Protein AF-A0A7S4PT06-F1 (afdb_monomer)

Foldseek 3Di:
DDDDDDDDDPDDDDDDDDDDDDQADDDDDDDDDDDDDDDDDDDDDDDDDDDDDPDDPPPPPDDDPDPDPLVLVVPFDLQFQLRVVLSVLQVCLVVVCLVVCVVSVNCVPPVCVLSNLAASPDDCPDPLNVVLLVQAASLCVPPQRHDPPGCNVVSVCSNNNNSNRVVSVVCVVVVNDGTEANCVVLVVDQLVVQLLVQLQQFAQQWLLRVLLSNLQSNLVSVSLVSCVVRVHCVRSNCVLNVPADQDDPVRCPDPQNVVLLVVLVVQGNHRDNVDGDPVSCQQAPPPPHPNPNSSNPDDDDDDFPLAAALQRHGARSLQWDFDFDQDPNDTDTDTFHRPLFPDWDWDQDPSGIHIHGHNHHNGPVSSLVSVLVVCLCCLLVCLQVLQQVLLVVLPPPVGHDPVLVVLSVVLSVVLNVCSVPPPDGPVVNVVVNVVSNVVSSVVSSVVSNLVSVCVVPVPPVSNVVVVVVVVVVVVVVVVVVVVVVVVVVVVVVVVVVVVVVVVVPDDDDDDDDDDDDDDDDDDDDDDDDDDDDDDDDDDDDDDDDDDDDDDDDDD

Sequence (555 aa):
RPPHPGRCSSNGAPQCGPAADFPGLQPWRACDAGCGPRRRRRRWRRRASAGRGVGQVQHIPAEAPQPADLGAVKSTNMSVPGADVWVKASCWCEINPREELDQFDCCAHPNFHDLCQLQCNASCVTESAASCMATCPAMCLEEDYKFPDCSCREDNCFPQALCILERARNRTFNGELPLVCDDYYFERSEELQKYHVCMQDRPLRTNWHRYHSSSYCACKSGLKAALTRYHCCSAGWAKPICETPCLDAEQCNTTQAVECLSSCNQKCQMVTPKKVTTDCYGHCFSPTAQCSSVRTCKPREESKFDYLCTSGEPPMKNGCCRQRLIQNGAAVIREDCPLLCRSGQKYDFTHGSECQCFGCPSTTTAIRSELLGRVIREAIGSGQLLLVRIAAEVGLKRGPTGDMQELMNQRNMALKRVVDSHQGSLASLERAIEDLAADWNARILAEAENAKACEGNPRSLRCRDARLRGLEGEGSFLIFTVLFGVISLVLFASIFVYLIKQNRGALVPSTAQAANHSPQPGDANVVVGRPVDASQASAAEGVLDGSPMATGKTV

Secondary structure (DSSP, 8-state):
-PPPPPPPPS-----PPPPP--TT-PPP-----------------------------------PPPPP--HHHHHS-TTSTTHHHHHHHHHHHHH-THHHHHHTTGGGSHHHHHHHH--TT--TTSHHHHHHHHH--GGGG-TTT--TT--TTTTT-GGGHHHHHHHHHHHHHTTSS-----HHHHHT-HHHHHHHHHHHTS--SSHHHHHHHHHHHHHHHTHHHHHHHTTGGGSTTTHHHHHSPPP-HHHHTSHHHHHHHHHHHHHT----TT---HHHIIIIISTT-TTSGGGGSPPPPPPPPSS--TTSSPPPTTS-EEEEEEETTEEEEEEE--TTSSEEEEEEETTEEEEEEES---SHHHHHHHHHHHHHHHHHHTHHHHHHHHHHHHT-TT-S-HHHHHHHHHHHHHHHHHHHH--S-HHHHHHHHHHHHHHHHHHHHHHHHHHHHHHH-TTSHHHHHHHHHHHHHHHHHHHHHHHHHHHHHHHHHHHHHHHHHHTTS------------------PPP-----------------------------

pLDDT: mean 77.15, std 23.77, range [22.56, 98.12]

Radius of gyration: 38.99 Å; Cα contacts (8 Å, |Δi|>4): 535; chains: 1; bounding box: 85×115×107 Å

Structure (mmCIF, N/CA/C/O backbone):
data_AF-A0A7S4PT06-F1
#
_entry.id   AF-A0A7S4PT06-F1
#
loop_
_atom_site.group_PDB
_atom_site.id
_atom_site.type_symbol
_atom_site.label_atom_id
_atom_site.label_alt_id
_atom_site.label_comp_id
_atom_site.label_asym_id
_atom_site.label_entity_id
_atom_site.label_seq_id
_atom_site.pdbx_PDB_ins_code
_atom_site.Cartn_x
_atom_site.Cartn_y
_atom_site.Cartn_z
_atom_site.occupancy
_atom_site.B_iso_or_equiv
_atom_site.auth_seq_id
_atom_site.auth_comp_id
_atom_site.auth_asym_id
_atom_site.auth_atom_id
_atom_site.pdbx_PDB_model_num
ATOM 1 N N . ARG A 1 1 ? 46.549 3.429 2.255 1.00 33.06 1 ARG A N 1
ATOM 2 C CA . ARG A 1 1 ? 46.190 2.531 3.381 1.00 33.06 1 ARG A CA 1
ATOM 3 C C . ARG A 1 1 ? 44.701 2.713 3.652 1.00 33.06 1 ARG A C 1
ATOM 5 O O . ARG A 1 1 ? 44.353 3.802 4.089 1.00 33.06 1 ARG A O 1
ATOM 12 N N . PRO A 1 2 ? 43.829 1.750 3.325 1.00 26.89 2 PRO A N 1
ATOM 13 C CA . PRO A 1 2 ? 42.419 1.834 3.694 1.00 26.89 2 PRO A CA 1
ATOM 14 C C . PRO A 1 2 ? 42.214 1.316 5.133 1.00 26.89 2 PRO A C 1
ATOM 16 O O . PRO A 1 2 ? 43.007 0.483 5.584 1.00 26.89 2 PRO A O 1
ATOM 19 N N . PRO A 1 3 ? 41.210 1.816 5.875 1.00 32.09 3 PRO A N 1
ATOM 20 C CA . PRO A 1 3 ? 40.992 1.441 7.266 1.00 32.09 3 PRO A CA 1
ATOM 21 C C . PRO A 1 3 ? 40.284 0.083 7.390 1.00 32.09 3 PRO A C 1
ATOM 23 O O . PRO A 1 3 ? 39.473 -0.305 6.551 1.00 32.09 3 PRO A O 1
ATOM 26 N N . HIS A 1 4 ? 40.619 -0.629 8.466 1.00 28.95 4 HIS A N 1
ATOM 27 C CA . HIS A 1 4 ? 40.004 -1.886 8.888 1.00 28.95 4 HIS A CA 1
ATOM 28 C C . HIS A 1 4 ? 38.523 -1.716 9.282 1.00 28.95 4 HIS A C 1
ATOM 30 O O . HIS A 1 4 ? 38.152 -0.663 9.805 1.00 28.95 4 HIS A O 1
ATOM 36 N N . PRO A 1 5 ? 37.687 -2.761 9.126 1.00 30.69 5 PRO A N 1
ATOM 37 C CA . PRO A 1 5 ? 36.312 -2.749 9.606 1.00 30.69 5 PRO A CA 1
ATOM 38 C C . PRO A 1 5 ? 36.273 -2.945 11.130 1.00 30.69 5 PRO A C 1
ATOM 40 O O . PRO A 1 5 ? 36.821 -3.909 11.670 1.00 30.69 5 PRO A O 1
ATOM 43 N N . GLY A 1 6 ? 35.631 -1.999 11.815 1.00 27.27 6 GLY A N 1
ATOM 44 C CA . GLY A 1 6 ? 35.393 -2.019 13.255 1.00 27.27 6 GLY A CA 1
ATOM 45 C C . GLY A 1 6 ? 34.337 -3.047 13.671 1.00 27.27 6 GLY A C 1
ATOM 46 O O . GLY A 1 6 ? 33.388 -3.330 12.943 1.00 27.27 6 GLY A O 1
ATOM 47 N N . ARG A 1 7 ? 34.536 -3.599 14.871 1.00 25.33 7 ARG A N 1
ATOM 48 C CA . ARG A 1 7 ? 33.634 -4.511 15.587 1.00 25.33 7 ARG A CA 1
ATOM 49 C C . ARG A 1 7 ? 32.281 -3.847 15.876 1.00 25.33 7 ARG A C 1
ATOM 51 O O . ARG A 1 7 ? 32.248 -2.722 16.365 1.00 25.33 7 ARG A O 1
ATOM 58 N N . CYS A 1 8 ? 31.187 -4.580 15.677 1.00 24.78 8 CYS A N 1
ATOM 59 C CA . CYS A 1 8 ? 29.875 -4.225 16.220 1.00 24.78 8 CYS A CA 1
ATOM 60 C C . CYS A 1 8 ? 29.857 -4.463 17.738 1.00 24.78 8 CYS A C 1
ATOM 62 O O . CYS A 1 8 ? 30.150 -5.568 18.196 1.00 24.78 8 CYS A O 1
ATOM 64 N N . SER A 1 9 ? 29.512 -3.423 18.500 1.00 26.23 9 SER A N 1
ATOM 65 C CA . SER A 1 9 ? 29.209 -3.510 19.928 1.00 26.23 9 SER A CA 1
ATOM 66 C C . SER A 1 9 ? 27.756 -3.945 20.114 1.00 26.23 9 SER A C 1
ATOM 68 O O . SER A 1 9 ? 26.842 -3.340 19.554 1.00 26.23 9 SER A O 1
ATOM 70 N N . SER A 1 10 ? 27.551 -5.005 20.889 1.00 31.06 10 SER A N 1
ATOM 71 C CA . SER A 1 10 ? 26.259 -5.422 21.426 1.00 31.06 10 SER A CA 1
ATOM 72 C C . SER A 1 10 ? 25.887 -4.500 22.589 1.00 31.06 10 SER A C 1
ATOM 74 O O . SER A 1 10 ? 26.564 -4.550 23.613 1.00 31.06 10 SER A O 1
ATOM 76 N N . ASN A 1 11 ? 24.856 -3.672 22.393 1.00 33.44 11 ASN A N 1
ATOM 77 C CA . ASN A 1 11 ? 24.050 -2.912 23.369 1.00 33.44 11 ASN A CA 1
ATOM 78 C C . ASN A 1 11 ? 23.880 -1.461 22.907 1.00 33.44 11 ASN A C 1
ATOM 80 O O . ASN A 1 11 ? 24.696 -0.590 23.192 1.00 33.44 11 ASN A O 1
ATOM 84 N N . GLY A 1 12 ? 22.794 -1.222 22.178 1.00 28.27 12 GLY A N 1
ATOM 85 C CA . GLY A 1 12 ? 22.357 0.103 21.757 1.00 28.27 12 GLY A CA 1
ATOM 86 C C . GLY A 1 12 ? 21.080 -0.029 20.942 1.00 28.27 12 GLY A C 1
ATOM 87 O O . GLY A 1 12 ? 21.138 -0.288 19.743 1.00 28.27 12 GLY A O 1
ATOM 88 N N . ALA A 1 13 ? 19.928 0.077 21.603 1.00 28.03 13 ALA A N 1
ATOM 89 C CA . ALA A 1 13 ? 18.650 0.209 20.916 1.00 28.03 13 ALA A CA 1
ATOM 90 C C . ALA A 1 13 ? 18.642 1.540 20.136 1.00 28.03 13 ALA A C 1
ATOM 92 O O . ALA A 1 13 ? 19.063 2.559 20.691 1.00 28.03 13 ALA A O 1
ATOM 93 N N . PRO A 1 14 ? 18.195 1.571 18.870 1.00 28.53 14 PRO A N 1
ATOM 94 C CA . PRO A 1 14 ? 18.053 2.826 18.153 1.00 28.53 14 PRO A CA 1
ATOM 95 C C . PRO A 1 14 ? 16.886 3.618 18.753 1.00 28.53 14 PRO A C 1
ATOM 97 O O . PRO A 1 14 ? 15.752 3.143 18.787 1.00 28.53 14 PRO A O 1
ATOM 100 N N . GLN A 1 15 ? 17.165 4.836 19.218 1.00 25.09 15 GLN A N 1
ATOM 101 C CA . GLN A 1 15 ? 16.132 5.821 19.521 1.00 25.09 15 GLN A CA 1
ATOM 102 C C . GLN A 1 15 ? 15.519 6.299 18.199 1.00 25.09 15 GLN A C 1
ATOM 104 O O . GLN A 1 15 ? 16.160 7.012 17.424 1.00 25.09 15 GLN A O 1
ATOM 109 N N . CYS A 1 16 ? 14.282 5.889 17.927 1.00 25.47 16 CYS A N 1
ATOM 110 C CA . CYS A 1 16 ? 13.452 6.501 16.896 1.00 25.47 16 CYS A CA 1
ATOM 111 C C . CYS A 1 16 ? 12.860 7.796 17.467 1.00 25.47 16 CYS A C 1
ATOM 113 O O . CYS A 1 16 ? 12.159 7.758 18.474 1.00 25.47 16 CYS A O 1
ATOM 115 N N . GLY A 1 17 ? 13.153 8.939 16.840 1.00 24.41 17 GLY A N 1
ATOM 116 C CA . GLY A 1 17 ? 12.465 10.198 17.139 1.00 24.41 17 GLY A CA 1
ATOM 117 C C . GLY A 1 17 ? 10.968 10.132 16.784 1.00 24.41 17 GLY A C 1
ATOM 118 O O . GLY A 1 17 ? 10.568 9.254 16.014 1.00 24.41 17 GLY A O 1
ATOM 119 N N . PRO A 1 18 ? 10.137 11.044 17.324 1.00 24.08 18 PRO A N 1
ATOM 120 C CA . PRO A 1 18 ? 8.686 10.990 17.174 1.00 24.08 18 PRO A CA 1
ATOM 121 C C . PRO A 1 18 ? 8.274 11.142 15.705 1.00 24.08 18 PRO A C 1
ATOM 123 O O . PRO A 1 18 ? 8.606 12.129 15.044 1.00 24.08 18 PRO A O 1
ATOM 126 N N . ALA A 1 19 ? 7.549 10.148 15.191 1.00 25.67 19 ALA A N 1
ATOM 127 C CA . ALA A 1 19 ? 6.817 10.271 13.940 1.00 25.67 19 ALA A CA 1
ATOM 128 C C . ALA A 1 19 ? 5.590 11.157 14.190 1.00 25.67 19 ALA A C 1
ATOM 130 O O . ALA A 1 19 ? 4.875 10.960 15.166 1.00 25.67 19 ALA A O 1
ATOM 131 N N . ALA A 1 20 ? 5.352 12.140 13.323 1.00 26.34 20 ALA A N 1
ATOM 132 C CA . ALA A 1 20 ? 4.086 12.856 13.317 1.00 26.34 20 ALA A CA 1
ATOM 133 C C . ALA A 1 20 ? 2.974 11.871 12.922 1.00 26.34 20 ALA A C 1
ATOM 135 O O . ALA A 1 20 ? 2.997 11.334 11.811 1.00 26.34 20 ALA A O 1
ATOM 136 N N . ASP A 1 21 ? 2.036 11.625 13.834 1.00 29.77 21 ASP A N 1
ATOM 137 C CA . ASP A 1 21 ? 0.838 10.831 13.577 1.00 29.77 21 ASP A CA 1
ATOM 138 C C . ASP A 1 21 ? -0.036 11.547 12.543 1.00 29.77 21 ASP A C 1
ATOM 140 O O . ASP A 1 21 ? -0.631 12.594 12.802 1.00 29.77 21 ASP A O 1
ATOM 144 N N . PHE A 1 22 ? -0.094 10.988 11.335 1.00 34.97 22 PHE A N 1
ATOM 145 C CA . PHE A 1 22 ? -1.030 11.410 10.300 1.00 34.97 22 PHE A CA 1
ATOM 146 C C . PHE A 1 22 ? -2.269 10.504 10.359 1.00 34.97 22 PHE A C 1
ATOM 148 O O . PHE A 1 22 ? -2.157 9.308 10.069 1.00 34.97 22 PHE A O 1
ATOM 155 N N . PRO A 1 23 ? -3.461 11.029 10.692 1.00 32.47 23 PRO A N 1
ATOM 156 C CA . PRO A 1 23 ? -4.682 10.235 10.692 1.00 32.47 23 PRO A CA 1
ATOM 157 C C . PRO A 1 23 ? -5.076 9.902 9.243 1.00 32.47 23 PRO A C 1
ATOM 159 O O . PRO A 1 23 ? -5.333 10.796 8.436 1.00 32.47 23 PRO A O 1
ATOM 162 N N . GLY A 1 24 ? -5.102 8.610 8.898 1.00 31.81 24 GLY A N 1
ATOM 163 C CA . GLY A 1 24 ? -5.696 8.115 7.645 1.00 31.81 24 GLY A CA 1
ATOM 164 C C . GLY A 1 24 ? -4.848 7.168 6.788 1.00 31.81 24 GLY A C 1
ATOM 165 O O . GLY A 1 24 ? -5.335 6.717 5.758 1.00 31.81 24 GLY A O 1
ATOM 166 N N . LEU A 1 25 ? -3.609 6.841 7.174 1.00 31.94 25 LEU A N 1
ATOM 167 C CA . LEU A 1 25 ? -2.758 5.901 6.427 1.00 31.94 25 LEU A CA 1
ATOM 168 C C . LEU A 1 25 ? -1.994 4.963 7.374 1.00 31.94 25 LEU A C 1
ATOM 170 O O . LEU A 1 25 ? -0.779 5.083 7.528 1.00 31.94 25 LEU A O 1
ATOM 174 N N . GLN A 1 26 ? -2.691 4.011 7.998 1.00 35.31 26 GLN A N 1
ATOM 175 C CA . GLN A 1 26 ? -2.024 2.876 8.641 1.00 35.31 26 GLN A CA 1
ATOM 176 C C . GLN A 1 26 ? -1.922 1.692 7.661 1.00 35.31 26 GLN A C 1
ATOM 178 O O . GLN A 1 26 ? -2.938 1.262 7.117 1.00 35.31 26 GLN A O 1
ATOM 183 N N . PRO A 1 27 ? -0.713 1.170 7.382 1.00 29.36 27 PRO A N 1
ATOM 184 C CA . PRO A 1 27 ? -0.549 -0.075 6.647 1.00 29.36 27 PRO A CA 1
ATOM 185 C C . PRO A 1 27 ? -0.668 -1.274 7.596 1.00 29.36 27 PRO A C 1
ATOM 187 O O . PRO A 1 27 ? 0.146 -1.429 8.508 1.00 29.36 27 PRO A O 1
ATOM 190 N N . TRP A 1 28 ? -1.632 -2.153 7.325 1.00 25.09 28 TRP A N 1
ATOM 191 C CA . TRP A 1 28 ? -1.706 -3.489 7.912 1.00 25.09 28 TRP A CA 1
ATOM 192 C C . TRP A 1 28 ? -0.443 -4.281 7.546 1.00 25.09 28 TRP A C 1
ATOM 194 O O . TRP A 1 28 ? -0.100 -4.423 6.369 1.00 25.09 28 TRP A O 1
ATOM 204 N N . ARG A 1 29 ? 0.290 -4.771 8.551 1.00 25.22 29 ARG A N 1
ATOM 205 C CA . ARG A 1 29 ? 1.449 -5.648 8.346 1.00 25.22 29 ARG A CA 1
ATOM 206 C C . ARG A 1 29 ? 0.978 -7.098 8.302 1.00 25.22 29 ARG A C 1
ATOM 208 O O . ARG A 1 29 ? 0.674 -7.673 9.339 1.00 25.22 29 ARG A O 1
ATOM 215 N N . ALA A 1 30 ? 0.997 -7.711 7.122 1.00 22.56 30 ALA A N 1
ATOM 216 C CA . ALA A 1 30 ? 1.030 -9.166 7.020 1.00 22.56 30 ALA A CA 1
ATOM 217 C C . ALA A 1 30 ? 2.449 -9.640 7.378 1.00 22.56 30 ALA A C 1
ATOM 219 O O . ALA A 1 30 ? 3.395 -9.434 6.616 1.00 22.56 30 ALA A O 1
ATOM 220 N N . CYS A 1 31 ? 2.613 -10.216 8.568 1.00 26.12 31 CYS A N 1
ATOM 221 C CA . CYS A 1 31 ? 3.846 -10.880 8.981 1.00 26.12 31 CYS A CA 1
ATOM 222 C C . CYS A 1 31 ? 3.690 -12.391 8.776 1.00 26.12 31 CYS A C 1
ATOM 224 O O . CYS A 1 31 ? 3.126 -13.075 9.625 1.00 26.12 31 CYS A O 1
ATOM 226 N N . ASP A 1 32 ? 4.228 -12.909 7.671 1.00 26.86 32 ASP A N 1
ATOM 227 C CA . ASP A 1 32 ? 4.507 -14.338 7.516 1.00 26.86 32 ASP A CA 1
ATOM 228 C C . ASP A 1 32 ? 5.641 -14.735 8.473 1.00 26.86 32 ASP A C 1
ATOM 230 O O . ASP A 1 32 ? 6.764 -14.233 8.364 1.00 26.86 32 ASP A O 1
ATOM 234 N N . ALA A 1 33 ? 5.376 -15.653 9.404 1.00 30.05 33 ALA A N 1
ATOM 235 C CA . ALA A 1 33 ? 6.398 -16.223 10.277 1.00 30.05 33 ALA A CA 1
ATOM 236 C C . ALA A 1 33 ? 6.328 -17.754 10.262 1.00 30.05 33 ALA A C 1
ATOM 238 O O . ALA A 1 33 ? 5.493 -18.376 10.913 1.00 30.05 33 ALA A O 1
ATOM 239 N N . GLY A 1 34 ? 7.253 -18.364 9.519 1.00 27.70 34 GLY A N 1
ATOM 240 C CA . GLY A 1 34 ? 7.548 -19.788 9.609 1.00 27.70 34 GLY A CA 1
ATOM 241 C C . GLY A 1 34 ? 8.385 -20.089 10.852 1.00 27.70 34 GLY A C 1
ATOM 242 O O . GLY A 1 34 ? 9.549 -19.695 10.941 1.00 27.70 34 GLY A O 1
ATOM 243 N N . CYS A 1 35 ? 7.817 -20.836 11.797 1.00 30.31 35 CYS A N 1
ATOM 244 C CA . CYS A 1 35 ? 8.562 -21.463 12.885 1.00 30.31 35 CYS A CA 1
ATOM 245 C C . CYS A 1 35 ? 9.412 -22.616 12.320 1.00 30.31 35 CYS A C 1
ATOM 247 O O . CYS A 1 35 ? 8.919 -23.708 12.053 1.00 30.31 35 CYS A O 1
ATOM 249 N N . GLY A 1 36 ? 10.705 -22.374 12.095 1.00 30.58 36 GLY A N 1
ATOM 250 C CA . GLY A 1 36 ? 11.665 -23.407 11.696 1.00 30.58 36 GLY A CA 1
ATOM 251 C C . GLY A 1 36 ? 12.412 -23.997 12.904 1.00 30.58 36 GLY A C 1
ATOM 252 O O . GLY A 1 36 ? 12.921 -23.235 13.728 1.00 30.58 36 GLY A O 1
ATOM 253 N N . PRO A 1 37 ? 12.569 -25.331 13.018 1.00 30.23 37 PRO A N 1
ATOM 254 C CA . PRO A 1 37 ? 13.259 -25.946 14.148 1.00 30.23 37 PRO A CA 1
ATOM 255 C C . PRO A 1 37 ? 14.779 -25.701 14.119 1.00 30.23 37 PRO A C 1
ATOM 257 O O . PRO A 1 37 ? 15.478 -26.007 13.145 1.00 30.23 37 PRO A O 1
ATOM 260 N N . ARG A 1 38 ? 15.328 -25.224 15.246 1.00 29.47 38 ARG A N 1
ATOM 261 C CA . ARG A 1 38 ? 16.776 -25.170 15.512 1.00 29.47 38 ARG A CA 1
ATOM 262 C C . ARG A 1 38 ? 17.348 -26.592 15.605 1.00 29.47 38 ARG A C 1
ATOM 264 O O . ARG A 1 38 ? 17.170 -27.299 16.593 1.00 29.47 38 ARG A O 1
ATOM 271 N N . ARG A 1 39 ? 18.099 -27.009 14.581 1.00 30.12 39 ARG A N 1
ATOM 272 C CA . ARG A 1 39 ? 18.819 -28.295 14.534 1.00 30.12 39 ARG A CA 1
ATOM 273 C C . ARG A 1 39 ? 19.888 -28.396 15.635 1.00 30.12 39 ARG A C 1
ATOM 275 O O . ARG A 1 39 ? 21.007 -27.915 15.458 1.00 30.12 39 ARG A O 1
ATOM 282 N N . ARG A 1 40 ? 19.613 -29.132 16.718 1.00 30.45 40 ARG A N 1
ATOM 283 C CA . ARG A 1 40 ? 20.670 -29.727 17.558 1.00 30.45 40 ARG A CA 1
ATOM 284 C C . ARG A 1 40 ? 21.205 -30.987 16.871 1.00 30.45 40 ARG A C 1
ATOM 286 O O . ARG A 1 40 ? 20.503 -31.982 16.721 1.00 30.45 40 ARG A O 1
ATOM 293 N N . ARG A 1 41 ? 22.472 -30.950 16.446 1.00 31.39 41 ARG A N 1
ATOM 294 C CA . ARG A 1 41 ? 23.194 -32.116 15.911 1.00 31.39 41 ARG A CA 1
ATOM 295 C C . ARG A 1 41 ? 23.434 -33.133 17.033 1.00 31.39 41 ARG A C 1
ATOM 297 O O . ARG A 1 41 ? 24.297 -32.908 17.875 1.00 31.39 41 ARG A O 1
ATOM 304 N N . ARG A 1 42 ? 22.753 -34.282 17.007 1.00 32.38 42 ARG A N 1
ATOM 305 C CA . ARG A 1 42 ? 23.236 -35.508 17.667 1.00 32.38 42 ARG A CA 1
ATOM 306 C C . ARG A 1 42 ? 23.699 -36.505 16.606 1.00 32.38 42 ARG A C 1
ATOM 308 O O . ARG A 1 42 ? 22.965 -36.844 15.685 1.00 32.38 42 ARG A O 1
ATOM 315 N N . ARG A 1 43 ? 24.965 -36.915 16.726 1.00 36.16 43 ARG A N 1
ATOM 316 C CA . ARG A 1 43 ? 25.605 -37.981 15.945 1.00 36.16 43 ARG A CA 1
ATOM 317 C C . ARG A 1 43 ? 24.947 -39.319 16.276 1.00 36.16 43 ARG A C 1
ATOM 319 O O . ARG A 1 43 ? 24.969 -39.708 17.435 1.00 36.16 43 ARG A O 1
ATOM 326 N N . TRP A 1 44 ? 24.535 -40.057 15.252 1.00 28.08 44 TRP A N 1
ATOM 327 C CA . TRP A 1 44 ? 24.462 -41.517 15.292 1.00 28.08 44 TRP A CA 1
ATOM 328 C C . TRP A 1 44 ? 25.175 -42.079 14.057 1.00 28.08 44 TRP A C 1
ATOM 330 O O . TRP A 1 44 ? 24.943 -41.643 12.930 1.00 28.08 44 TRP A O 1
ATOM 340 N N . ARG A 1 45 ? 26.125 -42.994 14.285 1.00 32.62 45 ARG A N 1
ATOM 341 C CA . ARG A 1 45 ? 26.870 -43.742 13.261 1.00 32.62 45 ARG A CA 1
ATOM 342 C C . ARG A 1 45 ? 26.370 -45.191 13.253 1.00 32.62 45 ARG A C 1
ATOM 344 O O . ARG A 1 45 ? 26.418 -45.803 14.307 1.00 32.62 45 ARG A O 1
ATOM 351 N N . ARG A 1 46 ? 26.066 -45.684 12.036 1.00 37.53 46 ARG A N 1
ATOM 352 C CA . ARG A 1 46 ? 26.176 -47.054 11.449 1.00 37.53 46 ARG A CA 1
ATOM 353 C C . ARG A 1 46 ? 25.551 -48.227 12.243 1.00 37.53 46 ARG A C 1
ATOM 355 O O . ARG A 1 46 ? 25.805 -48.368 13.422 1.00 37.53 46 ARG A O 1
ATOM 362 N N . ARG A 1 47 ? 24.822 -49.172 11.632 1.00 33.84 47 ARG A N 1
ATOM 363 C CA . ARG A 1 47 ? 25.199 -50.062 10.507 1.00 33.84 47 ARG A CA 1
ATOM 364 C C . ARG A 1 47 ? 23.967 -50.756 9.884 1.00 33.84 47 ARG A C 1
ATOM 366 O O . ARG A 1 47 ? 23.088 -51.136 10.638 1.00 33.84 47 ARG A O 1
ATOM 373 N N . ALA A 1 48 ? 24.088 -51.021 8.570 1.00 32.72 48 ALA A N 1
ATOM 374 C CA . ALA A 1 48 ? 23.653 -52.195 7.773 1.00 32.72 48 ALA A CA 1
ATOM 375 C C . ALA A 1 48 ? 22.141 -52.565 7.757 1.00 32.72 48 ALA A C 1
ATOM 377 O O . ALA A 1 48 ? 21.441 -52.347 8.725 1.00 32.72 48 ALA A O 1
ATOM 378 N N . SER A 1 49 ? 21.521 -53.118 6.709 1.00 32.09 49 SER A N 1
ATOM 379 C CA . SER A 1 49 ? 21.998 -53.896 5.557 1.00 32.09 49 SER A CA 1
ATOM 380 C C . SER A 1 49 ? 20.951 -53.871 4.429 1.00 32.09 49 SER A C 1
ATOM 382 O O . SER A 1 49 ? 19.801 -53.506 4.646 1.00 32.09 49 SER A O 1
ATOM 384 N N . ALA A 1 50 ? 21.374 -54.300 3.243 1.00 36.56 50 ALA A N 1
ATOM 385 C CA . ALA A 1 50 ? 20.608 -54.450 2.010 1.00 36.56 50 ALA A CA 1
ATOM 386 C C . ALA A 1 50 ? 19.328 -55.307 2.120 1.00 36.56 50 ALA A C 1
ATOM 388 O O . ALA A 1 50 ? 19.309 -56.319 2.814 1.00 36.56 50 ALA A O 1
ATOM 389 N N . GLY A 1 51 ? 18.308 -54.958 1.329 1.00 30.30 51 GLY A N 1
ATOM 390 C CA . GLY A 1 51 ? 17.112 -55.773 1.110 1.00 30.30 51 GLY A CA 1
ATOM 391 C C . GLY A 1 51 ? 16.159 -55.113 0.112 1.00 30.30 51 GLY A C 1
ATOM 392 O O . GLY A 1 51 ? 15.873 -53.930 0.219 1.00 30.30 51 GLY A O 1
ATOM 393 N N . ARG A 1 52 ? 15.737 -55.875 -0.897 1.00 37.50 52 ARG A N 1
ATOM 394 C CA . ARG A 1 52 ? 14.913 -55.480 -2.051 1.00 37.50 52 ARG A CA 1
ATOM 395 C C . ARG A 1 52 ? 13.513 -55.011 -1.646 1.00 37.50 52 ARG A C 1
ATOM 397 O O . ARG A 1 52 ? 12.956 -55.517 -0.682 1.00 37.50 52 ARG A O 1
ATOM 404 N N . GLY A 1 53 ? 12.908 -54.192 -2.504 1.00 32.12 53 GLY A N 1
ATOM 405 C CA . GLY A 1 53 ? 11.457 -54.026 -2.565 1.00 32.12 53 GLY A CA 1
ATOM 406 C C . GLY A 1 53 ? 11.063 -52.606 -2.928 1.00 32.12 53 GLY A C 1
ATOM 407 O O . GLY A 1 53 ? 10.994 -51.745 -2.060 1.00 32.12 53 GLY A O 1
ATOM 408 N N . VAL A 1 54 ? 10.793 -52.365 -4.212 1.00 41.00 54 VAL A N 1
ATOM 409 C CA . VAL A 1 54 ? 10.061 -51.178 -4.668 1.00 41.00 54 VAL A CA 1
ATOM 410 C C . VAL A 1 54 ? 8.621 -51.341 -4.177 1.00 41.00 54 VAL A C 1
ATOM 412 O O . VAL A 1 54 ? 7.775 -51.899 -4.865 1.00 41.00 54 VAL A O 1
ATOM 415 N N . GLY A 1 55 ? 8.388 -50.950 -2.926 1.00 33.38 55 GLY A N 1
ATOM 416 C CA . GLY A 1 55 ? 7.068 -50.783 -2.341 1.00 33.38 55 GLY A CA 1
ATOM 417 C C . GLY A 1 55 ? 6.632 -49.345 -2.564 1.00 33.38 55 GLY A C 1
ATOM 418 O O . GLY A 1 55 ? 7.233 -48.417 -2.028 1.00 33.38 55 GLY A O 1
ATOM 419 N N . GLN A 1 56 ? 5.617 -49.171 -3.398 1.00 35.16 56 GLN A N 1
ATOM 420 C CA . GLN A 1 56 ? 4.926 -47.913 -3.630 1.00 35.16 56 GLN A CA 1
ATOM 421 C C . GLN A 1 56 ? 4.364 -47.424 -2.285 1.00 35.16 56 GLN A C 1
ATOM 423 O O . GLN A 1 56 ? 3.399 -47.982 -1.768 1.00 35.16 56 GLN A O 1
ATOM 428 N N . VAL A 1 57 ? 5.008 -46.422 -1.680 1.00 33.84 57 VAL A N 1
ATOM 429 C CA . VAL A 1 57 ? 4.497 -45.762 -0.474 1.00 33.84 57 VAL A CA 1
ATOM 430 C C . VAL A 1 57 ? 3.256 -44.988 -0.900 1.00 33.84 57 VAL A C 1
ATOM 432 O O . VAL A 1 57 ? 3.353 -43.923 -1.507 1.00 33.84 57 VAL A O 1
ATOM 435 N N . GLN A 1 58 ? 2.080 -45.554 -0.629 1.00 33.50 58 GLN A N 1
ATOM 436 C CA . GLN A 1 58 ? 0.838 -44.796 -0.635 1.00 33.50 58 GLN A CA 1
ATOM 437 C C . GLN A 1 58 ? 0.969 -43.718 0.441 1.00 33.50 58 GLN A C 1
ATOM 439 O O . GLN A 1 58 ? 0.914 -43.996 1.637 1.00 33.50 58 GLN A O 1
ATOM 444 N N . HIS A 1 59 ? 1.186 -42.479 0.003 1.00 32.75 59 HIS A N 1
ATOM 445 C CA . HIS A 1 59 ? 0.890 -41.312 0.814 1.00 32.75 59 HIS A CA 1
ATOM 446 C C . HIS A 1 59 ? -0.614 -41.331 1.082 1.00 32.75 59 HIS A C 1
ATOM 448 O O . HIS A 1 59 ? -1.403 -40.932 0.231 1.00 32.75 59 HIS A O 1
ATOM 454 N N . ILE A 1 60 ? -1.006 -41.837 2.249 1.00 34.47 60 ILE A N 1
ATOM 455 C CA . ILE A 1 60 ? -2.308 -41.530 2.830 1.00 34.47 60 ILE A CA 1
ATOM 456 C C . ILE A 1 60 ? -2.230 -40.036 3.172 1.00 34.47 60 ILE A C 1
ATOM 458 O O . ILE A 1 60 ? -1.389 -39.668 4.000 1.00 34.47 60 ILE A O 1
ATOM 462 N N . PRO A 1 61 ? -2.994 -39.148 2.509 1.00 38.19 61 PRO A N 1
ATOM 463 C CA . PRO A 1 61 ? -3.089 -37.775 2.967 1.00 38.19 61 PRO A CA 1
ATOM 464 C C . PRO A 1 61 ? -3.701 -37.838 4.364 1.00 38.19 61 PRO A C 1
ATOM 466 O O . PRO A 1 61 ? -4.803 -38.354 4.536 1.00 38.19 61 PRO A O 1
ATOM 469 N N . ALA A 1 62 ? -2.954 -37.386 5.372 1.00 40.72 62 ALA A N 1
ATOM 470 C CA . ALA A 1 62 ? -3.538 -37.130 6.674 1.00 40.72 62 ALA A CA 1
ATOM 471 C C . ALA A 1 62 ? -4.689 -36.149 6.439 1.00 40.72 62 ALA A C 1
ATOM 473 O O . ALA A 1 62 ? -4.458 -35.040 5.950 1.00 40.72 62 ALA A O 1
ATOM 474 N N . GLU A 1 63 ? -5.917 -36.598 6.693 1.00 35.91 63 GLU A N 1
ATOM 475 C CA . GLU A 1 63 ? -7.084 -35.729 6.746 1.00 35.91 63 GLU A CA 1
ATOM 476 C C . GLU A 1 63 ? -6.725 -34.588 7.694 1.00 35.91 63 GLU A C 1
ATOM 478 O O . GLU A 1 63 ? -6.434 -34.812 8.872 1.00 35.91 63 GLU A O 1
ATOM 483 N N . ALA A 1 64 ? -6.635 -33.373 7.148 1.00 37.94 64 ALA A N 1
ATOM 484 C CA . ALA A 1 64 ? -6.471 -32.195 7.974 1.00 37.94 64 ALA A CA 1
ATOM 485 C C . ALA A 1 64 ? -7.634 -32.208 8.976 1.00 37.94 64 ALA A C 1
ATOM 487 O O . ALA A 1 64 ? -8.776 -32.393 8.538 1.00 37.94 64 ALA A O 1
ATOM 488 N N . PRO A 1 65 ? -7.373 -32.076 10.290 1.00 41.94 65 PRO A N 1
ATOM 489 C CA . PRO A 1 65 ? -8.444 -32.021 11.269 1.00 41.94 65 PRO A CA 1
ATOM 490 C C . PRO A 1 65 ? -9.440 -30.963 10.806 1.00 41.94 65 PRO A C 1
ATOM 492 O O . PRO A 1 65 ? -9.046 -29.839 10.476 1.00 41.94 65 PRO A O 1
ATOM 495 N N . GLN A 1 66 ? -10.712 -31.356 10.692 1.00 38.91 66 GLN A N 1
ATOM 496 C CA . GLN A 1 66 ? -11.770 -30.412 10.358 1.00 38.91 66 GLN A CA 1
ATOM 497 C C . GLN A 1 66 ? -11.655 -29.235 11.334 1.00 38.91 66 GLN A C 1
ATOM 499 O O . GLN A 1 66 ? -11.458 -29.481 12.529 1.00 38.91 66 GLN A O 1
ATOM 504 N N . PRO A 1 67 ? -11.699 -27.980 10.850 1.00 46.00 67 PRO A N 1
ATOM 505 C CA . PRO A 1 67 ? -11.613 -26.829 11.732 1.00 46.00 67 PRO A CA 1
ATOM 506 C C . PRO A 1 67 ? -12.700 -26.994 12.789 1.00 46.00 67 PRO A C 1
ATOM 508 O O . PRO A 1 67 ? -13.869 -27.159 12.436 1.00 46.00 67 PRO A O 1
ATOM 511 N N . ALA A 1 68 ? -12.294 -27.025 14.061 1.00 47.09 68 ALA A N 1
ATOM 512 C CA . ALA A 1 68 ? -13.224 -27.043 15.178 1.00 47.09 68 ALA A CA 1
ATOM 513 C C . ALA A 1 68 ? -14.294 -25.978 14.912 1.00 47.09 68 ALA A C 1
ATOM 515 O O . ALA A 1 68 ? -13.959 -24.856 14.518 1.00 47.09 68 ALA A O 1
ATOM 516 N N . ASP A 1 69 ? -15.568 -26.356 15.023 1.00 44.88 69 ASP A N 1
ATOM 517 C CA . ASP A 1 69 ? -16.683 -25.441 14.800 1.00 44.88 69 ASP A CA 1
ATOM 518 C C . ASP A 1 69 ? -16.473 -24.226 15.711 1.00 44.88 69 ASP A C 1
ATOM 520 O O . ASP A 1 69 ? -16.512 -24.343 16.934 1.00 44.88 69 ASP A O 1
ATOM 524 N N . LEU A 1 70 ? -16.162 -23.072 15.109 1.00 52.56 70 LEU A N 1
ATOM 525 C CA . LEU A 1 70 ? -15.830 -21.804 15.769 1.00 52.56 70 LEU A CA 1
ATOM 526 C C . LEU A 1 70 ? -17.077 -21.186 16.434 1.00 52.56 70 LEU A C 1
ATOM 528 O O . LEU A 1 70 ? -17.401 -20.015 16.218 1.00 52.56 70 LEU A O 1
ATOM 532 N N . GLY A 1 71 ? -17.813 -21.972 17.222 1.00 53.81 71 GLY A N 1
ATOM 533 C CA . GLY A 1 71 ? -19.038 -21.570 17.908 1.00 53.81 71 GLY A CA 1
ATOM 534 C C . GLY A 1 71 ? -18.830 -20.324 18.769 1.00 53.81 71 GLY A C 1
ATOM 535 O O . GLY A 1 71 ? -19.677 -19.434 18.756 1.00 53.81 71 GLY A O 1
ATOM 536 N N . ALA A 1 72 ? -17.656 -20.198 19.399 1.00 56.84 72 ALA A N 1
ATOM 537 C CA . ALA A 1 72 ? -17.278 -19.042 20.211 1.00 56.84 72 ALA A CA 1
ATOM 538 C C . ALA A 1 72 ? -17.254 -17.714 19.424 1.00 56.84 72 ALA A C 1
ATOM 540 O O . ALA A 1 72 ? -17.659 -16.678 19.954 1.00 56.84 72 ALA A O 1
ATOM 541 N N . VAL A 1 73 ? -16.838 -17.729 18.150 1.00 58.09 73 VAL A N 1
ATOM 542 C CA . VAL A 1 73 ? -16.809 -16.523 17.299 1.00 58.09 73 VAL A CA 1
ATOM 543 C C . VAL A 1 73 ? -18.226 -16.124 16.890 1.00 58.09 73 VAL A C 1
ATOM 545 O O . VAL A 1 73 ? -18.574 -14.950 16.929 1.00 58.09 73 VAL A O 1
ATOM 548 N N . LYS A 1 74 ? -19.078 -17.099 16.546 1.00 59.88 74 LYS A N 1
ATOM 549 C CA . LYS A 1 74 ? -20.454 -16.830 16.094 1.00 59.88 74 LYS A CA 1
ATOM 550 C C . LYS A 1 74 ? -21.363 -16.292 17.204 1.00 59.88 74 LYS A C 1
ATOM 552 O O . LYS A 1 74 ? -22.347 -15.627 16.898 1.00 59.88 74 LYS A O 1
ATOM 557 N N . SER A 1 75 ? -21.062 -16.582 18.471 1.00 71.81 75 SER A N 1
ATOM 558 C CA . SER A 1 75 ? -21.873 -16.142 19.614 1.00 71.81 75 SER A CA 1
ATOM 559 C C . SER A 1 75 ? -21.398 -14.847 20.276 1.00 71.81 75 SER A C 1
ATOM 561 O O . SER A 1 75 ? -22.117 -14.303 21.116 1.00 71.81 75 SER A O 1
ATOM 563 N N . THR A 1 76 ? -20.187 -14.373 19.973 1.00 85.06 76 THR A N 1
ATOM 564 C CA . THR A 1 76 ? -19.619 -13.200 20.651 1.00 85.06 76 THR A CA 1
ATOM 565 C C . THR A 1 76 ? -20.083 -11.920 19.962 1.00 85.06 76 THR A C 1
ATOM 567 O O . THR A 1 76 ? -19.946 -11.767 18.753 1.00 85.06 76 THR A O 1
ATOM 570 N N . ASN A 1 77 ? -20.648 -10.990 20.736 1.00 91.12 77 ASN A N 1
ATOM 571 C CA . ASN A 1 77 ? -20.933 -9.644 20.251 1.00 91.12 77 ASN A CA 1
ATOM 572 C C . ASN A 1 77 ? -19.601 -8.889 20.120 1.00 91.12 77 ASN A C 1
ATOM 574 O O . ASN A 1 77 ? -19.020 -8.498 21.133 1.00 91.12 77 ASN A O 1
ATOM 578 N N . MET A 1 78 ? -19.128 -8.710 18.886 1.00 93.31 78 MET A N 1
ATOM 579 C CA . MET A 1 78 ? -17.840 -8.073 18.589 1.00 93.31 78 MET A CA 1
ATOM 580 C C . MET A 1 78 ? -17.850 -6.559 18.837 1.00 93.31 78 MET A C 1
ATOM 582 O O . MET A 1 78 ? -16.795 -5.942 18.865 1.00 93.31 78 MET A O 1
ATOM 586 N N . SER A 1 79 ? -19.017 -5.970 19.113 1.00 94.62 79 SER A N 1
ATOM 587 C CA . SER A 1 79 ? -19.144 -4.578 19.556 1.00 94.62 79 SER A CA 1
ATOM 588 C C . SER A 1 79 ? -18.804 -4.371 21.045 1.00 94.62 79 SER A C 1
ATOM 590 O O . SER A 1 79 ? -18.958 -3.262 21.560 1.00 94.62 79 SER A O 1
ATOM 592 N N . VAL A 1 80 ? -18.412 -5.415 21.787 1.00 95.88 80 VAL A N 1
ATOM 593 C CA . VAL A 1 80 ? -17.982 -5.302 23.192 1.00 95.88 80 VAL A CA 1
ATOM 594 C C . VAL A 1 80 ? -16.492 -4.929 23.254 1.00 95.88 80 VAL A C 1
ATOM 596 O O . VAL A 1 80 ? -15.690 -5.617 22.631 1.00 95.88 80 VAL A O 1
ATOM 599 N N . PRO A 1 81 ? -16.089 -3.912 24.043 1.00 95.50 81 PRO A N 1
ATOM 600 C CA . PRO A 1 81 ? -14.682 -3.608 24.310 1.00 95.50 81 PRO A CA 1
ATOM 601 C C . PRO A 1 81 ? -13.869 -4.850 24.700 1.00 95.50 81 PRO A C 1
ATOM 603 O O . PRO A 1 81 ? -14.176 -5.489 25.710 1.00 95.50 81 PRO A O 1
ATOM 606 N N . GLY A 1 82 ? -12.820 -5.178 23.943 1.00 94.81 82 GLY A N 1
ATOM 607 C CA . GLY A 1 82 ? -11.998 -6.364 24.192 1.00 94.81 82 GLY A CA 1
ATOM 608 C C . GLY A 1 82 ? -12.527 -7.669 23.583 1.00 94.81 82 GLY A C 1
ATOM 609 O O . GLY A 1 82 ? -11.980 -8.730 23.889 1.00 94.81 82 GLY A O 1
ATOM 610 N N . ALA A 1 83 ? -13.583 -7.649 22.765 1.00 94.06 83 ALA A N 1
ATOM 611 C CA . ALA A 1 83 ? -14.187 -8.865 22.217 1.00 94.06 83 ALA A CA 1
ATOM 612 C C . ALA A 1 83 ? -13.203 -9.711 21.392 1.00 94.06 83 ALA A C 1
ATOM 614 O O . ALA A 1 83 ? -13.216 -10.938 21.512 1.00 94.06 83 ALA A O 1
ATOM 615 N N . ASP A 1 84 ? -12.315 -9.089 20.610 1.00 91.62 84 ASP A N 1
ATOM 616 C CA . ASP A 1 84 ? -11.300 -9.822 19.839 1.00 91.62 84 ASP A CA 1
ATOM 617 C C . ASP A 1 84 ? -10.320 -10.561 20.767 1.00 91.62 84 ASP A C 1
ATOM 619 O O . ASP A 1 84 ? -10.056 -11.759 20.606 1.00 91.62 84 ASP A O 1
ATOM 623 N N . VAL A 1 85 ? -9.855 -9.884 21.820 1.00 93.62 85 VAL A N 1
ATOM 624 C CA . VAL A 1 85 ? -8.985 -10.492 22.838 1.00 93.62 85 VAL A CA 1
ATOM 625 C C . VAL A 1 85 ? -9.728 -11.581 23.608 1.00 93.62 85 VAL A C 1
ATOM 627 O O . VAL A 1 85 ? -9.137 -12.616 23.896 1.00 93.62 85 VAL A O 1
ATOM 630 N N . TRP A 1 86 ? -11.020 -11.405 23.902 1.00 94.69 86 TRP A N 1
ATOM 631 C CA . TRP A 1 86 ? -11.848 -12.416 24.567 1.00 94.69 86 TRP A CA 1
ATOM 632 C C . TRP A 1 86 ? -11.946 -13.700 23.756 1.00 94.69 86 TRP A C 1
ATOM 634 O O . TRP A 1 86 ? -11.739 -14.782 24.307 1.00 94.69 86 TRP A O 1
ATOM 644 N N . VAL A 1 87 ? -12.228 -13.591 22.456 1.00 93.06 87 VAL A N 1
ATOM 645 C CA . VAL A 1 87 ? -12.284 -14.737 21.540 1.00 93.06 87 VAL A CA 1
ATOM 646 C C . VAL A 1 87 ? -10.932 -15.451 21.507 1.00 93.06 87 VAL A C 1
ATOM 648 O O . VAL A 1 87 ? -10.884 -16.670 21.677 1.00 93.06 87 VAL A O 1
ATOM 651 N N . LYS A 1 88 ? -9.827 -14.705 21.358 1.00 93.44 88 LYS A N 1
ATOM 652 C CA . LYS A 1 88 ? -8.462 -15.260 21.356 1.00 93.44 88 LYS A CA 1
ATOM 653 C C . LYS A 1 88 ? -8.111 -15.942 22.680 1.00 93.44 88 LYS A C 1
ATOM 655 O O . LYS A 1 88 ? -7.621 -17.066 22.667 1.00 93.44 88 LYS A O 1
ATOM 660 N N . ALA A 1 89 ? -8.384 -15.292 23.809 1.00 94.62 89 ALA A N 1
ATOM 661 C CA . ALA A 1 89 ? -8.086 -15.785 25.152 1.00 94.62 89 ALA A CA 1
ATOM 662 C C . ALA A 1 89 ? -8.927 -17.017 25.513 1.00 94.62 89 ALA A C 1
ATOM 664 O O . ALA A 1 89 ? -8.402 -17.989 26.049 1.00 94.62 89 ALA A O 1
ATOM 665 N N . SER A 1 90 ? -10.216 -17.010 25.172 1.00 93.00 90 SER A N 1
ATOM 666 C CA . SER A 1 90 ? -11.117 -18.143 25.402 1.00 93.00 90 SER A CA 1
ATOM 667 C C . SER A 1 90 ? -10.708 -19.349 24.557 1.00 93.00 90 SER A C 1
ATOM 669 O O . SER A 1 90 ? -10.567 -20.443 25.094 1.00 93.00 90 SER A O 1
ATOM 671 N N . CYS A 1 91 ? -10.416 -19.140 23.268 1.00 94.31 91 CYS A N 1
ATOM 672 C CA . CYS A 1 91 ? -9.894 -20.185 22.386 1.00 94.31 91 CYS A CA 1
ATOM 673 C C . CYS A 1 91 ? -8.555 -20.734 22.900 1.00 94.31 91 CYS A C 1
ATOM 675 O O . CYS A 1 91 ? -8.372 -21.945 22.981 1.00 94.31 91 CYS A O 1
ATOM 677 N N . TRP A 1 92 ? -7.640 -19.856 23.326 1.00 94.81 92 TRP A N 1
ATOM 678 C CA . TRP A 1 92 ? -6.369 -20.252 23.933 1.00 94.81 92 TRP A CA 1
ATOM 679 C C . TRP A 1 92 ? -6.565 -21.142 25.162 1.00 94.81 92 TRP A C 1
ATOM 681 O O . TRP A 1 92 ? -5.868 -22.138 25.323 1.00 94.81 92 TRP A O 1
ATOM 691 N N . CYS A 1 93 ? -7.523 -20.808 26.021 1.00 95.38 93 CYS A N 1
ATOM 692 C CA . CYS A 1 93 ? -7.816 -21.590 27.214 1.00 95.38 93 CYS A CA 1
ATOM 693 C C . CYS A 1 93 ? -8.511 -22.920 26.924 1.00 95.38 93 CYS A C 1
ATOM 695 O O . CYS A 1 93 ? -8.265 -23.893 27.631 1.00 95.38 93 CYS A O 1
ATOM 697 N N . GLU A 1 94 ? -9.338 -22.974 25.882 1.00 94.19 94 GLU A N 1
ATOM 698 C CA . GLU A 1 94 ? -10.002 -24.197 25.435 1.00 94.19 94 GLU A CA 1
ATOM 699 C C . GLU A 1 94 ? -9.011 -25.190 24.817 1.00 94.19 94 GLU A C 1
ATOM 701 O O . GLU A 1 94 ? -9.020 -26.368 25.168 1.00 94.19 94 GLU A O 1
ATOM 706 N N . ILE A 1 95 ? -8.127 -24.717 23.931 1.00 94.81 95 ILE A N 1
ATOM 707 C CA . ILE A 1 95 ? -7.142 -25.580 23.259 1.00 94.81 95 ILE A CA 1
ATOM 708 C C . ILE A 1 95 ? -5.897 -25.844 24.120 1.00 94.81 95 ILE A C 1
ATOM 710 O O . ILE A 1 95 ? -5.172 -26.794 23.851 1.00 94.81 95 ILE A O 1
ATOM 714 N N . ASN A 1 96 ? -5.645 -25.000 25.128 1.00 94.25 96 ASN A N 1
ATOM 715 C CA . ASN A 1 96 ? -4.510 -25.041 26.056 1.00 94.25 96 ASN A CA 1
ATOM 716 C C . ASN A 1 96 ? -3.153 -25.357 25.381 1.00 94.25 96 ASN A C 1
ATOM 718 O O . ASN A 1 96 ? -2.484 -26.313 25.768 1.00 94.25 96 ASN A O 1
ATOM 722 N N . PRO A 1 97 ? -2.689 -24.543 24.411 1.00 95.12 97 PRO A N 1
ATOM 723 C CA . PRO A 1 97 ? -1.521 -24.863 23.585 1.00 95.12 97 PRO A CA 1
ATOM 724 C C . PRO A 1 97 ? -0.194 -24.551 24.297 1.00 95.12 97 PRO A C 1
ATOM 726 O O . PRO A 1 97 ? 0.873 -24.501 23.679 1.00 95.12 97 PRO A O 1
ATOM 729 N N . ARG A 1 98 ? -0.262 -24.197 25.585 1.00 93.56 98 ARG A N 1
ATOM 730 C CA . ARG A 1 98 ? 0.852 -23.619 26.331 1.00 93.56 98 ARG A CA 1
ATOM 731 C C . ARG A 1 98 ? 1.993 -24.613 26.479 1.00 93.56 98 ARG A C 1
ATOM 733 O O . ARG A 1 98 ? 3.139 -24.218 26.304 1.00 93.56 98 ARG A O 1
ATOM 740 N N . GLU A 1 99 ? 1.689 -25.874 26.776 1.00 92.12 99 GLU A N 1
ATOM 741 C CA . GLU A 1 99 ? 2.711 -26.903 26.981 1.00 92.12 99 GLU A CA 1
ATOM 742 C C . GLU A 1 99 ? 3.520 -27.142 25.698 1.00 92.12 99 GLU A C 1
ATOM 744 O O . GLU A 1 99 ? 4.754 -27.159 25.732 1.00 92.12 99 GLU A O 1
ATOM 749 N N . GLU A 1 100 ? 2.846 -27.233 24.550 1.00 94.12 100 GLU A N 1
ATOM 750 C CA . GLU A 1 100 ? 3.497 -27.373 23.251 1.00 94.12 100 GLU A CA 1
ATOM 751 C C . GLU A 1 100 ? 4.328 -26.135 22.907 1.00 94.12 100 GLU A C 1
ATOM 753 O O . GLU A 1 100 ? 5.482 -26.252 22.494 1.00 94.12 100 GLU A O 1
ATOM 758 N N . LEU A 1 101 ? 3.782 -24.931 23.093 1.00 94.75 101 LEU A N 1
ATOM 759 C CA . LEU A 1 101 ? 4.498 -23.694 22.779 1.00 94.75 101 LEU A CA 1
ATOM 760 C C . LEU A 1 101 ? 5.698 -23.461 23.705 1.00 94.75 101 LEU A C 1
ATOM 762 O O . LEU A 1 101 ? 6.745 -23.015 23.228 1.00 94.75 101 LEU A O 1
ATOM 766 N N . ASP A 1 102 ? 5.597 -23.814 24.987 1.00 93.12 102 ASP A N 1
ATOM 767 C CA . ASP A 1 102 ? 6.717 -23.791 25.932 1.00 93.12 102 ASP A CA 1
ATOM 768 C C . ASP A 1 102 ? 7.816 -24.781 25.504 1.00 93.12 102 ASP A C 1
ATOM 770 O O . ASP A 1 102 ? 9.003 -24.440 25.529 1.00 93.12 102 ASP A O 1
ATOM 774 N N . GLN A 1 103 ? 7.453 -25.973 25.010 1.00 95.38 103 GLN A N 1
ATOM 775 C CA . GLN A 1 103 ? 8.416 -26.957 24.496 1.00 95.38 103 GLN A CA 1
ATOM 776 C C . GLN A 1 103 ? 9.254 -26.412 23.325 1.00 95.38 103 GLN A C 1
ATOM 778 O O . GLN A 1 103 ? 10.431 -26.769 23.177 1.00 95.38 103 GLN A O 1
ATOM 783 N N . PHE A 1 104 ? 8.667 -25.545 22.498 1.00 95.75 104 PHE A N 1
ATOM 784 C CA . PHE A 1 104 ? 9.333 -24.913 21.358 1.00 95.75 104 PHE A CA 1
ATOM 785 C C . PHE A 1 104 ? 9.938 -23.535 21.664 1.00 95.75 104 PHE A C 1
ATOM 787 O O . PHE A 1 104 ? 10.464 -22.909 20.741 1.00 95.75 104 PHE A O 1
ATOM 794 N N . ASP A 1 105 ? 9.927 -23.087 22.927 1.00 94.38 105 ASP A N 1
ATOM 795 C CA . ASP A 1 105 ? 10.400 -21.754 23.342 1.00 94.38 105 ASP A CA 1
ATOM 796 C C . ASP A 1 105 ? 9.620 -20.613 22.648 1.00 94.38 105 ASP A C 1
ATOM 798 O O . ASP A 1 105 ? 10.128 -19.517 22.406 1.00 94.38 105 ASP A O 1
ATOM 802 N N . CYS A 1 106 ? 8.358 -20.873 22.282 1.00 96.12 106 CYS A N 1
ATOM 803 C CA . CYS A 1 106 ? 7.491 -19.907 21.611 1.00 96.12 106 CYS A CA 1
ATOM 804 C C . CYS A 1 106 ? 6.914 -18.872 22.583 1.00 96.12 106 CYS A C 1
ATOM 806 O O . CYS A 1 106 ? 6.650 -17.751 22.162 1.00 96.12 106 CYS A O 1
ATOM 808 N N . CYS A 1 107 ? 6.781 -19.184 23.875 1.00 95.75 107 CYS A N 1
ATOM 809 C CA . CYS A 1 107 ? 6.261 -18.246 24.877 1.00 95.75 107 CYS A CA 1
ATOM 810 C C . CYS A 1 107 ? 7.203 -17.071 25.200 1.00 95.75 107 CYS A C 1
ATOM 812 O O . CYS A 1 107 ? 6.783 -16.070 25.783 1.00 95.75 107 CYS A O 1
ATOM 814 N N . ALA A 1 108 ? 8.467 -17.139 24.770 1.00 93.81 108 ALA A N 1
ATOM 815 C CA . ALA A 1 108 ? 9.380 -15.996 24.780 1.00 93.81 108 ALA A CA 1
ATOM 816 C C . ALA A 1 108 ? 9.173 -15.049 23.578 1.00 93.81 108 ALA A C 1
ATOM 818 O O . ALA A 1 108 ? 9.702 -13.936 23.566 1.00 93.81 108 ALA A O 1
ATOM 819 N N . HIS A 1 109 ? 8.435 -15.473 22.547 1.00 94.00 109 HIS A N 1
ATOM 820 C CA . HIS A 1 109 ? 8.193 -14.665 21.356 1.00 94.00 109 HIS A CA 1
ATOM 821 C C . HIS A 1 109 ? 7.128 -13.589 21.637 1.00 94.00 109 HIS A C 1
ATOM 823 O O . HIS A 1 109 ? 6.073 -13.928 22.173 1.00 94.00 109 HIS A O 1
ATOM 829 N N . PRO A 1 110 ? 7.318 -12.323 21.208 1.00 90.50 110 PRO A N 1
ATOM 830 C CA . PRO A 1 110 ? 6.384 -11.228 21.498 1.00 90.50 110 PRO A CA 1
ATOM 831 C C . PRO A 1 110 ? 4.917 -11.522 21.152 1.00 90.50 110 PRO A C 1
ATOM 833 O O . PRO A 1 110 ? 4.029 -11.171 21.915 1.00 90.50 110 PRO A O 1
ATOM 836 N N . ASN A 1 111 ? 4.669 -12.228 20.044 1.00 88.69 111 ASN A N 1
ATOM 837 C CA . ASN A 1 111 ? 3.310 -12.572 19.598 1.00 88.69 111 ASN A CA 1
ATOM 838 C C . ASN A 1 111 ? 2.572 -13.568 20.511 1.00 88.69 111 ASN A C 1
ATOM 840 O O . ASN A 1 111 ? 1.350 -13.628 20.465 1.00 88.69 111 ASN A O 1
ATOM 844 N N . PHE A 1 112 ? 3.297 -14.378 21.288 1.00 92.81 112 PHE A N 1
ATOM 845 C CA . PHE A 1 112 ? 2.708 -15.383 22.183 1.00 92.81 112 PHE A CA 1
ATOM 846 C C . PHE A 1 112 ? 2.921 -15.047 23.656 1.00 92.81 112 PHE A C 1
ATOM 848 O O . PHE A 1 112 ? 2.263 -15.635 24.505 1.00 92.81 112 PHE A O 1
ATOM 855 N N . HIS A 1 113 ? 3.826 -14.113 23.956 1.00 92.38 113 HIS A N 1
ATOM 856 C CA . HIS A 1 113 ? 4.247 -13.790 25.311 1.00 92.38 113 HIS A CA 1
ATOM 857 C C . HIS A 1 113 ? 3.069 -13.504 26.237 1.00 92.38 113 HIS A C 1
ATOM 859 O O . HIS A 1 113 ? 2.957 -14.124 27.291 1.00 92.38 113 HIS A O 1
ATOM 865 N N . ASP A 1 114 ? 2.169 -12.620 25.811 1.00 92.19 114 ASP A N 1
ATOM 866 C CA . ASP A 1 114 ? 1.007 -12.247 26.606 1.00 92.19 114 ASP A CA 1
ATOM 867 C C . ASP A 1 114 ? 0.062 -13.454 26.776 1.00 92.19 114 ASP A C 1
ATOM 869 O O . ASP A 1 114 ? -0.262 -13.840 27.898 1.00 92.19 114 ASP A O 1
ATOM 873 N N . LEU A 1 115 ? -0.301 -14.143 25.686 1.00 94.06 115 LEU A N 1
ATOM 874 C CA . LEU A 1 115 ? -1.179 -15.324 25.731 1.00 94.06 115 LEU A CA 1
ATOM 875 C C . LEU A 1 115 ? -0.624 -16.451 26.619 1.00 94.06 115 LEU A C 1
ATOM 877 O O . LEU A 1 115 ? -1.380 -17.092 27.343 1.00 94.06 115 LEU A O 1
ATOM 881 N N . CYS A 1 116 ? 0.693 -16.655 26.653 1.00 95.62 116 CYS A N 1
ATOM 882 C CA . CYS A 1 116 ? 1.317 -17.635 27.541 1.00 95.62 116 CYS A CA 1
ATOM 883 C C . CYS A 1 116 ? 1.270 -17.244 29.028 1.00 95.62 116 CYS A C 1
ATOM 885 O O . CYS A 1 116 ? 1.395 -18.117 29.890 1.00 95.62 116 CYS A O 1
ATOM 887 N N . GLN A 1 117 ? 1.087 -15.964 29.360 1.00 94.62 117 GLN A N 1
ATOM 888 C CA . GLN A 1 117 ? 0.891 -15.509 30.742 1.00 94.62 117 GLN A CA 1
ATOM 889 C C . GLN A 1 117 ? -0.559 -15.624 31.215 1.00 94.62 117 GLN A C 1
ATOM 891 O O . GLN A 1 117 ? -0.811 -15.549 32.421 1.00 94.62 117 GLN A O 1
ATOM 896 N N . LEU A 1 118 ? -1.501 -15.810 30.288 1.00 95.81 118 LEU A N 1
ATOM 897 C CA . LEU A 1 118 ? -2.923 -15.903 30.580 1.00 95.81 118 LEU A CA 1
ATOM 898 C C . LEU A 1 118 ? -3.209 -17.018 31.597 1.00 95.81 118 LEU A C 1
ATOM 900 O O . LEU A 1 118 ? -2.776 -18.163 31.432 1.00 95.81 118 LEU A O 1
ATOM 904 N N . GLN A 1 119 ? -3.965 -16.695 32.647 1.00 96.50 119 GLN A N 1
ATOM 905 C CA . GLN A 1 119 ? -4.451 -17.677 33.612 1.00 96.50 119 GLN A CA 1
ATOM 906 C C . GLN A 1 119 ? -5.909 -18.017 33.303 1.00 96.50 119 GLN A C 1
ATOM 908 O O . GLN A 1 119 ? -6.826 -17.281 33.654 1.00 96.50 119 GLN A O 1
ATOM 913 N N . CYS A 1 120 ? -6.126 -19.170 32.673 1.00 96.06 120 CYS A N 1
ATOM 914 C CA . CYS A 1 120 ? -7.449 -19.593 32.206 1.00 96.06 120 CYS A CA 1
ATOM 915 C C . CYS A 1 120 ? -8.496 -19.783 33.310 1.00 96.06 120 CYS A C 1
ATOM 917 O O . CYS A 1 120 ? -9.685 -19.672 33.048 1.00 96.06 120 CYS A O 1
ATOM 919 N N . ASN A 1 121 ? -8.048 -20.027 34.544 1.00 95.75 121 ASN A N 1
ATOM 920 C CA . ASN A 1 121 ? -8.899 -20.191 35.724 1.00 95.75 121 ASN A CA 1
ATOM 921 C C . ASN A 1 121 ? -8.574 -19.135 36.795 1.00 95.75 121 ASN A C 1
ATOM 923 O O . ASN A 1 121 ? -8.549 -19.439 37.990 1.00 95.75 121 ASN A O 1
ATOM 927 N N . ALA A 1 122 ? -8.237 -17.911 36.375 1.00 93.94 122 ALA A N 1
ATOM 928 C CA . ALA A 1 122 ? -7.967 -16.814 37.296 1.00 93.94 122 ALA A CA 1
ATOM 929 C C . ALA A 1 122 ? -9.206 -16.478 38.141 1.00 93.94 122 ALA A C 1
ATOM 931 O O . ALA A 1 122 ? -10.327 -16.416 37.641 1.00 93.94 122 ALA A O 1
ATOM 932 N N . SER A 1 123 ? -9.002 -16.230 39.435 1.00 96.38 123 SER A N 1
ATOM 933 C CA . SER A 1 123 ? -10.081 -15.803 40.324 1.00 96.38 123 SER A CA 1
ATOM 934 C C . SER A 1 123 ? -10.270 -14.287 40.255 1.00 96.38 123 SER A C 1
ATOM 936 O O . SER A 1 123 ? -9.416 -13.517 40.710 1.00 96.38 123 SER A O 1
ATOM 938 N N . CYS A 1 124 ? -11.428 -13.858 39.749 1.00 97.12 124 CYS A N 1
ATOM 939 C CA . CYS A 1 124 ? -11.762 -12.441 39.577 1.00 97.12 124 CYS A CA 1
ATOM 940 C C . CYS A 1 124 ? -12.063 -11.694 40.888 1.00 97.12 124 CYS A C 1
ATOM 942 O O . CYS A 1 124 ? -12.296 -10.489 40.864 1.00 97.12 124 CYS A O 1
ATOM 944 N N . VAL A 1 125 ? -12.042 -12.385 42.034 1.00 97.19 125 VAL A N 1
ATOM 945 C CA . VAL A 1 125 ? -12.238 -11.786 43.369 1.00 97.19 125 VAL A CA 1
ATOM 946 C C . VAL A 1 125 ? -10.927 -11.485 44.100 1.00 97.19 125 VAL A C 1
ATOM 948 O O . VAL A 1 125 ? -10.949 -11.002 45.229 1.00 97.19 125 VAL A O 1
ATOM 951 N N . THR A 1 126 ? -9.776 -11.785 43.495 1.00 97.62 126 THR A N 1
ATOM 952 C CA . THR A 1 126 ? -8.471 -11.481 44.099 1.00 97.62 126 THR A CA 1
ATOM 953 C C . THR A 1 126 ? -8.179 -9.980 44.080 1.00 97.62 126 THR A C 1
ATOM 955 O O . THR A 1 126 ? -8.646 -9.260 43.199 1.00 97.62 126 THR A O 1
ATOM 958 N N . GLU A 1 127 ? -7.361 -9.500 45.022 1.00 97.19 127 GLU A N 1
ATOM 959 C CA . GLU A 1 127 ? -6.931 -8.092 45.068 1.00 97.19 127 GLU A CA 1
ATOM 960 C C . GLU A 1 127 ? -6.215 -7.672 43.773 1.00 97.19 127 GLU A C 1
ATOM 962 O O . GLU A 1 127 ? -6.475 -6.596 43.240 1.00 97.19 127 GLU A O 1
ATOM 967 N N . SER A 1 128 ? -5.387 -8.561 43.211 1.00 95.88 128 SER A N 1
ATOM 968 C CA . SER A 1 128 ? -4.719 -8.337 41.924 1.00 95.88 128 SER A CA 1
ATOM 969 C C . SER A 1 128 ? -5.719 -8.216 40.769 1.00 95.88 128 SER A C 1
ATOM 971 O O . SER A 1 128 ? -5.623 -7.268 39.993 1.00 95.88 128 SER A O 1
ATOM 973 N N . ALA A 1 129 ? -6.716 -9.107 40.675 1.00 96.88 129 ALA A N 1
ATOM 974 C CA . ALA A 1 129 ? -7.763 -8.995 39.659 1.00 96.88 129 ALA A CA 1
ATOM 975 C C . ALA A 1 129 ? -8.584 -7.710 39.831 1.00 96.88 129 ALA A C 1
ATOM 977 O O . ALA A 1 129 ? -8.847 -7.017 38.852 1.00 96.88 129 ALA A O 1
ATOM 978 N N . ALA A 1 130 ? -8.953 -7.355 41.065 1.00 96.94 130 ALA A N 1
ATOM 979 C CA . ALA A 1 130 ? -9.698 -6.135 41.363 1.00 96.94 130 ALA A CA 1
ATOM 980 C C . ALA A 1 130 ? -8.917 -4.868 40.975 1.00 96.94 130 ALA A C 1
ATOM 982 O O . ALA A 1 130 ? -9.485 -3.972 40.348 1.00 96.94 130 ALA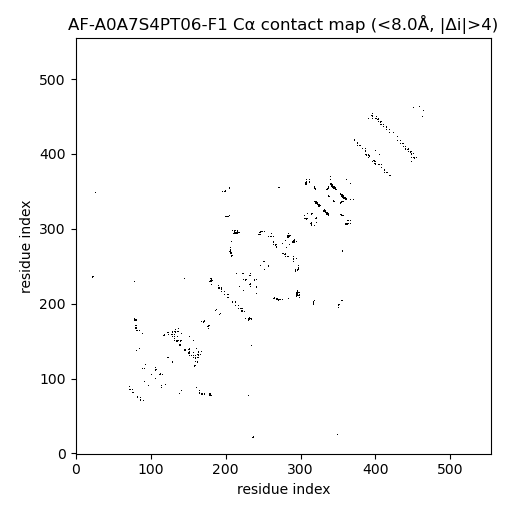 A O 1
ATOM 983 N N . SER A 1 131 ? -7.619 -4.823 41.294 1.00 96.94 131 SER A N 1
ATOM 984 C CA . SER A 1 131 ? -6.711 -3.745 40.898 1.00 96.94 131 SER A CA 1
ATOM 985 C C . SER A 1 131 ? -6.617 -3.638 39.375 1.00 96.94 131 SER A C 1
ATOM 987 O O . SER A 1 131 ? -6.915 -2.582 38.820 1.00 96.94 131 SER A O 1
ATOM 989 N N . CYS A 1 132 ? -6.353 -4.749 38.686 1.00 97.50 132 CYS A N 1
ATOM 990 C CA . CYS A 1 132 ? -6.258 -4.777 37.230 1.00 97.50 132 CYS A CA 1
ATOM 991 C C . CYS A 1 132 ? -7.559 -4.395 36.529 1.00 97.50 132 CYS A C 1
ATOM 993 O O . CYS A 1 132 ? -7.552 -3.610 35.591 1.00 97.50 132 CYS A O 1
ATOM 995 N N . MET A 1 133 ? -8.707 -4.869 37.008 1.00 96.25 133 MET A N 1
ATOM 996 C CA . MET A 1 133 ? -9.998 -4.458 36.462 1.00 96.25 133 MET A CA 1
ATOM 997 C C . MET A 1 133 ? -10.300 -2.968 36.689 1.00 96.25 133 MET A C 1
ATOM 999 O O . MET A 1 133 ? -11.203 -2.441 36.038 1.00 96.25 133 MET A O 1
ATOM 1003 N N . ALA A 1 134 ? -9.638 -2.307 37.644 1.00 95.12 134 ALA A N 1
ATOM 1004 C CA . ALA A 1 134 ? -9.789 -0.878 37.904 1.00 95.12 134 ALA A CA 1
ATOM 1005 C C . ALA A 1 134 ? -8.833 -0.022 37.058 1.00 95.12 134 ALA A C 1
ATOM 1007 O O . ALA A 1 134 ? -9.237 1.050 36.613 1.00 95.12 134 ALA A O 1
ATOM 1008 N N . THR A 1 135 ? -7.601 -0.486 36.827 1.00 94.88 135 THR A N 1
ATOM 1009 C CA . THR A 1 135 ? -6.558 0.272 36.113 1.00 94.88 135 THR A CA 1
ATOM 1010 C C . THR A 1 135 ? -6.475 -0.045 34.622 1.00 94.88 135 THR A C 1
ATOM 1012 O O . THR A 1 135 ? -6.059 0.810 33.847 1.00 94.88 135 THR A O 1
ATOM 1015 N N . CYS A 1 136 ? -6.904 -1.237 34.201 1.00 96.25 136 CYS A N 1
ATOM 1016 C CA . CYS A 1 136 ? -6.793 -1.724 32.830 1.00 96.25 136 CYS A CA 1
ATOM 1017 C C . CYS A 1 136 ? -8.179 -1.880 32.172 1.00 96.25 136 CYS A C 1
ATOM 1019 O O . CYS A 1 136 ? -8.847 -2.903 32.347 1.00 96.25 136 CYS A O 1
ATOM 1021 N N . PRO A 1 137 ? -8.642 -0.888 31.388 1.00 95.75 137 PRO A N 1
ATOM 1022 C CA . PRO A 1 137 ? -9.804 -1.051 30.522 1.00 95.75 137 PRO A CA 1
ATOM 1023 C C . PRO A 1 137 ? -9.580 -2.162 29.490 1.00 95.75 137 PRO A C 1
ATOM 1025 O O . PRO A 1 137 ? -8.492 -2.279 28.936 1.00 95.75 137 PRO A O 1
ATOM 1028 N N . ALA A 1 138 ? -10.627 -2.912 29.139 1.00 96.25 138 ALA A N 1
ATOM 1029 C CA . ALA A 1 138 ? -10.540 -3.965 28.120 1.00 96.25 138 ALA A CA 1
ATOM 1030 C C . ALA A 1 138 ? -10.002 -3.471 26.761 1.00 96.25 138 ALA A C 1
ATOM 1032 O O . ALA A 1 138 ? -9.218 -4.172 26.131 1.00 96.25 138 ALA A O 1
ATOM 1033 N N . MET A 1 139 ? -10.327 -2.233 26.365 1.00 93.56 139 MET A N 1
ATOM 1034 C CA . MET A 1 139 ? -9.793 -1.582 25.155 1.00 93.56 139 MET A CA 1
ATOM 1035 C C . MET A 1 139 ? -8.269 -1.524 25.106 1.00 93.56 139 MET A C 1
ATOM 1037 O O . MET A 1 139 ? -7.674 -1.547 24.038 1.00 93.56 139 MET A O 1
ATOM 1041 N N . CYS A 1 140 ? -7.616 -1.440 26.262 1.00 94.75 140 CYS A N 1
ATOM 1042 C CA . CYS A 1 140 ? -6.163 -1.383 26.333 1.00 94.75 140 CYS A CA 1
ATOM 1043 C C . CYS A 1 140 ? -5.491 -2.731 26.035 1.00 94.75 140 CYS A C 1
ATOM 1045 O O . CYS A 1 140 ? -4.273 -2.776 25.869 1.00 94.75 140 CYS A O 1
ATOM 1047 N N . LEU A 1 141 ? -6.269 -3.816 25.972 1.00 93.94 141 LEU A N 1
ATOM 1048 C CA . LEU A 1 141 ? -5.805 -5.126 25.525 1.00 93.94 141 LEU A CA 1
ATOM 1049 C C . LEU A 1 141 ? -5.903 -5.279 23.995 1.00 93.94 141 LEU A C 1
ATOM 1051 O O . LEU A 1 141 ? -5.274 -6.178 23.443 1.00 93.94 141 LEU A O 1
ATOM 1055 N N . GLU A 1 142 ? -6.654 -4.413 23.307 1.00 90.25 142 GLU A N 1
ATOM 1056 C CA . GLU A 1 142 ? -6.819 -4.425 21.850 1.00 90.25 142 GLU A CA 1
ATOM 1057 C C . GLU A 1 142 ? -5.777 -3.522 21.188 1.00 90.25 142 GLU A C 1
ATOM 1059 O O . GLU A 1 142 ? -5.778 -2.307 21.370 1.00 90.25 142 GLU A O 1
ATOM 1064 N N . GLU A 1 143 ? -4.867 -4.099 20.401 1.00 84.94 143 GLU A N 1
ATOM 1065 C CA . GLU A 1 143 ? -3.755 -3.338 19.817 1.00 84.94 143 GLU A CA 1
ATOM 1066 C C . GLU A 1 143 ? -4.224 -2.210 18.886 1.00 84.94 143 GLU A C 1
ATOM 1068 O O . GLU A 1 143 ? -3.646 -1.122 18.924 1.00 84.94 143 GLU A O 1
ATOM 1073 N N . ASP A 1 144 ? -5.294 -2.452 18.125 1.00 80.81 144 ASP A N 1
ATOM 1074 C CA . ASP A 1 144 ? -5.840 -1.512 17.139 1.00 80.81 144 ASP A CA 1
ATOM 1075 C C . ASP A 1 144 ? -6.655 -0.371 17.769 1.00 80.81 144 ASP A C 1
ATOM 1077 O O . ASP A 1 144 ? -6.864 0.671 17.140 1.00 80.81 144 ASP A O 1
ATOM 1081 N N . TYR A 1 145 ? -7.084 -0.534 19.025 1.00 83.38 145 TYR A N 1
ATOM 1082 C CA . TYR A 1 145 ? -7.979 0.405 19.701 1.00 83.38 145 TYR A CA 1
ATOM 1083 C C . TYR A 1 145 ? -7.468 0.944 21.041 1.00 83.38 145 TYR A C 1
ATOM 1085 O O . TYR A 1 145 ? -8.140 1.777 21.661 1.00 83.38 145 TYR A O 1
ATOM 1093 N N . LYS A 1 146 ? -6.291 0.509 21.499 1.00 86.69 146 LYS A N 1
ATOM 1094 C CA . LYS A 1 146 ? -5.703 0.995 22.749 1.00 86.69 146 LYS A CA 1
ATOM 1095 C C . LYS A 1 146 ? -5.476 2.507 22.708 1.00 86.69 146 LYS A C 1
ATOM 1097 O O . LYS A 1 146 ? -4.984 3.073 21.730 1.00 86.69 146 LYS A O 1
ATOM 1102 N N . PHE A 1 147 ? -5.788 3.160 23.820 1.00 86.06 147 PHE A N 1
ATOM 1103 C CA . PHE A 1 147 ? -5.441 4.559 24.035 1.00 86.06 147 PHE A CA 1
ATOM 1104 C C . PHE A 1 147 ? -3.927 4.710 24.284 1.00 86.06 147 PHE A C 1
ATOM 1106 O O . PHE A 1 147 ? -3.294 3.769 24.772 1.00 86.06 147 PHE A O 1
ATOM 1113 N N . PRO A 1 148 ? -3.331 5.884 23.997 1.00 85.31 148 PRO A N 1
ATOM 1114 C CA . PRO A 1 148 ? -1.913 6.134 24.275 1.00 85.31 148 PRO A CA 1
ATOM 1115 C C . PRO A 1 148 ? -1.519 5.909 25.743 1.00 85.31 148 PRO A C 1
ATOM 1117 O O . PRO A 1 148 ? -0.410 5.460 26.010 1.00 85.31 148 PRO A O 1
ATOM 1120 N N . ASP A 1 149 ? -2.447 6.153 26.672 1.00 88.56 149 ASP A N 1
ATOM 1121 C CA . ASP A 1 149 ? -2.205 6.121 28.121 1.00 88.56 149 ASP A CA 1
ATOM 1122 C C . ASP A 1 149 ? -2.486 4.742 28.759 1.00 88.56 149 ASP A C 1
ATOM 1124 O O . ASP A 1 149 ? -2.687 4.625 29.967 1.00 88.56 149 ASP A O 1
ATOM 1128 N N . CYS A 1 150 ? -2.558 3.676 27.959 1.00 91.12 150 CYS A N 1
ATOM 1129 C CA . CYS A 1 150 ? -2.852 2.327 28.443 1.00 91.12 150 CYS A CA 1
ATOM 1130 C C . CYS A 1 150 ? -1.655 1.678 29.168 1.00 91.12 150 CYS A C 1
ATOM 1132 O O . CYS A 1 150 ? -0.648 1.366 28.536 1.00 91.12 150 CYS A O 1
ATOM 1134 N N . SER A 1 151 ? -1.804 1.360 30.462 1.00 88.88 151 SER A N 1
ATOM 1135 C CA . SER A 1 151 ? -0.751 0.767 31.315 1.00 88.88 151 SER A CA 1
ATOM 1136 C C . SER A 1 151 ? -0.880 -0.745 31.568 1.00 88.88 151 SER A C 1
ATOM 1138 O O . SER A 1 151 ? -0.065 -1.325 32.278 1.00 88.88 151 SER A O 1
ATOM 1140 N N . CYS A 1 152 ? -1.851 -1.437 30.960 1.00 90.81 152 CYS A N 1
ATOM 1141 C CA . CYS A 1 152 ? -2.174 -2.845 31.260 1.00 90.81 152 CYS A CA 1
ATOM 1142 C C . CYS A 1 152 ? -0.986 -3.820 31.262 1.00 90.81 152 CYS A C 1
ATOM 1144 O O . CYS A 1 152 ? -0.957 -4.773 32.045 1.00 90.81 152 CYS A O 1
ATOM 1146 N N . ARG A 1 153 ? -0.031 -3.621 30.347 1.00 87.50 153 ARG A N 1
ATOM 1147 C CA . ARG A 1 153 ? 1.160 -4.471 30.237 1.00 87.50 153 ARG A CA 1
ATOM 1148 C C . ARG A 1 153 ? 2.202 -4.126 31.302 1.00 87.50 153 ARG A C 1
ATOM 1150 O O . ARG A 1 153 ? 2.851 -5.030 31.816 1.00 87.50 153 ARG A O 1
ATOM 1157 N N . GLU A 1 154 ? 2.343 -2.848 31.637 1.00 88.50 154 GLU A N 1
ATOM 1158 C CA . GLU A 1 154 ? 3.260 -2.365 32.676 1.00 88.50 154 GLU A CA 1
ATOM 1159 C C . GLU A 1 154 ? 2.786 -2.796 34.069 1.00 88.50 154 GLU A C 1
ATOM 1161 O O . GLU A 1 154 ? 3.591 -3.233 34.888 1.00 88.50 154 GLU A O 1
ATOM 1166 N N . ASP A 1 155 ? 1.468 -2.800 34.277 1.00 90.50 155 ASP A N 1
ATOM 1167 C CA . ASP A 1 155 ? 0.812 -3.226 35.518 1.00 90.50 155 ASP A CA 1
ATOM 1168 C C . ASP A 1 155 ? 0.701 -4.757 35.662 1.00 90.50 155 ASP A C 1
ATOM 1170 O O . ASP A 1 155 ? 0.122 -5.253 36.628 1.00 90.50 155 ASP A O 1
ATOM 1174 N N . ASN A 1 156 ? 1.248 -5.528 34.711 1.00 94.31 156 ASN A N 1
ATOM 1175 C CA . ASN A 1 156 ? 1.202 -6.994 34.700 1.00 94.31 156 ASN A CA 1
ATOM 1176 C C . ASN A 1 156 ? -0.232 -7.557 34.822 1.00 94.31 156 ASN A C 1
ATOM 1178 O O . ASN A 1 156 ? -0.487 -8.524 35.543 1.00 94.31 156 ASN A O 1
ATOM 1182 N N . CYS A 1 157 ? -1.184 -6.948 34.110 1.00 96.06 157 CYS A N 1
ATOM 1183 C CA . CYS A 1 157 ? -2.598 -7.312 34.198 1.00 96.06 157 CYS A CA 1
ATOM 1184 C C . CYS A 1 157 ? -3.045 -8.403 33.224 1.00 96.06 157 CYS A C 1
ATOM 1186 O O . CYS A 1 157 ? -4.154 -8.924 33.353 1.00 96.06 157 CYS A O 1
ATOM 1188 N N . PHE A 1 158 ? -2.190 -8.803 32.281 1.00 95.00 158 PHE A N 1
ATOM 1189 C CA . PHE A 1 158 ? -2.533 -9.818 31.285 1.00 95.00 158 PHE A CA 1
ATOM 1190 C C . PHE A 1 158 ? -2.894 -11.202 31.870 1.00 95.00 158 PHE A C 1
ATOM 1192 O O . PHE A 1 158 ? -3.840 -11.816 31.371 1.00 95.00 158 PHE A O 1
ATOM 1199 N N . PRO A 1 159 ? -2.271 -11.693 32.965 1.00 96.69 159 PRO A N 1
ATOM 1200 C CA . PRO A 1 159 ? -2.740 -12.901 33.648 1.00 96.69 159 PRO A CA 1
ATOM 1201 C C . PRO A 1 159 ? -4.220 -12.848 34.059 1.00 96.69 159 PRO A C 1
ATOM 1203 O O . PRO A 1 159 ? -4.871 -13.886 34.100 1.00 96.69 159 PRO A O 1
ATOM 1206 N N . GLN A 1 160 ? -4.757 -11.649 34.320 1.00 97.56 160 GLN A N 1
ATOM 1207 C CA . GLN A 1 160 ? -6.146 -11.393 34.720 1.00 97.56 160 GLN A CA 1
ATOM 1208 C C . GLN A 1 160 ? -7.037 -10.942 33.544 1.00 97.56 160 GLN A C 1
ATOM 1210 O O . GLN A 1 160 ? -8.145 -10.447 33.769 1.00 97.56 160 GLN A O 1
ATOM 1215 N N . ALA A 1 161 ? -6.586 -11.090 32.289 1.00 96.38 161 ALA A N 1
ATOM 1216 C CA . ALA A 1 161 ? -7.293 -10.569 31.116 1.00 96.38 161 ALA A CA 1
ATOM 1217 C C . ALA A 1 161 ? -8.737 -11.084 31.007 1.00 96.38 161 ALA A C 1
ATOM 1219 O O . ALA A 1 161 ? -9.634 -10.287 30.752 1.00 96.38 161 ALA A O 1
ATOM 1220 N N . LEU A 1 162 ? -9.004 -12.368 31.280 1.00 96.69 162 LEU A N 1
ATOM 1221 C CA . LEU A 1 162 ? -10.375 -12.902 31.246 1.00 96.69 162 LEU A CA 1
ATOM 1222 C C . LEU A 1 162 ? -11.312 -12.170 32.224 1.00 96.69 162 LEU A C 1
ATOM 1224 O O . LEU A 1 162 ? -12.425 -11.828 31.843 1.00 96.69 162 LEU A O 1
ATOM 1228 N N . CYS A 1 163 ? -10.849 -11.824 33.428 1.00 97.81 163 CYS A N 1
ATOM 1229 C CA . CYS A 1 163 ? -11.644 -11.055 34.391 1.00 97.81 163 CYS A CA 1
ATOM 1230 C C . CYS A 1 163 ? -11.930 -9.625 33.906 1.00 97.81 163 CYS A C 1
ATOM 1232 O O . CYS A 1 163 ? -13.054 -9.134 34.029 1.00 97.81 163 CYS A O 1
ATOM 1234 N N . ILE A 1 164 ? -10.928 -8.957 33.319 1.00 97.56 164 ILE A N 1
ATOM 1235 C CA . ILE A 1 164 ? -11.076 -7.616 32.725 1.00 97.56 164 ILE A CA 1
ATOM 1236 C C . ILE A 1 164 ? -12.131 -7.631 31.617 1.00 97.56 164 ILE A C 1
ATOM 1238 O O . ILE A 1 164 ? -13.026 -6.782 31.583 1.00 97.56 164 ILE A O 1
ATOM 1242 N N . LEU A 1 165 ? -12.036 -8.616 30.730 1.00 96.94 165 LEU A N 1
ATOM 1243 C CA . LEU A 1 165 ? -12.900 -8.756 29.569 1.00 96.94 165 LEU A CA 1
ATOM 1244 C C . LEU A 1 165 ? -14.330 -9.163 29.962 1.00 96.94 165 LEU A C 1
ATOM 1246 O O . LEU A 1 165 ? -15.291 -8.606 29.433 1.00 96.94 165 LEU A O 1
ATOM 1250 N N . GLU A 1 166 ? -14.498 -10.052 30.945 1.00 96.50 166 GLU A N 1
ATOM 1251 C CA . GLU A 1 166 ? -15.815 -10.419 31.479 1.00 96.50 166 GLU A CA 1
ATOM 1252 C C . GLU A 1 166 ? -16.503 -9.216 32.136 1.00 96.50 166 GLU A C 1
ATOM 1254 O O . GLU A 1 166 ? -17.680 -8.942 31.877 1.00 96.50 166 GLU A O 1
ATOM 1259 N N . ARG A 1 167 ? -15.760 -8.428 32.928 1.00 96.81 167 ARG A N 1
ATOM 1260 C CA . ARG A 1 167 ? -16.274 -7.178 33.499 1.00 96.81 167 ARG A CA 1
ATOM 1261 C C . ARG A 1 167 ? -16.698 -6.206 32.400 1.00 96.81 167 ARG A C 1
ATOM 1263 O O . ARG A 1 167 ? -17.777 -5.625 32.505 1.00 96.81 167 ARG A O 1
ATOM 1270 N N . ALA A 1 168 ? -15.884 -6.017 31.362 1.00 97.06 168 ALA A N 1
ATOM 1271 C CA . ALA A 1 168 ? -16.218 -5.128 30.251 1.00 97.06 168 ALA A CA 1
ATOM 1272 C C . ALA A 1 168 ? -17.481 -5.587 29.511 1.00 97.06 168 ALA A C 1
ATOM 1274 O O . ALA A 1 168 ? -18.373 -4.774 29.261 1.00 97.06 168 ALA A O 1
ATOM 1275 N N . ARG A 1 169 ? -17.613 -6.890 29.252 1.00 96.12 169 ARG A N 1
ATOM 1276 C CA . ARG A 1 169 ? -18.810 -7.498 28.664 1.00 96.12 169 ARG A CA 1
ATOM 1277 C C . ARG A 1 169 ? -20.060 -7.232 29.497 1.00 96.12 169 ARG A C 1
ATOM 1279 O O . ARG A 1 169 ? -21.042 -6.716 28.966 1.00 96.12 169 ARG A O 1
ATOM 1286 N N . ASN A 1 170 ? -20.008 -7.507 30.799 1.00 96.56 170 ASN A N 1
ATOM 1287 C CA . ASN A 1 170 ? -21.141 -7.294 31.703 1.00 96.56 170 ASN A CA 1
ATOM 1288 C C . ASN A 1 170 ? -21.542 -5.815 31.772 1.00 96.56 170 ASN A C 1
ATOM 1290 O O . ASN A 1 170 ? -22.716 -5.482 31.635 1.00 96.56 170 ASN A O 1
ATOM 1294 N N . ARG A 1 171 ? -20.566 -4.910 31.899 1.00 97.19 171 ARG A N 1
ATOM 1295 C CA . ARG A 1 171 ? -20.820 -3.463 31.914 1.00 97.19 171 ARG A CA 1
ATOM 1296 C C . ARG A 1 171 ? -21.389 -2.953 30.590 1.00 97.19 171 ARG A C 1
ATOM 1298 O O . ARG A 1 171 ? -22.254 -2.086 30.601 1.00 97.19 171 ARG A O 1
ATOM 1305 N N . THR A 1 172 ? -20.958 -3.509 29.460 1.00 96.44 172 THR A N 1
ATOM 1306 C CA . THR A 1 172 ? -21.507 -3.165 28.138 1.00 96.44 172 THR A CA 1
ATOM 1307 C C . THR A 1 172 ? -22.960 -3.619 28.010 1.00 96.44 172 THR A C 1
ATOM 1309 O O . THR A 1 172 ? -23.812 -2.839 27.595 1.00 96.44 172 THR A O 1
ATOM 1312 N N . PHE A 1 173 ? -23.287 -4.842 28.442 1.00 94.75 173 PHE A N 1
ATOM 1313 C CA . PHE A 1 173 ? -24.670 -5.334 28.441 1.00 94.75 173 PHE A CA 1
ATOM 1314 C C . PHE A 1 173 ? -25.587 -4.594 29.418 1.00 94.75 173 PHE A C 1
ATOM 1316 O O . PHE A 1 173 ? -26.776 -4.453 29.143 1.00 94.75 173 PHE A O 1
ATOM 1323 N N . ASN A 1 174 ? -25.034 -4.060 30.507 1.00 97.00 174 ASN A N 1
ATOM 1324 C CA . ASN A 1 174 ? -25.752 -3.176 31.424 1.00 97.00 174 ASN A CA 1
ATOM 1325 C C . ASN A 1 174 ? -25.893 -1.733 30.898 1.00 97.00 174 ASN A C 1
ATOM 1327 O O . ASN A 1 174 ? -26.507 -0.903 31.564 1.00 97.00 174 ASN A O 1
ATOM 1331 N N . GLY A 1 175 ? -25.315 -1.406 29.735 1.00 95.88 175 GLY A N 1
ATOM 1332 C CA . GLY A 1 175 ? -25.319 -0.052 29.171 1.00 95.88 175 GLY A CA 1
ATOM 1333 C C . GLY A 1 175 ? -24.375 0.936 29.869 1.00 95.88 175 GLY A C 1
ATOM 1334 O O . GLY A 1 175 ? -24.472 2.137 29.636 1.00 95.88 175 GLY A O 1
ATOM 1335 N N . GLU A 1 176 ? -23.462 0.461 30.721 1.00 97.31 176 GLU A N 1
ATOM 1336 C CA . GLU A 1 176 ? -22.479 1.297 31.426 1.00 97.31 176 GLU A CA 1
ATOM 1337 C C . GLU A 1 176 ? -21.249 1.636 30.574 1.00 97.31 176 GLU A C 1
ATOM 1339 O O . GLU A 1 176 ? -20.562 2.621 30.847 1.00 97.31 176 GLU A O 1
ATOM 1344 N N . LEU A 1 177 ? -20.930 0.795 29.587 1.00 95.00 177 LEU A N 1
ATOM 1345 C CA . LEU A 1 177 ? -19.852 1.026 28.627 1.00 95.00 177 LEU A CA 1
ATOM 1346 C C . LEU A 1 177 ? -20.431 1.170 27.217 1.00 95.00 177 LEU A C 1
ATOM 1348 O O . LEU A 1 177 ? -21.345 0.421 26.861 1.00 95.00 177 LEU A O 1
ATOM 1352 N N . PRO A 1 178 ? -19.914 2.114 26.408 1.00 94.38 178 PRO A N 1
ATOM 1353 C CA . PRO A 1 178 ? -20.327 2.239 25.021 1.00 94.38 178 PRO A CA 1
ATOM 1354 C C . PRO A 1 178 ? -19.849 1.035 24.204 1.00 94.38 178 PRO A C 1
ATOM 1356 O O . PRO A 1 178 ? -18.817 0.430 24.498 1.00 94.38 178 PRO A O 1
ATOM 1359 N N . LEU A 1 179 ? -20.594 0.740 23.142 1.00 94.50 179 LEU A N 1
ATOM 1360 C CA . LEU A 1 179 ? -20.186 -0.217 22.122 1.00 94.50 179 LEU A CA 1
ATOM 1361 C C . LEU A 1 179 ? -18.977 0.313 21.339 1.00 94.50 179 LEU A C 1
ATOM 1363 O O . LEU A 1 179 ? -18.826 1.524 21.144 1.00 94.50 179 LEU A O 1
ATOM 1367 N N . VAL A 1 180 ? -18.139 -0.609 20.880 1.00 93.75 180 VAL A N 1
ATOM 1368 C CA . VAL A 1 180 ? -16.985 -0.351 20.009 1.00 93.75 180 VAL A CA 1
ATOM 1369 C C . VAL A 1 180 ? -17.273 -0.838 18.597 1.00 93.75 180 VAL A C 1
ATOM 1371 O O . VAL A 1 180 ? -18.301 -1.472 18.358 1.00 93.75 180 VAL A O 1
ATOM 1374 N N . CYS A 1 181 ? -16.387 -0.504 17.659 1.00 94.75 181 CYS A N 1
ATOM 1375 C CA . CYS A 1 181 ? -16.526 -0.919 16.269 1.00 94.75 181 CYS A CA 1
ATOM 1376 C C . CYS A 1 181 ? -16.625 -2.442 16.157 1.00 94.75 181 CYS A C 1
ATOM 1378 O O . CYS A 1 181 ? -15.765 -3.165 16.653 1.00 94.75 181 CYS A O 1
ATOM 1380 N N . ASP A 1 182 ? -17.657 -2.917 15.470 1.00 94.50 182 ASP A N 1
ATOM 1381 C CA . ASP A 1 182 ? -17.792 -4.320 15.107 1.00 94.50 182 ASP A CA 1
ATOM 1382 C C . ASP A 1 182 ? -17.088 -4.579 13.771 1.00 94.50 182 ASP A C 1
ATOM 1384 O O . ASP A 1 182 ? -17.719 -4.591 12.707 1.00 94.50 182 ASP A O 1
ATOM 1388 N N . ASP A 1 183 ? -15.764 -4.751 13.816 1.00 90.81 183 ASP A N 1
ATOM 1389 C CA . ASP A 1 183 ? -14.950 -4.969 12.612 1.00 90.81 183 ASP A CA 1
ATOM 1390 C C . ASP A 1 183 ? -15.431 -6.180 11.811 1.00 90.81 183 ASP A C 1
ATOM 1392 O O . ASP A 1 183 ? -15.512 -6.133 10.584 1.00 90.81 183 ASP A O 1
ATOM 1396 N N . TYR A 1 184 ? -15.835 -7.252 12.499 1.00 90.94 184 TYR A N 1
ATOM 1397 C CA . TYR A 1 184 ? -16.251 -8.496 11.860 1.00 90.94 184 TYR A CA 1
ATOM 1398 C C . TYR A 1 184 ? -17.451 -8.300 10.925 1.00 90.94 184 TYR A C 1
ATOM 1400 O O . TYR A 1 184 ? -17.436 -8.789 9.783 1.00 90.94 184 TYR A O 1
ATOM 1408 N N . TYR A 1 185 ? -18.499 -7.616 11.395 1.00 93.31 185 TYR A N 1
ATOM 1409 C CA . TYR A 1 185 ? -19.673 -7.337 10.569 1.00 93.31 185 TYR A CA 1
ATOM 1410 C C . TYR A 1 185 ? -19.453 -6.156 9.622 1.00 93.31 185 TYR A C 1
ATOM 1412 O O . TYR A 1 185 ? -19.972 -6.184 8.502 1.00 93.31 185 TYR A O 1
ATOM 1420 N N . PHE A 1 186 ? -18.654 -5.157 10.009 1.00 95.25 186 PHE A N 1
ATOM 1421 C CA . PHE A 1 186 ? -18.300 -4.044 9.132 1.00 95.25 186 PHE A CA 1
ATOM 1422 C C . PHE A 1 186 ? -17.542 -4.514 7.882 1.00 95.25 186 PHE A C 1
ATOM 1424 O O . PHE A 1 186 ? -17.925 -4.148 6.766 1.00 95.25 186 PHE A O 1
ATOM 1431 N N . GLU A 1 187 ? -16.544 -5.389 8.034 1.00 93.50 187 GLU A N 1
ATOM 1432 C CA . GLU A 1 187 ? -15.754 -5.953 6.929 1.00 93.50 187 GLU A CA 1
ATOM 1433 C C . GLU A 1 187 ? -16.608 -6.713 5.898 1.00 93.50 187 GLU A C 1
ATOM 1435 O O . GLU A 1 187 ? -16.296 -6.774 4.704 1.00 93.50 187 GLU A O 1
ATOM 1440 N N . ARG A 1 188 ? -17.728 -7.279 6.355 1.00 94.50 188 ARG A N 1
ATOM 1441 C CA . ARG A 1 188 ? -18.682 -8.043 5.535 1.00 94.50 188 ARG A CA 1
ATOM 1442 C C . ARG A 1 188 ? -19.853 -7.207 5.029 1.00 94.50 188 ARG A C 1
ATOM 1444 O O . ARG A 1 188 ? -20.694 -7.731 4.300 1.00 94.50 188 ARG A O 1
ATOM 1451 N N . SER A 1 189 ? -19.923 -5.931 5.402 1.00 96.94 189 SER A N 1
ATOM 1452 C CA . SER A 1 189 ? -21.015 -5.050 5.001 1.00 96.94 189 SER A CA 1
ATOM 1453 C C . SER A 1 189 ? -21.030 -4.819 3.488 1.00 96.94 189 SER A C 1
ATOM 1455 O O . SER A 1 189 ? -19.990 -4.670 2.840 1.00 96.94 189 SER A O 1
ATOM 1457 N N . GLU A 1 190 ? -22.228 -4.760 2.907 1.00 98.06 190 GLU A N 1
ATOM 1458 C CA . GLU A 1 190 ? -22.404 -4.497 1.476 1.00 98.06 190 GLU A CA 1
ATOM 1459 C C . GLU A 1 190 ? -21.835 -3.118 1.095 1.00 98.06 190 GLU A C 1
ATOM 1461 O O . GLU A 1 190 ? -21.263 -2.941 0.019 1.00 98.06 190 GLU A O 1
ATOM 1466 N N . GLU A 1 191 ? -21.955 -2.136 1.990 1.00 98.12 191 GLU A N 1
ATOM 1467 C CA . GLU A 1 191 ? -21.472 -0.770 1.810 1.00 98.12 191 GLU A CA 1
ATOM 1468 C C . GLU A 1 191 ? -19.937 -0.697 1.729 1.00 98.12 191 GLU A C 1
ATOM 1470 O O . GLU A 1 191 ? -19.407 0.078 0.922 1.00 98.12 191 GLU A O 1
ATOM 1475 N N . LEU A 1 192 ? -19.214 -1.519 2.502 1.00 96.19 192 LEU A N 1
ATOM 1476 C CA . LEU A 1 192 ? -17.758 -1.629 2.389 1.00 96.19 192 LEU A CA 1
ATOM 1477 C C . LEU A 1 192 ? -17.345 -2.341 1.094 1.00 96.19 192 LEU A C 1
ATOM 1479 O O . LEU A 1 192 ? -16.435 -1.885 0.400 1.00 96.19 192 LEU A O 1
ATOM 1483 N N . GLN A 1 193 ? -18.052 -3.399 0.692 1.00 95.38 193 GLN A N 1
ATOM 1484 C CA . GLN A 1 193 ? -17.780 -4.059 -0.592 1.00 95.38 193 GLN A CA 1
ATOM 1485 C C . GLN A 1 193 ? -18.001 -3.095 -1.775 1.00 95.38 193 GLN A C 1
ATOM 1487 O O . GLN A 1 193 ? -17.147 -2.967 -2.655 1.00 95.38 193 GLN A O 1
ATOM 1492 N N . LYS A 1 194 ? -19.092 -2.315 -1.757 1.00 96.81 194 LYS A N 1
ATOM 1493 C CA . LYS A 1 194 ? -19.347 -1.231 -2.726 1.00 96.81 194 LYS A CA 1
ATOM 1494 C C . LYS A 1 194 ? -18.275 -0.142 -2.684 1.00 96.81 194 LYS A C 1
ATOM 1496 O O . LYS A 1 194 ? -17.925 0.400 -3.735 1.00 96.81 194 LYS A O 1
ATOM 1501 N N . TYR A 1 195 ? -17.761 0.190 -1.499 1.00 95.81 195 TYR A N 1
ATOM 1502 C CA . TYR A 1 195 ? -16.653 1.132 -1.340 1.00 95.81 195 TYR A CA 1
ATOM 1503 C C . TYR A 1 195 ? -15.392 0.630 -2.054 1.00 95.81 195 TYR A C 1
ATOM 1505 O O . TYR A 1 195 ? -14.816 1.373 -2.851 1.00 95.81 195 TYR A O 1
ATOM 1513 N N . HIS A 1 196 ? -15.005 -0.633 -1.849 1.00 92.94 196 HIS A N 1
ATOM 1514 C CA . HIS A 1 196 ? -13.841 -1.228 -2.511 1.00 92.94 196 HIS A CA 1
ATOM 1515 C C . HIS A 1 196 ? -13.986 -1.252 -4.033 1.00 92.94 196 HIS A C 1
ATOM 1517 O O . HIS A 1 196 ? -13.076 -0.807 -4.734 1.00 92.94 196 HIS A O 1
ATOM 1523 N N . VAL A 1 197 ? -15.145 -1.675 -4.548 1.00 91.81 197 VAL A N 1
ATOM 1524 C CA . VAL A 1 197 ? -15.437 -1.637 -5.993 1.00 91.81 197 VAL A CA 1
ATOM 1525 C C . VAL A 1 197 ? -15.350 -0.206 -6.526 1.00 91.81 197 VAL A C 1
ATOM 1527 O O . VAL A 1 197 ? -14.749 0.038 -7.569 1.00 91.81 197 VAL A O 1
ATOM 1530 N N . CYS A 1 198 ? -15.902 0.767 -5.794 1.00 93.50 198 CYS A N 1
ATOM 1531 C CA . CYS A 1 198 ? -15.791 2.166 -6.179 1.00 93.50 198 CYS A CA 1
ATOM 1532 C C . CYS A 1 198 ? -14.328 2.612 -6.251 1.00 93.50 198 CYS A C 1
ATOM 1534 O O . CYS A 1 198 ? -13.967 3.225 -7.248 1.00 93.50 198 CYS A O 1
ATOM 1536 N N . MET A 1 199 ? -13.503 2.295 -5.248 1.00 90.88 199 MET A N 1
ATOM 1537 C CA . MET A 1 199 ? -12.094 2.697 -5.174 1.00 90.88 199 MET A CA 1
ATOM 1538 C C . MET A 1 199 ? -11.234 2.109 -6.296 1.00 90.88 199 MET A C 1
ATOM 1540 O O . MET A 1 199 ? -10.398 2.824 -6.842 1.00 90.88 199 MET A O 1
ATOM 1544 N N . GLN A 1 200 ? -11.469 0.856 -6.692 1.00 85.19 200 GLN A N 1
ATOM 1545 C CA . GLN A 1 200 ? -10.756 0.212 -7.809 1.00 85.19 200 GLN A CA 1
ATOM 1546 C C . GLN A 1 200 ? -10.942 0.956 -9.139 1.00 85.19 200 GLN A C 1
ATOM 1548 O O . GLN A 1 200 ? -10.063 0.966 -10.000 1.00 85.19 200 GLN A O 1
ATOM 1553 N N . ASP A 1 201 ? -12.093 1.608 -9.301 1.00 85.00 201 ASP A N 1
ATOM 1554 C CA . ASP A 1 201 ? -12.441 2.371 -10.493 1.00 85.00 201 ASP A CA 1
ATOM 1555 C C . ASP A 1 201 ? -11.969 3.822 -10.470 1.00 85.00 201 ASP A C 1
ATOM 1557 O O . ASP A 1 201 ? -12.221 4.564 -11.433 1.00 85.00 201 ASP A O 1
ATOM 1561 N N . ARG A 1 202 ? -11.333 4.242 -9.376 1.00 87.25 202 ARG A N 1
ATOM 1562 C CA . ARG A 1 202 ? -10.887 5.610 -9.183 1.00 87.25 202 ARG A CA 1
ATOM 1563 C C . ARG A 1 202 ? -9.407 5.759 -9.446 1.00 87.25 202 ARG A C 1
ATOM 1565 O O . ARG A 1 202 ? -8.631 4.818 -9.295 1.00 87.25 202 ARG A O 1
ATOM 1572 N N . PRO A 1 203 ? -9.010 6.968 -9.830 1.00 76.44 203 PRO A N 1
ATOM 1573 C CA . PRO A 1 203 ? -7.613 7.262 -9.933 1.00 76.44 203 PRO A CA 1
ATOM 1574 C C . PRO A 1 203 ? -7.016 7.617 -8.570 1.00 76.44 203 PRO A C 1
ATOM 1576 O O . PRO A 1 203 ? -7.657 8.202 -7.695 1.00 76.44 203 PRO A O 1
ATOM 1579 N N . LEU A 1 204 ? -5.759 7.224 -8.397 1.00 83.94 204 LEU A N 1
ATOM 1580 C CA . LEU A 1 204 ? -5.077 7.232 -7.101 1.00 83.94 204 LEU A CA 1
ATOM 1581 C C . LEU A 1 204 ? -3.660 7.824 -7.220 1.00 83.94 204 LEU A C 1
ATOM 1583 O O . LEU A 1 204 ? -2.780 7.583 -6.401 1.00 83.94 204 LEU A O 1
ATOM 1587 N N . ARG A 1 205 ? -3.432 8.617 -8.277 1.00 81.44 205 ARG A N 1
ATOM 1588 C CA . ARG A 1 205 ? -2.110 9.119 -8.678 1.00 81.44 205 ARG A CA 1
ATOM 1589 C C . ARG A 1 205 ? -1.499 10.068 -7.653 1.00 81.44 205 ARG A C 1
ATOM 1591 O O . ARG A 1 205 ? -0.318 9.971 -7.356 1.00 81.44 205 ARG A O 1
ATOM 1598 N N . THR A 1 206 ? -2.267 11.026 -7.157 1.00 86.94 206 THR A N 1
ATOM 1599 C CA . THR A 1 206 ? -1.771 12.052 -6.235 1.00 86.94 206 THR A CA 1
ATOM 1600 C C . THR A 1 206 ? -2.378 11.856 -4.855 1.00 86.94 206 THR A C 1
ATOM 1602 O O . THR A 1 206 ? -3.375 11.148 -4.697 1.00 86.94 206 THR A O 1
ATOM 1605 N N . ASN A 1 207 ? -1.818 12.518 -3.842 1.00 89.12 207 ASN A N 1
ATOM 1606 C CA . ASN A 1 207 ? -2.448 12.551 -2.525 1.00 89.12 207 ASN A CA 1
ATOM 1607 C C . ASN A 1 207 ? -3.892 13.052 -2.621 1.00 89.12 207 ASN A C 1
ATOM 1609 O O . ASN A 1 207 ? -4.787 12.432 -2.056 1.00 89.12 207 ASN A O 1
ATOM 1613 N N . TRP A 1 208 ? -4.147 14.111 -3.396 1.00 92.56 208 TRP A N 1
ATOM 1614 C CA . TRP A 1 208 ? -5.516 14.584 -3.607 1.00 92.56 208 TRP A CA 1
ATOM 1615 C C . TRP A 1 208 ? -6.412 13.511 -4.205 1.00 92.56 208 TRP A C 1
ATOM 1617 O O . TRP A 1 208 ? -7.480 13.263 -3.660 1.00 92.56 208 TRP A O 1
ATOM 1627 N N . HIS A 1 209 ? -5.968 12.821 -5.253 1.00 90.19 209 HIS A N 1
ATOM 1628 C CA . HIS A 1 209 ? -6.774 11.786 -5.894 1.00 90.19 209 HIS A CA 1
ATOM 1629 C C . HIS A 1 209 ? -7.131 10.645 -4.942 1.00 90.19 209 HIS A C 1
ATOM 1631 O O . HIS A 1 209 ? -8.282 10.222 -4.932 1.00 90.19 209 HIS A O 1
ATOM 1637 N N . ARG A 1 210 ? -6.207 10.203 -4.081 1.00 89.00 210 ARG A N 1
ATOM 1638 C CA . ARG A 1 210 ? -6.493 9.169 -3.070 1.00 89.00 210 ARG A CA 1
ATOM 1639 C C . ARG A 1 210 ? -7.542 9.623 -2.061 1.00 89.00 210 ARG A C 1
ATOM 1641 O O . ARG A 1 210 ? -8.558 8.953 -1.887 1.00 89.00 210 ARG A O 1
ATOM 1648 N N . TYR A 1 211 ? -7.321 10.771 -1.423 1.00 91.31 211 TYR A N 1
ATOM 1649 C CA . TYR A 1 211 ? -8.218 11.283 -0.382 1.00 91.31 211 TYR A CA 1
ATOM 1650 C C . TYR A 1 211 ? -9.596 11.676 -0.939 1.00 91.31 211 TYR A C 1
ATOM 1652 O O . TYR A 1 211 ? -10.619 11.372 -0.323 1.00 91.31 211 TYR A O 1
ATOM 1660 N N . HIS A 1 212 ? -9.634 12.311 -2.112 1.00 93.44 212 HIS A N 1
ATOM 1661 C CA . HIS A 1 212 ? -10.859 12.678 -2.826 1.00 93.44 212 HIS A CA 1
ATOM 1662 C C . HIS A 1 212 ? -11.638 11.431 -3.255 1.00 93.44 212 HIS A C 1
ATOM 1664 O O . HIS A 1 212 ? -12.829 11.323 -2.981 1.00 93.44 212 HIS A O 1
ATOM 1670 N N . SER A 1 213 ? -10.968 10.445 -3.856 1.00 92.88 213 SER A N 1
ATOM 1671 C CA . SER A 1 213 ? -11.612 9.198 -4.273 1.00 92.88 213 SER A CA 1
ATOM 1672 C C . SER A 1 213 ? -12.146 8.401 -3.092 1.00 92.88 213 SER A C 1
ATOM 1674 O O . SER A 1 213 ? -13.283 7.945 -3.154 1.00 92.88 213 SER A O 1
ATOM 1676 N N . SER A 1 214 ? -11.377 8.294 -2.005 1.00 93.31 214 SER A N 1
ATOM 1677 C CA . SER A 1 214 ? -11.823 7.640 -0.771 1.00 93.31 214 SER A CA 1
ATOM 1678 C C . SER A 1 214 ? -13.062 8.327 -0.201 1.00 93.31 214 SER A C 1
ATOM 1680 O O . SER A 1 214 ? -14.082 7.681 0.023 1.00 93.31 214 SER A O 1
ATOM 1682 N N . SER A 1 215 ? -13.038 9.651 -0.064 1.00 95.25 215 SER A N 1
ATOM 1683 C CA . SER A 1 215 ? -14.167 10.395 0.501 1.00 95.25 215 SER A CA 1
ATOM 1684 C C . SER A 1 215 ? -15.420 10.312 -0.380 1.00 95.25 215 SER A C 1
ATOM 1686 O O . SER A 1 215 ? -16.513 10.034 0.114 1.00 95.25 215 SER A O 1
ATOM 1688 N N . TYR A 1 216 ? -15.267 10.478 -1.697 1.00 96.31 216 TYR A N 1
ATOM 1689 C CA . TYR A 1 216 ? -16.359 10.300 -2.653 1.00 96.31 216 TYR A CA 1
ATOM 1690 C C . TYR A 1 216 ? -16.926 8.880 -2.622 1.00 96.31 216 TYR A C 1
ATOM 1692 O O . TYR A 1 216 ? -18.142 8.699 -2.588 1.00 96.31 216 TYR A O 1
ATOM 1700 N N . CYS A 1 217 ? -16.066 7.858 -2.635 1.00 96.62 217 CYS A N 1
ATOM 1701 C CA . CYS A 1 217 ? -16.508 6.470 -2.626 1.00 96.62 217 CYS A CA 1
ATOM 1702 C C . CYS A 1 217 ? -17.201 6.100 -1.318 1.00 96.62 217 CYS A C 1
ATOM 1704 O O . CYS A 1 217 ? -18.193 5.379 -1.374 1.00 96.62 217 CYS A O 1
ATOM 1706 N N . ALA A 1 218 ? -16.752 6.631 -0.177 1.00 97.31 218 ALA A N 1
ATOM 1707 C CA . ALA A 1 218 ? -17.425 6.443 1.104 1.00 97.31 218 ALA A CA 1
ATOM 1708 C C . ALA A 1 218 ? -18.849 7.021 1.082 1.00 97.31 218 ALA A C 1
ATOM 1710 O O . ALA A 1 218 ? -19.788 6.381 1.554 1.00 97.31 218 ALA A O 1
ATOM 1711 N N . CYS A 1 219 ? -19.027 8.194 0.469 1.00 97.88 219 CYS A N 1
ATOM 1712 C CA . CYS A 1 219 ? -20.345 8.788 0.269 1.00 97.88 219 CYS A CA 1
ATOM 1713 C C . CYS A 1 219 ? -21.206 7.990 -0.712 1.00 97.88 219 CYS A C 1
ATOM 1715 O O . CYS A 1 219 ? -22.341 7.635 -0.398 1.00 97.88 219 CYS A O 1
ATOM 1717 N N . LYS A 1 220 ? -20.659 7.645 -1.881 1.00 97.50 220 LYS A N 1
ATOM 1718 C CA . LYS A 1 220 ? -21.375 6.909 -2.928 1.00 97.50 220 LYS A CA 1
ATOM 1719 C C . LYS A 1 220 ? -21.825 5.520 -2.467 1.00 97.50 220 LYS A C 1
ATOM 1721 O O . LYS A 1 220 ? -22.884 5.061 -2.887 1.00 97.50 220 LYS A O 1
ATOM 1726 N N . SER A 1 221 ? -21.019 4.832 -1.660 1.00 97.88 221 SER A N 1
ATOM 1727 C CA . SER A 1 221 ? -21.333 3.480 -1.191 1.00 97.88 221 SER A CA 1
ATOM 1728 C C . SER A 1 221 ? -22.236 3.449 0.041 1.00 97.88 221 SER A C 1
ATOM 1730 O O . SER A 1 221 ? -22.690 2.370 0.415 1.00 97.88 221 SER A O 1
ATOM 1732 N N . GLY A 1 222 ? -22.490 4.601 0.674 1.00 97.81 222 GLY A N 1
ATOM 1733 C CA . GLY A 1 222 ? -23.195 4.667 1.952 1.00 97.81 222 GLY A CA 1
ATOM 1734 C C . GLY A 1 222 ? -22.357 4.171 3.133 1.00 97.81 222 GLY A C 1
ATOM 1735 O O . GLY A 1 222 ? -22.922 3.773 4.149 1.00 97.81 222 GLY A O 1
ATOM 1736 N N . LEU A 1 223 ? -21.020 4.205 3.039 1.00 97.75 223 LEU A N 1
ATOM 1737 C CA . LEU A 1 223 ? -20.114 3.643 4.049 1.00 97.75 223 LEU A CA 1
ATOM 1738 C C . LEU A 1 223 ? -20.360 4.207 5.454 1.00 97.75 223 LEU A C 1
ATOM 1740 O O . LEU A 1 223 ? -20.301 3.471 6.433 1.00 97.75 223 LEU A O 1
ATOM 1744 N N . LYS A 1 224 ? -20.711 5.496 5.560 1.00 97.62 224 LYS A N 1
ATOM 1745 C CA . LYS A 1 224 ? -21.083 6.133 6.834 1.00 97.62 224 LYS A CA 1
ATOM 1746 C C . LYS A 1 224 ? -22.249 5.421 7.533 1.00 97.62 224 LYS A C 1
ATOM 1748 O O . LYS A 1 224 ? -22.240 5.317 8.758 1.00 97.62 224 LYS A O 1
ATOM 1753 N N . ALA A 1 225 ? -23.236 4.921 6.788 1.00 97.62 225 ALA A N 1
ATOM 1754 C CA . ALA A 1 225 ? -24.362 4.195 7.370 1.00 97.62 225 ALA A CA 1
ATOM 1755 C C . ALA A 1 225 ? -23.915 2.853 7.963 1.00 97.62 225 ALA A C 1
ATOM 1757 O O . ALA A 1 225 ? -24.336 2.524 9.069 1.00 97.62 225 ALA A O 1
ATOM 1758 N N . ALA A 1 226 ? -23.017 2.126 7.289 1.00 97.94 226 ALA A N 1
ATOM 1759 C CA . ALA A 1 226 ? -22.417 0.910 7.838 1.00 97.94 226 ALA A CA 1
ATOM 1760 C C . ALA A 1 226 ? -21.553 1.212 9.071 1.00 97.94 226 ALA A C 1
ATOM 1762 O O . ALA A 1 226 ? -21.750 0.592 10.109 1.00 97.94 226 ALA A O 1
ATOM 1763 N N . LEU A 1 227 ? -20.679 2.222 9.008 1.00 97.25 227 LEU A N 1
ATOM 1764 C CA . LEU A 1 227 ? -19.870 2.648 10.159 1.00 97.25 227 LEU A CA 1
ATOM 1765 C C . LEU A 1 227 ? -20.737 3.031 11.366 1.00 97.25 227 LEU A C 1
ATOM 1767 O O . LEU A 1 227 ? -20.378 2.740 12.500 1.00 97.25 227 LEU A O 1
ATOM 1771 N N . THR A 1 228 ? -21.891 3.659 11.135 1.00 96.94 228 THR A N 1
ATOM 1772 C CA . THR A 1 228 ? -22.840 3.991 12.207 1.00 96.94 228 THR A CA 1
ATOM 1773 C C . THR A 1 228 ? -23.534 2.736 12.741 1.00 96.94 228 THR A C 1
ATOM 1775 O O . THR A 1 228 ? -23.611 2.553 13.953 1.00 96.94 228 THR A O 1
ATOM 1778 N N . ARG A 1 229 ? -24.011 1.860 11.845 1.00 97.38 229 ARG A N 1
ATOM 1779 C CA . ARG A 1 229 ? -24.703 0.602 12.177 1.00 97.38 229 ARG A CA 1
ATOM 1780 C C . ARG A 1 229 ? -23.831 -0.335 13.014 1.00 97.38 229 ARG A C 1
ATOM 1782 O O . ARG A 1 229 ? -24.356 -0.993 13.899 1.00 97.38 229 ARG A O 1
ATOM 1789 N N . TYR A 1 230 ? -22.532 -0.371 12.730 1.00 97.25 230 TYR A N 1
ATOM 1790 C CA . TYR A 1 230 ? -21.548 -1.229 13.393 1.00 97.25 230 TYR A CA 1
ATOM 1791 C C . TYR A 1 230 ? -20.680 -0.464 14.402 1.00 97.25 230 TYR A C 1
ATOM 1793 O O . TYR A 1 230 ? -19.587 -0.904 14.727 1.00 97.25 230 TYR A O 1
ATOM 1801 N N . HIS A 1 231 ? -21.147 0.693 14.892 1.00 96.00 231 HIS A N 1
ATOM 1802 C CA . HIS A 1 231 ? -20.525 1.456 15.987 1.00 96.00 231 HIS A CA 1
ATOM 1803 C C . HIS A 1 231 ? -19.071 1.915 15.759 1.00 96.00 231 HIS A C 1
ATOM 1805 O O . HIS A 1 231 ? -18.369 2.288 16.695 1.00 96.00 231 HIS A O 1
ATOM 1811 N N . CYS A 1 232 ? -18.626 1.986 14.509 1.00 95.44 232 CYS A N 1
ATOM 1812 C CA . CYS A 1 232 ? -17.254 2.324 14.153 1.00 95.44 232 CYS A CA 1
ATOM 1813 C C . CYS A 1 232 ? -16.959 3.826 14.138 1.00 95.44 232 CYS A C 1
ATOM 1815 O O . CYS A 1 232 ? -15.799 4.210 14.112 1.00 95.44 232 CYS A O 1
ATOM 1817 N N . CYS A 1 233 ? -17.961 4.709 14.184 1.00 94.88 233 CYS A N 1
ATOM 1818 C CA . CYS A 1 233 ? -17.732 6.159 14.093 1.00 94.88 233 CYS A CA 1
ATOM 1819 C C . CYS A 1 233 ? -16.926 6.775 15.254 1.00 94.88 233 CYS A C 1
ATOM 1821 O O . CYS A 1 233 ? -16.433 7.894 15.112 1.00 94.88 233 CYS A O 1
ATOM 1823 N N . SER A 1 234 ? -16.789 6.075 16.384 1.00 89.19 234 SER A N 1
ATOM 1824 C CA . SER A 1 234 ? -15.918 6.477 17.496 1.00 89.19 234 SER A CA 1
ATOM 1825 C C . SER A 1 234 ? -14.441 6.150 17.243 1.00 89.19 234 SER A C 1
ATOM 1827 O O . SER A 1 234 ? -13.572 6.753 17.874 1.00 89.19 234 SER A O 1
ATOM 1829 N N . ALA A 1 235 ? -14.140 5.240 16.309 1.00 89.75 235 ALA A N 1
ATOM 1830 C CA . ALA A 1 235 ? -12.776 4.873 15.966 1.00 89.75 235 ALA A CA 1
ATOM 1831 C C . ALA A 1 235 ? -12.063 6.034 15.258 1.00 89.75 235 ALA A C 1
ATOM 1833 O O . ALA A 1 235 ? -12.608 6.668 14.348 1.00 89.75 235 ALA A O 1
ATOM 1834 N N . GLY A 1 236 ? -10.809 6.295 15.637 1.00 87.00 236 GLY A N 1
ATOM 1835 C CA . GLY A 1 236 ? -10.037 7.423 15.104 1.00 87.00 236 GLY A CA 1
ATOM 1836 C C . GLY A 1 236 ? -9.881 7.396 13.579 1.00 87.00 236 GLY A C 1
ATOM 1837 O O . GLY A 1 236 ? -9.890 8.448 12.941 1.00 87.00 236 GLY A O 1
ATOM 1838 N N . TRP A 1 237 ? -9.804 6.202 12.984 1.00 88.19 237 TRP A N 1
ATOM 1839 C CA . TRP A 1 237 ? -9.699 6.020 11.534 1.00 88.19 237 TRP A CA 1
ATOM 1840 C C . TRP A 1 237 ? -11.020 6.286 10.790 1.00 88.19 237 TRP A C 1
ATOM 1842 O O . TRP A 1 237 ? -10.999 6.770 9.659 1.00 88.19 237 TRP A O 1
ATOM 1852 N N . ALA A 1 238 ? -12.166 6.009 11.417 1.00 92.69 238 ALA A N 1
ATOM 1853 C CA . ALA A 1 238 ? -13.495 6.143 10.818 1.00 92.69 238 ALA A CA 1
ATOM 1854 C C . ALA A 1 238 ? -14.108 7.530 11.034 1.00 92.69 238 ALA A C 1
ATOM 1856 O O . ALA A 1 238 ? -14.924 7.985 10.229 1.00 92.69 238 ALA A O 1
ATOM 1857 N N . LYS A 1 239 ? -13.707 8.213 12.112 1.00 90.94 239 LYS A N 1
ATOM 1858 C CA . LYS A 1 239 ? -14.227 9.522 12.513 1.00 90.94 239 LYS A CA 1
ATOM 1859 C C . LYS A 1 239 ? -14.290 10.534 11.355 1.00 90.94 239 LYS A C 1
ATOM 1861 O O . LYS A 1 239 ? -15.368 11.091 11.145 1.00 90.94 239 LYS A O 1
ATOM 1866 N N . PRO A 1 240 ? -13.246 10.713 10.514 1.00 91.31 240 PRO A N 1
ATOM 1867 C CA . PRO A 1 240 ? -13.326 11.632 9.378 1.00 91.31 240 PRO A CA 1
ATOM 1868 C C . PRO A 1 240 ? -14.436 11.279 8.380 1.00 91.31 240 PRO A C 1
ATOM 1870 O O . PRO A 1 240 ? -15.064 12.179 7.828 1.00 91.31 240 PRO A O 1
ATOM 1873 N N . ILE A 1 241 ? -14.712 9.992 8.152 1.00 94.69 241 ILE A N 1
ATOM 1874 C CA . ILE A 1 241 ? -15.775 9.535 7.243 1.00 94.69 241 ILE A CA 1
ATOM 1875 C C . ILE A 1 241 ? -17.148 9.821 7.857 1.00 94.69 241 ILE A C 1
ATOM 1877 O O . ILE A 1 241 ? -18.056 10.280 7.166 1.00 94.69 241 ILE A O 1
ATOM 1881 N N . CYS A 1 242 ? -17.301 9.588 9.161 1.00 96.00 242 CYS A N 1
ATOM 1882 C CA . CYS A 1 242 ? -18.564 9.820 9.854 1.00 96.00 242 CYS A CA 1
ATOM 1883 C C . CYS A 1 242 ? -18.898 11.309 10.023 1.00 96.00 242 CYS A C 1
ATOM 1885 O O . CYS A 1 242 ? -20.070 11.681 9.946 1.00 96.00 242 CYS A O 1
ATOM 1887 N N . GLU A 1 243 ? -17.901 12.171 10.216 1.00 94.75 243 GLU A N 1
ATOM 1888 C CA . GLU A 1 243 ? -18.101 13.613 10.417 1.00 94.75 243 GLU A CA 1
ATOM 1889 C C . GLU A 1 243 ? -18.234 14.394 9.104 1.00 94.75 243 GLU A C 1
ATOM 1891 O O . GLU A 1 243 ? -18.862 15.452 9.082 1.00 94.75 243 GLU A O 1
ATOM 1896 N N . THR A 1 244 ? -17.699 13.880 7.992 1.00 92.81 244 THR A N 1
ATOM 1897 C CA . THR A 1 244 ? -17.767 14.586 6.706 1.00 92.81 244 THR A CA 1
ATOM 1898 C C . THR A 1 244 ? -19.166 14.461 6.088 1.00 92.81 244 THR A C 1
ATOM 1900 O O . THR A 1 244 ? -19.636 13.342 5.861 1.00 92.81 244 THR A O 1
ATOM 1903 N N . PRO A 1 245 ? -19.853 15.575 5.776 1.00 94.88 245 PRO A N 1
ATOM 1904 C CA . PRO A 1 245 ? -21.112 15.526 5.046 1.00 94.88 245 PRO A CA 1
ATOM 1905 C C . PRO A 1 245 ? -20.876 15.139 3.580 1.00 94.88 245 PRO A C 1
ATOM 1907 O O . PRO A 1 245 ? -19.931 15.606 2.940 1.00 94.88 245 PRO A O 1
ATOM 1910 N N . CYS A 1 246 ? -21.759 14.301 3.043 1.00 96.81 246 CYS A N 1
ATOM 1911 C CA . CYS A 1 246 ? -21.770 13.965 1.625 1.00 96.81 246 CYS A CA 1
ATOM 1912 C C . CYS A 1 246 ? -22.505 15.054 0.855 1.00 96.81 246 CYS A C 1
ATOM 1914 O O . CYS A 1 246 ? -23.685 15.285 1.114 1.00 96.81 246 CYS A O 1
ATOM 1916 N N . LEU A 1 247 ? -21.801 15.713 -0.062 1.00 97.44 247 LEU A N 1
ATOM 1917 C CA . LEU A 1 247 ? -22.384 16.742 -0.911 1.00 97.44 247 LEU A CA 1
ATOM 1918 C C . LEU A 1 247 ? -23.129 16.115 -2.093 1.00 97.44 247 LEU A C 1
ATOM 1920 O O . LEU A 1 247 ? -22.711 15.087 -2.634 1.00 97.44 247 LEU A O 1
ATOM 1924 N N . ASP A 1 248 ? -24.226 16.745 -2.499 1.00 96.81 248 ASP A N 1
ATOM 1925 C CA . ASP A 1 248 ? -24.948 16.373 -3.713 1.00 96.81 248 ASP A CA 1
ATOM 1926 C C . ASP A 1 248 ? -24.333 17.007 -4.978 1.00 96.81 248 ASP A C 1
ATOM 1928 O O . ASP A 1 248 ? -23.339 17.739 -4.945 1.00 96.81 248 ASP A O 1
ATOM 1932 N N . ALA A 1 249 ? -24.915 16.692 -6.138 1.00 96.25 249 ALA A N 1
ATOM 1933 C CA . ALA A 1 249 ? -24.427 17.193 -7.417 1.00 96.25 249 ALA A CA 1
ATOM 1934 C C . ALA A 1 249 ? -24.557 18.721 -7.561 1.00 96.25 249 ALA A C 1
ATOM 1936 O O . ALA A 1 249 ? -23.729 19.324 -8.240 1.00 96.25 249 ALA A O 1
ATOM 1937 N N . GLU A 1 250 ? -25.560 19.350 -6.948 1.00 97.25 250 GLU A N 1
ATOM 1938 C CA . GLU A 1 250 ? -25.776 20.797 -7.035 1.00 97.25 250 GLU A CA 1
ATOM 1939 C C . GLU A 1 250 ? -24.702 21.540 -6.236 1.00 97.25 250 GLU A C 1
ATOM 1941 O O . GLU A 1 250 ? -24.018 22.418 -6.767 1.00 97.25 250 GLU A O 1
ATOM 1946 N N . GLN A 1 251 ? -24.455 21.095 -5.003 1.00 97.56 251 GLN A N 1
ATOM 1947 C CA . GLN A 1 251 ? -23.409 21.628 -4.131 1.00 97.56 251 GLN A CA 1
ATOM 1948 C C . GLN A 1 251 ? -22.013 21.480 -4.755 1.00 97.56 251 GLN A C 1
ATOM 1950 O O . GLN A 1 251 ? -21.189 22.399 -4.693 1.00 97.56 251 GLN A O 1
ATOM 1955 N N . CYS A 1 252 ? -21.761 20.348 -5.416 1.00 97.31 252 CYS A N 1
ATOM 1956 C CA . CYS A 1 252 ? -20.500 20.071 -6.100 1.00 97.31 252 CYS A CA 1
ATOM 1957 C C . CYS A 1 252 ? -20.286 20.850 -7.406 1.00 97.31 252 CYS A C 1
ATOM 1959 O O . CYS A 1 252 ? -19.148 20.943 -7.869 1.00 97.31 252 CYS A O 1
ATOM 1961 N N . ASN A 1 253 ? -21.344 21.412 -7.996 1.00 96.25 253 ASN A N 1
ATOM 1962 C CA . ASN A 1 253 ? -21.279 22.163 -9.253 1.00 96.25 253 ASN A CA 1
ATOM 1963 C C . ASN A 1 253 ? -21.192 23.685 -9.057 1.00 96.25 253 ASN A C 1
ATOM 1965 O O . ASN A 1 253 ? -21.149 24.428 -10.037 1.00 96.25 253 ASN A O 1
ATOM 1969 N N . THR A 1 254 ? -21.136 24.163 -7.814 1.00 97.56 254 THR A N 1
ATOM 1970 C CA . THR A 1 254 ? -20.909 25.585 -7.525 1.00 97.56 254 THR A CA 1
ATOM 1971 C C . THR A 1 254 ? -19.522 26.038 -7.998 1.00 97.56 254 THR A C 1
ATOM 1973 O O . THR A 1 254 ? -18.561 25.262 -7.989 1.00 97.56 254 THR A O 1
ATOM 1976 N N . THR A 1 255 ? -19.382 27.317 -8.373 1.00 97.44 255 THR A N 1
ATOM 1977 C CA . THR A 1 255 ? -18.090 27.905 -8.780 1.00 97.44 255 THR A CA 1
ATOM 1978 C C . THR A 1 255 ? -17.019 27.693 -7.711 1.00 97.44 255 THR A C 1
ATOM 1980 O O . THR A 1 255 ? -15.922 27.236 -8.020 1.00 97.44 255 THR A O 1
ATOM 1983 N N . GLN A 1 256 ? -17.374 27.915 -6.442 1.00 96.94 256 GLN A N 1
ATOM 1984 C CA . GLN A 1 256 ? -16.474 27.707 -5.311 1.00 96.94 256 GLN A CA 1
ATOM 1985 C C . GLN A 1 256 ? -16.011 26.247 -5.202 1.00 96.94 256 GLN A C 1
ATOM 1987 O O . GLN A 1 256 ? -14.826 25.995 -4.979 1.00 96.94 256 GLN A O 1
ATOM 1992 N N . ALA A 1 257 ? -16.911 25.271 -5.378 1.00 96.62 257 ALA A N 1
ATOM 1993 C CA . ALA A 1 257 ? -16.530 23.864 -5.329 1.00 96.62 257 ALA A CA 1
ATOM 1994 C C . ALA A 1 257 ? -15.582 23.496 -6.474 1.00 96.62 257 ALA A C 1
ATOM 1996 O O . ALA A 1 257 ? -14.557 22.852 -6.251 1.00 96.62 257 ALA A O 1
ATOM 1997 N N . VAL A 1 258 ? -15.875 23.965 -7.687 1.00 95.56 258 VAL A N 1
ATOM 1998 C CA . VAL A 1 258 ? -15.030 23.767 -8.869 1.00 95.56 258 VAL A CA 1
ATOM 1999 C C . VAL A 1 258 ? -13.631 24.366 -8.683 1.00 95.56 258 VAL A C 1
ATOM 2001 O O . VAL A 1 258 ? -12.639 23.699 -8.993 1.00 95.56 258 VAL A O 1
ATOM 2004 N N . GLU A 1 259 ? -13.538 25.587 -8.157 1.00 96.62 259 GLU A N 1
ATOM 2005 C CA . GLU A 1 259 ? -12.268 26.249 -7.847 1.00 96.62 259 GLU A CA 1
ATOM 2006 C C . GLU A 1 259 ? -11.479 25.477 -6.788 1.00 96.62 259 GLU A C 1
ATOM 2008 O O . GLU A 1 259 ? -10.292 25.211 -6.982 1.00 96.62 259 GLU A O 1
ATOM 2013 N N . CYS A 1 260 ? -12.142 25.028 -5.720 1.00 97.25 260 CYS A N 1
ATOM 2014 C CA . CYS A 1 260 ? -11.528 24.207 -4.682 1.00 97.25 260 CYS A CA 1
ATOM 2015 C C . CYS A 1 260 ? -10.989 22.876 -5.225 1.00 97.25 260 CYS A C 1
ATOM 2017 O O . CYS A 1 260 ? -9.834 22.530 -4.971 1.00 97.25 260 CYS A O 1
ATOM 2019 N N . LEU A 1 261 ? -11.784 22.145 -6.015 1.00 95.06 261 LEU A N 1
ATOM 2020 C CA . LEU A 1 261 ? -11.358 20.892 -6.648 1.00 95.06 261 LEU A CA 1
ATOM 2021 C C . LEU A 1 261 ? -10.118 21.108 -7.534 1.00 95.06 261 LEU A C 1
ATOM 2023 O O . LEU A 1 261 ? -9.192 20.294 -7.515 1.00 95.06 261 LEU A O 1
ATOM 2027 N N . SER A 1 262 ? -10.090 22.208 -8.295 1.00 94.56 262 SER A N 1
ATOM 2028 C CA . SER A 1 262 ? -8.969 22.566 -9.170 1.00 94.56 262 SER A CA 1
ATOM 2029 C C . SER A 1 262 ? -7.718 22.963 -8.380 1.00 94.56 262 SER A C 1
ATOM 2031 O O . SER A 1 262 ? -6.631 22.445 -8.640 1.00 94.56 262 SER A O 1
ATOM 2033 N N . SER A 1 263 ? -7.871 23.838 -7.383 1.00 95.81 263 SER A N 1
ATOM 2034 C CA . SER A 1 263 ? -6.784 24.297 -6.511 1.00 95.81 263 SER A CA 1
ATOM 2035 C C . SER A 1 263 ? -6.151 23.131 -5.752 1.00 95.81 263 SER A C 1
ATOM 2037 O O . SER A 1 263 ? -4.927 22.980 -5.737 1.00 95.81 263 SER A O 1
ATOM 2039 N N . CYS A 1 264 ? -6.972 22.234 -5.199 1.00 96.00 264 CYS A N 1
ATOM 2040 C CA . CYS A 1 264 ? -6.479 21.049 -4.513 1.00 96.00 264 CYS A CA 1
ATOM 2041 C C . CYS A 1 264 ? -5.741 20.095 -5.443 1.00 96.00 264 CYS A C 1
ATOM 2043 O O . CYS A 1 264 ? -4.663 19.619 -5.090 1.00 96.00 264 CYS A O 1
ATOM 2045 N N . ASN A 1 265 ? -6.235 19.891 -6.665 1.00 92.12 265 ASN A N 1
ATOM 2046 C CA . ASN A 1 265 ? -5.509 19.110 -7.658 1.00 92.12 265 ASN A CA 1
ATOM 2047 C C . ASN A 1 265 ? -4.127 19.710 -7.985 1.00 92.12 265 ASN A C 1
ATOM 2049 O O . ASN A 1 265 ? -3.160 18.975 -8.165 1.00 92.12 265 ASN A O 1
ATOM 2053 N N . GLN A 1 266 ? -4.006 21.040 -8.024 1.00 92.38 266 GLN A N 1
ATOM 2054 C CA . GLN A 1 266 ? -2.738 21.723 -8.295 1.00 92.38 266 GLN A CA 1
ATOM 2055 C C . GLN A 1 266 ? -1.765 21.686 -7.106 1.00 92.38 266 GLN A C 1
ATOM 2057 O O . GLN A 1 266 ? -0.573 21.440 -7.288 1.00 92.38 266 GLN A O 1
ATOM 2062 N N . LYS A 1 267 ? -2.249 21.913 -5.882 1.00 94.62 267 LYS A N 1
ATOM 2063 C CA . LYS A 1 267 ? -1.411 21.981 -4.670 1.00 94.62 267 LYS A CA 1
ATOM 2064 C C . LYS A 1 267 ? -0.965 20.612 -4.167 1.00 94.62 267 LYS A C 1
ATOM 2066 O O . LYS A 1 267 ? 0.103 20.473 -3.573 1.00 94.62 267 LYS A O 1
ATOM 2071 N N . CYS A 1 268 ? -1.768 19.585 -4.415 1.00 92.88 268 CYS A N 1
ATOM 2072 C CA . CYS A 1 268 ? -1.563 18.243 -3.886 1.00 92.88 268 CYS A CA 1
ATOM 2073 C C . CYS A 1 268 ? -1.022 17.254 -4.924 1.00 92.88 268 CYS A C 1
ATOM 2075 O O . CYS A 1 268 ? -1.278 16.058 -4.814 1.00 92.88 268 CYS A O 1
ATOM 2077 N N . GLN A 1 269 ? -0.241 17.726 -5.901 1.00 86.75 269 GLN A N 1
ATOM 2078 C CA . GLN A 1 269 ? 0.344 16.894 -6.965 1.00 86.75 269 GLN A CA 1
ATOM 2079 C C . GLN A 1 269 ? 1.402 15.896 -6.479 1.00 86.75 269 GLN A C 1
ATOM 2081 O O . GLN A 1 269 ? 1.887 15.079 -7.263 1.00 86.75 269 GLN A O 1
ATOM 2086 N N . MET A 1 270 ? 1.784 15.943 -5.199 1.00 77.81 270 MET A N 1
ATOM 2087 C CA . MET A 1 270 ? 2.704 14.957 -4.647 1.00 77.81 270 MET A CA 1
ATOM 2088 C C . MET A 1 270 ? 2.109 13.554 -4.738 1.00 77.81 270 MET A C 1
ATOM 2090 O O . MET A 1 270 ? 0.973 13.294 -4.346 1.00 77.81 270 MET A O 1
ATOM 2094 N N . VAL A 1 271 ? 2.923 12.656 -5.278 1.00 72.44 271 VAL A N 1
ATOM 2095 C CA . VAL A 1 271 ? 2.536 11.287 -5.629 1.00 72.44 271 VAL A CA 1
ATOM 2096 C C . VAL A 1 271 ? 2.849 10.322 -4.474 1.00 72.44 271 VAL A C 1
ATOM 2098 O O . VAL A 1 271 ? 2.190 9.295 -4.315 1.00 72.44 271 VAL A O 1
ATOM 2101 N N . THR A 1 272 ? 3.798 10.684 -3.603 1.00 79.31 272 THR A N 1
ATOM 2102 C CA . THR A 1 272 ? 4.247 9.851 -2.483 1.00 79.31 272 THR A CA 1
ATOM 2103 C C . THR A 1 272 ? 3.171 9.767 -1.389 1.00 79.31 272 THR A C 1
ATOM 2105 O O . THR A 1 272 ? 2.913 10.779 -0.736 1.00 79.31 272 THR A O 1
ATOM 2108 N N . PRO A 1 273 ? 2.609 8.579 -1.093 1.00 73.88 273 PRO A N 1
ATOM 2109 C CA . PRO A 1 273 ? 1.447 8.442 -0.207 1.00 73.88 273 PRO A CA 1
ATOM 2110 C C . PRO A 1 273 ? 1.703 8.920 1.224 1.00 73.88 273 PRO A C 1
ATOM 2112 O O . PRO A 1 273 ? 0.804 9.413 1.887 1.00 73.88 273 PRO A O 1
ATOM 2115 N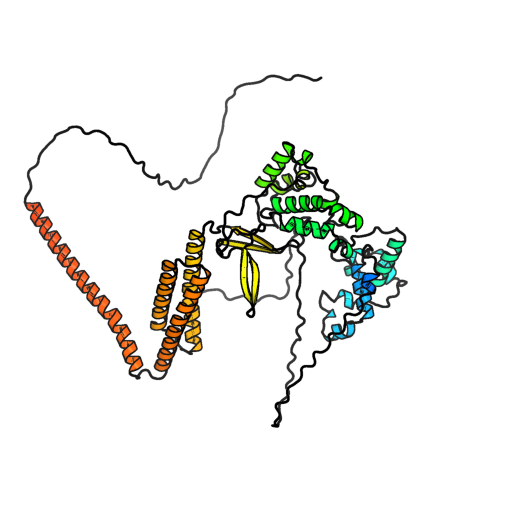 N . LYS A 1 274 ? 2.945 8.811 1.705 1.00 78.06 274 LYS A N 1
ATOM 2116 C CA . LYS A 1 274 ? 3.306 9.131 3.096 1.00 78.06 274 LYS A CA 1
ATOM 2117 C C . LYS A 1 274 ? 3.691 10.589 3.335 1.00 78.06 274 LYS A C 1
ATOM 2119 O O . LYS A 1 274 ? 4.028 10.947 4.457 1.00 78.06 274 LYS A O 1
ATOM 2124 N N . LYS A 1 275 ? 3.751 11.416 2.291 1.00 83.44 275 LYS A N 1
ATOM 2125 C CA . LYS A 1 275 ? 4.187 12.810 2.415 1.00 83.44 275 LYS A CA 1
ATOM 2126 C C . LYS A 1 275 ? 3.135 13.697 1.795 1.00 83.44 275 LYS A C 1
ATOM 2128 O O . LYS A 1 275 ? 2.947 13.642 0.588 1.00 83.44 275 LYS A O 1
ATOM 2133 N N . VAL A 1 276 ? 2.506 14.533 2.611 1.00 87.88 276 VAL A N 1
ATOM 2134 C CA . VAL A 1 276 ? 1.606 15.605 2.182 1.00 87.88 276 VAL A CA 1
ATOM 2135 C C . VAL A 1 276 ? 2.266 16.933 2.547 1.00 87.88 276 VAL A C 1
ATOM 2137 O O . VAL A 1 276 ? 2.829 17.059 3.632 1.00 87.88 276 VAL A O 1
ATOM 2140 N N . THR A 1 277 ? 2.269 17.912 1.639 1.00 91.69 277 THR A N 1
ATOM 2141 C CA . THR A 1 277 ? 2.847 19.230 1.928 1.00 91.69 277 THR A CA 1
ATOM 2142 C C . THR A 1 277 ? 1.932 19.954 2.902 1.00 91.69 277 THR A C 1
ATOM 2144 O O . THR A 1 277 ? 0.714 19.795 2.837 1.00 91.69 277 THR A O 1
ATOM 2147 N N . THR A 1 278 ? 2.497 20.793 3.768 1.00 93.62 278 THR A N 1
ATOM 2148 C CA . THR A 1 278 ? 1.709 21.608 4.703 1.00 93.62 278 THR A CA 1
ATOM 2149 C C . THR A 1 278 ? 0.673 22.469 3.976 1.00 93.62 278 THR A C 1
ATOM 2151 O O . THR A 1 278 ? -0.458 22.562 4.435 1.00 93.62 278 THR A O 1
ATOM 2154 N N . ASP A 1 279 ? 1.023 23.022 2.807 1.00 94.69 279 ASP A N 1
ATOM 2155 C CA . ASP A 1 279 ? 0.097 23.785 1.953 1.00 94.69 279 ASP A CA 1
ATOM 2156 C C . ASP A 1 279 ? -1.064 22.918 1.437 1.00 94.69 279 ASP A C 1
ATOM 2158 O O . ASP A 1 279 ? -2.224 23.281 1.604 1.00 94.69 279 ASP A O 1
ATOM 2162 N N . CYS A 1 280 ? -0.779 21.729 0.890 1.00 95.25 280 CYS A N 1
ATOM 2163 C CA . CYS A 1 280 ? -1.824 20.798 0.456 1.00 95.25 280 CYS A CA 1
ATOM 2164 C C . CYS A 1 280 ? -2.730 20.383 1.624 1.00 95.25 280 CYS A C 1
ATOM 2166 O O . CYS A 1 280 ? -3.952 20.446 1.515 1.00 95.25 280 CYS A O 1
ATOM 2168 N N . TYR A 1 281 ? -2.145 19.990 2.758 1.00 94.19 281 TYR A N 1
ATOM 2169 C CA . TYR A 1 281 ? -2.916 19.561 3.920 1.00 94.19 281 TYR A CA 1
ATOM 2170 C C . TYR A 1 281 ? -3.797 20.694 4.457 1.00 94.19 281 TYR A C 1
ATOM 2172 O O . TYR A 1 281 ? -5.004 20.510 4.611 1.00 94.19 281 TYR A O 1
ATOM 2180 N N . GLY A 1 282 ? -3.218 21.875 4.687 1.00 95.38 282 GLY A N 1
ATOM 2181 C CA . GLY A 1 282 ? -3.932 23.035 5.215 1.00 95.38 282 GLY A CA 1
ATOM 2182 C C . GLY A 1 282 ? -5.035 23.542 4.286 1.00 95.38 282 GLY A C 1
ATOM 2183 O O . GLY A 1 282 ? -6.069 23.989 4.772 1.00 95.38 282 GLY A O 1
ATOM 2184 N N . HIS A 1 283 ? -4.852 23.433 2.967 1.00 96.19 283 HIS A N 1
ATOM 2185 C CA . HIS A 1 283 ? -5.836 23.894 1.988 1.00 96.19 283 HIS A CA 1
ATOM 2186 C C . HIS A 1 283 ? -6.929 22.861 1.669 1.00 96.19 283 HIS A C 1
ATOM 2188 O O . HIS A 1 283 ? -8.059 23.252 1.381 1.00 96.19 283 HIS A O 1
ATOM 2194 N N . CYS A 1 284 ? -6.622 21.558 1.727 1.00 95.69 284 CYS A N 1
ATOM 2195 C CA . CYS A 1 284 ? -7.487 20.511 1.163 1.00 95.69 284 CYS A CA 1
ATOM 2196 C C . CYS A 1 284 ? -7.931 19.422 2.140 1.00 95.69 284 CYS A C 1
ATOM 2198 O O . CYS A 1 284 ? -8.972 18.806 1.919 1.00 95.69 284 CYS A O 1
ATOM 2200 N N . PHE A 1 285 ? -7.158 19.136 3.190 1.00 92.06 285 PHE A N 1
ATOM 2201 C CA . PHE A 1 285 ? -7.407 17.972 4.052 1.00 92.06 285 PHE A CA 1
ATOM 2202 C C . PHE A 1 285 ? -7.724 18.317 5.501 1.00 92.06 285 PHE A C 1
ATOM 2204 O O . PHE A 1 285 ? -8.427 17.536 6.146 1.00 92.06 285 PHE A O 1
ATOM 2211 N N . SER A 1 286 ? -7.239 19.458 6.001 1.00 92.38 286 SER A N 1
ATOM 2212 C CA . SER A 1 286 ? -7.543 19.913 7.356 1.00 92.38 286 SER A CA 1
ATOM 2213 C C . SER A 1 286 ? -9.063 19.991 7.552 1.00 92.38 286 SER A C 1
ATOM 2215 O O . SER A 1 286 ? -9.750 20.499 6.664 1.00 92.38 286 SER A O 1
ATOM 2217 N N . PRO A 1 287 ? -9.605 19.553 8.703 1.00 88.56 287 PRO A N 1
ATOM 2218 C CA . PRO A 1 287 ? -11.033 19.679 9.009 1.00 88.56 287 PRO A CA 1
ATOM 2219 C C . PRO A 1 287 ? -11.566 21.115 8.911 1.00 88.56 287 PRO A C 1
ATOM 2221 O O . PRO A 1 287 ? -12.745 21.325 8.658 1.00 88.56 287 PRO A O 1
ATOM 2224 N N . THR A 1 288 ? -10.692 22.106 9.099 1.00 92.44 288 THR A N 1
ATOM 2225 C CA . THR A 1 288 ? -11.013 23.537 9.003 1.00 92.44 288 THR A CA 1
ATOM 2226 C C . THR A 1 288 ? -10.704 24.141 7.633 1.00 92.44 288 THR A C 1
ATOM 2228 O O . THR A 1 288 ? -10.897 25.340 7.435 1.00 92.44 288 THR A O 1
ATOM 2231 N N . ALA A 1 289 ? -10.197 23.351 6.683 1.00 94.38 289 ALA A N 1
ATOM 2232 C CA . ALA A 1 289 ? -9.857 23.862 5.366 1.00 94.38 289 ALA A CA 1
ATOM 2233 C C . ALA A 1 289 ? -11.118 24.210 4.573 1.00 94.38 289 ALA A C 1
ATOM 2235 O O . ALA A 1 289 ? -12.069 23.426 4.528 1.00 94.38 289 ALA A O 1
ATOM 2236 N N . GLN A 1 290 ? -11.087 25.339 3.865 1.00 91.94 2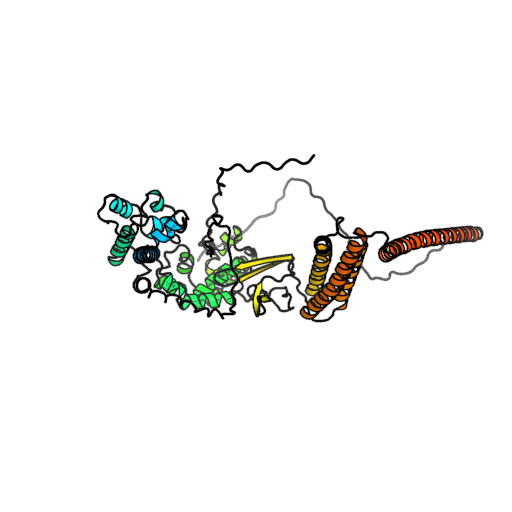90 GLN A N 1
ATOM 2237 C CA . GLN A 1 290 ? -12.201 25.809 3.037 1.00 91.94 290 GLN A CA 1
ATOM 2238 C C . GLN A 1 290 ? -12.624 24.784 1.972 1.00 91.94 290 GLN A C 1
ATOM 2240 O O . GLN A 1 290 ? -13.808 24.659 1.675 1.00 91.94 290 GLN A O 1
ATOM 2245 N N . CYS A 1 291 ? -11.669 24.026 1.426 1.00 96.19 291 CYS A N 1
ATOM 2246 C CA . CYS A 1 291 ? -11.918 23.029 0.387 1.00 96.19 291 CYS A CA 1
ATOM 2247 C C . CYS A 1 291 ? -12.075 21.598 0.928 1.00 96.19 291 CYS A C 1
ATOM 2249 O O . CYS A 1 291 ? -12.160 20.651 0.148 1.00 96.19 291 CYS A O 1
ATOM 2251 N N . SER A 1 292 ? -12.119 21.408 2.250 1.00 94.12 292 SER A N 1
ATOM 2252 C CA . SER A 1 292 ? -12.226 20.069 2.844 1.00 94.12 292 SER A CA 1
ATOM 2253 C C . SER A 1 292 ? -13.552 19.378 2.532 1.00 94.12 292 SER A C 1
ATOM 2255 O O . SER A 1 292 ? -13.562 18.168 2.342 1.00 94.12 292 SER A O 1
ATOM 2257 N N . SER A 1 293 ? -14.664 20.111 2.438 1.00 92.88 293 SER A N 1
ATOM 2258 C CA . SER A 1 293 ? -15.993 19.534 2.194 1.00 92.88 293 SER A CA 1
ATOM 2259 C C . SER A 1 293 ? -16.158 19.004 0.769 1.00 92.88 293 SER A C 1
ATOM 2261 O O . SER A 1 293 ? -16.781 17.962 0.564 1.00 92.88 293 SER A O 1
ATOM 2263 N N . VAL A 1 294 ? -15.535 19.660 -0.217 1.00 96.31 294 VAL A N 1
ATOM 2264 C CA . VAL A 1 294 ? -15.686 19.318 -1.643 1.00 96.31 294 VAL A CA 1
ATOM 2265 C C . VAL A 1 294 ? -14.990 18.016 -2.029 1.00 96.31 294 VAL A C 1
ATOM 2267 O O . VAL A 1 294 ? -15.185 17.512 -3.129 1.00 96.31 294 VAL A O 1
ATOM 2270 N N . ARG A 1 295 ? -14.209 17.417 -1.122 1.00 94.81 295 ARG A N 1
ATOM 2271 C CA . ARG A 1 295 ? -13.588 16.101 -1.333 1.00 94.81 295 ARG A CA 1
ATOM 2272 C C . ARG A 1 295 ? -14.602 14.962 -1.451 1.00 94.81 295 ARG A C 1
ATOM 2274 O O . ARG A 1 295 ? -14.216 13.865 -1.820 1.00 94.81 295 ARG A O 1
ATOM 2281 N N . THR A 1 296 ? 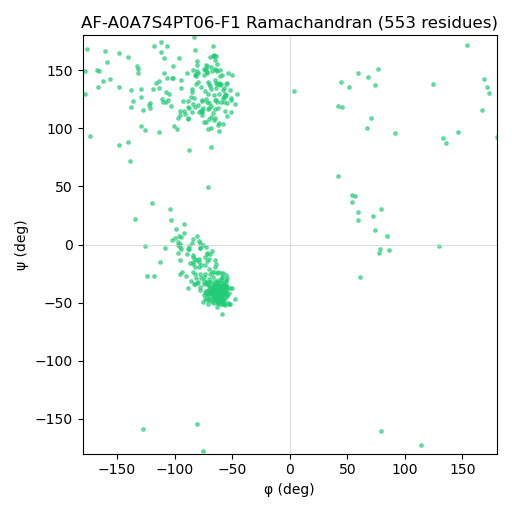-15.869 15.173 -1.099 1.00 96.50 296 THR A N 1
ATOM 2282 C CA . THR A 1 296 ? -16.932 14.173 -1.299 1.00 96.50 296 THR A CA 1
ATOM 2283 C C . THR A 1 296 ? -17.590 14.273 -2.671 1.00 96.50 296 THR A C 1
ATOM 2285 O O . THR A 1 296 ? -18.414 13.426 -3.006 1.00 96.50 296 THR A O 1
ATOM 2288 N N . CYS A 1 297 ? -17.216 15.267 -3.482 1.00 96.75 297 CYS A N 1
ATOM 2289 C CA . CYS A 1 297 ? -17.701 15.420 -4.844 1.00 96.75 297 CYS A CA 1
ATOM 2290 C C . CYS A 1 297 ? -17.166 14.333 -5.774 1.00 96.75 297 CYS A C 1
ATOM 2292 O O . CYS A 1 297 ? -16.182 13.660 -5.485 1.00 96.75 297 CYS A O 1
ATOM 2294 N N . LYS A 1 298 ? -17.822 14.146 -6.925 1.00 94.50 298 LYS A N 1
ATOM 2295 C CA . LYS A 1 298 ? -17.359 13.189 -7.934 1.00 94.50 298 LYS A CA 1
ATOM 2296 C C . LYS A 1 298 ? -15.993 13.632 -8.479 1.00 94.50 298 LYS A C 1
ATOM 2298 O O . LYS A 1 298 ? -15.910 14.731 -9.035 1.00 94.50 298 LYS A O 1
ATOM 2303 N N . PRO A 1 299 ? -14.954 12.774 -8.426 1.00 89.69 299 PRO A N 1
ATOM 2304 C CA . PRO A 1 299 ? -13.691 13.068 -9.080 1.00 89.69 299 PRO A CA 1
ATOM 2305 C C . PRO A 1 299 ? -13.906 13.325 -10.566 1.00 89.69 299 PRO A C 1
ATOM 2307 O O . PRO A 1 299 ? -14.634 12.580 -11.235 1.00 89.69 299 PRO A O 1
ATOM 2310 N N . ARG A 1 300 ? -13.277 14.387 -11.077 1.00 83.88 300 ARG A N 1
ATOM 2311 C CA . ARG A 1 300 ? -13.237 14.653 -12.517 1.00 83.88 300 ARG A CA 1
ATOM 2312 C C . ARG A 1 300 ? -12.579 13.467 -13.214 1.00 83.88 300 ARG A C 1
ATOM 2314 O O . ARG A 1 300 ? -11.701 12.825 -12.640 1.00 83.88 300 ARG A O 1
ATOM 2321 N N . GLU A 1 301 ? -13.032 13.164 -14.427 1.00 78.19 301 GLU A N 1
ATOM 2322 C CA . GLU A 1 301 ? -12.371 12.143 -15.236 1.00 78.19 301 GLU A CA 1
ATOM 2323 C C . GLU A 1 301 ? -10.907 12.531 -15.403 1.00 78.19 301 GLU A C 1
ATOM 2325 O O . GLU A 1 301 ? -10.589 13.650 -15.810 1.00 78.19 301 GLU A O 1
ATOM 2330 N N . GLU A 1 302 ? -10.019 11.634 -14.990 1.00 68.81 302 GLU A N 1
ATOM 2331 C CA . GLU A 1 302 ? -8.602 11.930 -15.018 1.00 68.81 302 GLU A CA 1
ATOM 2332 C C . GLU A 1 302 ? -8.043 11.882 -16.431 1.00 68.81 302 GLU A C 1
ATOM 2334 O O . GLU A 1 302 ? -8.489 11.118 -17.294 1.00 68.81 302 GLU A O 1
ATOM 2339 N N . SER A 1 303 ? -6.999 12.683 -16.630 1.00 61.34 303 SER A N 1
ATOM 2340 C CA . SER A 1 303 ? -6.097 12.504 -17.750 1.00 61.34 303 SER A CA 1
ATOM 2341 C C . SER A 1 303 ? -5.519 11.094 -17.687 1.00 61.34 303 SER A C 1
ATOM 2343 O O . SER A 1 303 ? -4.990 10.649 -16.667 1.00 61.34 303 SER A O 1
ATOM 2345 N N . LYS A 1 304 ? -5.649 10.374 -18.803 1.00 81.12 304 LYS A N 1
ATOM 2346 C CA . LYS A 1 304 ? -4.994 9.082 -19.006 1.00 81.12 304 LYS A CA 1
ATOM 2347 C C . LYS A 1 304 ? -3.509 9.225 -18.661 1.00 81.12 304 LYS A C 1
ATOM 2349 O O . LYS A 1 304 ? -2.922 10.280 -18.884 1.00 81.12 304 LYS A O 1
ATOM 2354 N N . PHE A 1 305 ? -2.903 8.174 -18.118 1.00 86.50 305 PHE A N 1
ATOM 2355 C CA . PHE A 1 305 ? -1.458 8.167 -17.932 1.00 86.50 305 PHE A CA 1
ATOM 2356 C C . PHE A 1 305 ? -0.771 8.370 -19.282 1.00 86.50 305 PHE A C 1
ATOM 2358 O O . PHE A 1 305 ? -1.104 7.703 -20.260 1.00 86.50 305 PHE A O 1
ATOM 2365 N N . ASP A 1 306 ? 0.208 9.269 -19.312 1.00 88.62 306 ASP A N 1
ATOM 2366 C CA . ASP A 1 306 ? 0.908 9.632 -20.546 1.00 88.62 306 ASP A CA 1
ATOM 2367 C C . ASP A 1 306 ? 1.908 8.558 -21.000 1.00 88.62 306 ASP A C 1
ATOM 2369 O O . ASP A 1 306 ? 2.591 8.737 -22.003 1.00 88.62 306 ASP A O 1
ATOM 2373 N N . TYR A 1 307 ? 2.043 7.459 -20.253 1.00 90.81 307 TYR A N 1
ATOM 2374 C CA . TYR A 1 307 ? 2.962 6.370 -20.559 1.00 90.81 307 TYR A CA 1
ATOM 2375 C C . TYR A 1 307 ? 2.248 5.107 -21.017 1.00 90.81 307 TYR A C 1
ATOM 2377 O O . TYR A 1 307 ? 1.065 4.903 -20.759 1.00 90.81 307 TYR A O 1
ATOM 2385 N N . LEU A 1 308 ? 3.011 4.241 -21.676 1.00 92.19 308 LEU A N 1
ATOM 2386 C CA . LEU A 1 308 ? 2.556 2.933 -22.116 1.00 92.19 308 LEU A CA 1
ATOM 2387 C C . LEU A 1 308 ? 3.223 1.833 -21.285 1.00 92.19 308 LEU A C 1
ATOM 2389 O O . LEU A 1 308 ? 4.374 1.945 -20.854 1.00 92.19 308 LEU A O 1
ATOM 2393 N N . CYS A 1 309 ? 2.488 0.749 -21.073 1.00 92.00 309 CYS A N 1
ATOM 2394 C CA . CYS A 1 309 ? 3.015 -0.482 -20.512 1.00 92.00 309 CYS A CA 1
ATOM 2395 C C . CYS A 1 309 ? 4.018 -1.131 -21.462 1.00 92.00 309 CYS A C 1
ATOM 2397 O O . CYS A 1 309 ? 4.028 -0.872 -22.661 1.00 92.00 309 CYS A O 1
ATOM 2399 N N . THR A 1 310 ? 4.826 -2.059 -20.950 1.00 83.75 310 THR A N 1
ATOM 2400 C CA . THR A 1 310 ? 5.772 -2.834 -21.769 1.00 83.75 310 THR A CA 1
ATOM 2401 C C . THR A 1 310 ? 5.078 -3.613 -22.902 1.00 83.75 310 THR A C 1
ATOM 2403 O O . THR A 1 310 ? 5.694 -3.871 -23.932 1.00 83.75 310 THR A O 1
ATOM 2406 N N . SER A 1 311 ? 3.784 -3.927 -22.758 1.00 81.75 311 SER A N 1
ATOM 2407 C CA . SER A 1 311 ? 2.935 -4.508 -23.810 1.00 81.75 311 SER A CA 1
ATOM 2408 C C . SER A 1 311 ? 2.566 -3.536 -24.942 1.00 81.75 311 SER A C 1
ATOM 2410 O O . SER A 1 311 ? 2.082 -3.976 -25.979 1.00 81.75 311 SER A O 1
ATOM 2412 N N . GLY A 1 312 ? 2.777 -2.229 -24.761 1.00 85.50 312 GLY A N 1
ATOM 2413 C CA . GLY A 1 312 ? 2.291 -1.166 -25.644 1.00 85.50 312 GLY A CA 1
ATOM 2414 C C . GLY A 1 312 ? 0.867 -0.692 -25.331 1.00 85.50 312 GLY A C 1
ATOM 2415 O O . GLY A 1 312 ? 0.405 0.267 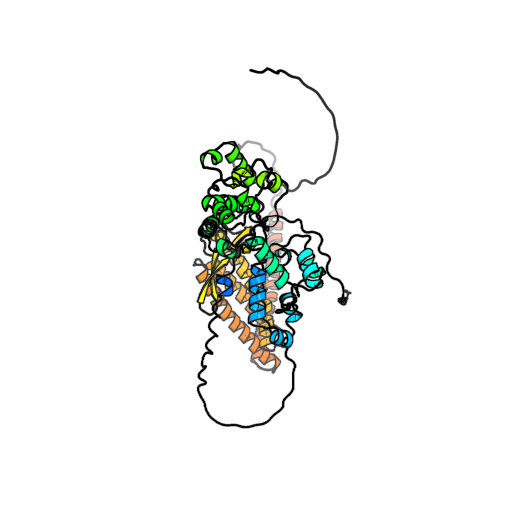-25.941 1.00 85.50 312 GLY A O 1
ATOM 2416 N N . GLU A 1 313 ? 0.181 -1.326 -24.380 1.00 90.56 313 GLU A N 1
ATOM 2417 C CA . GLU A 1 313 ? -1.150 -0.918 -23.921 1.00 90.56 313 GLU A CA 1
ATOM 2418 C C . GLU A 1 313 ? -1.066 0.242 -22.914 1.00 90.56 313 GLU A C 1
ATOM 2420 O O . GLU A 1 313 ? -0.044 0.393 -22.236 1.00 90.56 313 GLU A O 1
ATOM 2425 N N . PRO A 1 314 ? -2.119 1.067 -22.777 1.00 91.38 314 PRO A N 1
ATOM 2426 C CA . PRO A 1 314 ? -2.190 2.027 -21.684 1.00 91.38 314 PRO A CA 1
ATOM 2427 C C . PRO A 1 314 ? -2.238 1.295 -20.330 1.00 91.38 314 PRO A C 1
ATOM 2429 O O . PRO A 1 314 ? -2.786 0.192 -20.242 1.00 91.38 314 PRO A O 1
ATOM 2432 N N . PRO A 1 315 ? -1.698 1.895 -19.259 1.00 91.56 315 PRO A N 1
ATOM 2433 C CA . PRO A 1 315 ? -1.817 1.333 -17.923 1.00 91.56 315 PRO A CA 1
ATOM 2434 C C . PRO A 1 315 ? -3.268 1.329 -17.447 1.00 91.56 315 PRO A C 1
ATOM 2436 O O . PRO A 1 315 ? -4.139 2.043 -17.954 1.00 91.56 315 PRO A O 1
ATOM 2439 N N . MET A 1 316 ? -3.513 0.519 -16.424 1.00 89.69 316 MET A N 1
ATOM 2440 C CA . MET A 1 316 ? -4.783 0.488 -15.713 1.00 89.69 316 MET A CA 1
ATOM 2441 C C . MET A 1 316 ? -5.010 1.807 -14.955 1.00 89.69 316 MET A C 1
ATOM 2443 O O . MET A 1 316 ? -4.114 2.641 -14.822 1.00 89.69 316 MET A O 1
ATOM 2447 N N . LYS A 1 317 ? -6.217 2.001 -14.413 1.00 86.00 317 LYS A N 1
ATOM 2448 C CA . LYS A 1 317 ? -6.588 3.227 -13.677 1.00 86.00 317 LYS A CA 1
ATOM 2449 C C . LYS A 1 317 ? -5.718 3.495 -12.440 1.00 86.00 317 LYS A C 1
ATOM 2451 O O . LYS A 1 317 ? -5.555 4.645 -12.046 1.00 86.00 317 LYS A O 1
ATOM 2456 N N . ASN A 1 318 ? -5.120 2.452 -11.869 1.00 85.25 318 ASN A N 1
ATOM 2457 C CA . ASN A 1 318 ? -4.169 2.530 -10.757 1.00 85.25 318 ASN A CA 1
ATOM 2458 C C . ASN A 1 318 ? -2.716 2.822 -11.201 1.00 85.25 318 ASN A C 1
ATOM 2460 O O . ASN A 1 318 ? -1.801 2.795 -10.377 1.00 85.25 318 ASN A O 1
ATOM 2464 N N . GLY A 1 319 ? -2.484 3.063 -12.497 1.00 88.94 319 GLY A N 1
ATOM 2465 C CA . GLY A 1 319 ? -1.162 3.276 -13.093 1.00 88.94 319 GLY A CA 1
ATOM 2466 C C . GLY A 1 319 ? -0.359 1.994 -13.304 1.00 88.94 319 GLY A C 1
ATOM 2467 O O . GLY A 1 319 ? 0.710 2.015 -13.909 1.00 88.94 319 GLY A O 1
ATOM 2468 N N . CYS A 1 320 ? -0.835 0.851 -12.819 1.00 91.50 320 CYS A N 1
ATOM 2469 C CA . CYS A 1 320 ? -0.108 -0.395 -12.975 1.00 91.50 320 CYS A CA 1
ATOM 2470 C C . CYS A 1 320 ? -0.328 -1.006 -14.358 1.00 91.50 320 CYS A C 1
ATOM 2472 O O . CYS A 1 320 ? -1.323 -0.767 -15.046 1.00 91.50 320 CYS A O 1
ATOM 2474 N N . CYS A 1 321 ? 0.618 -1.850 -14.746 1.00 92.44 321 CYS A N 1
ATOM 2475 C CA . CYS A 1 321 ? 0.562 -2.663 -15.944 1.00 92.44 321 CYS A CA 1
ATOM 2476 C C . CYS A 1 321 ? 0.314 -4.119 -15.573 1.00 92.44 321 CYS A C 1
ATOM 2478 O O . CYS A 1 321 ? 0.865 -4.624 -14.594 1.00 92.44 321 CYS A O 1
ATOM 2480 N N . ARG A 1 322 ? -0.471 -4.816 -16.396 1.00 92.31 322 ARG A N 1
ATOM 2481 C CA . ARG A 1 322 ? -0.606 -6.269 -16.299 1.00 92.31 322 ARG A CA 1
ATOM 2482 C C . ARG A 1 322 ? 0.630 -6.919 -16.896 1.00 92.31 322 ARG A C 1
ATOM 2484 O O . ARG A 1 322 ? 0.876 -6.825 -18.096 1.00 92.31 322 ARG A O 1
ATOM 2491 N N . GLN A 1 323 ? 1.402 -7.583 -16.053 1.00 84.75 323 GLN A N 1
ATOM 2492 C CA . GLN A 1 323 ? 2.560 -8.364 -16.450 1.00 84.75 323 GLN A CA 1
ATOM 2493 C C . GLN A 1 323 ? 2.206 -9.841 -16.361 1.00 84.75 323 GLN A C 1
ATOM 2495 O O . GLN A 1 323 ? 1.767 -10.331 -15.322 1.00 84.75 323 GLN A O 1
ATOM 2500 N N . ARG A 1 324 ? 2.380 -10.560 -17.469 1.00 82.69 324 ARG A N 1
ATOM 2501 C CA . ARG A 1 324 ? 2.209 -12.009 -17.498 1.00 82.69 324 ARG A CA 1
ATOM 2502 C C . ARG A 1 324 ? 3.544 -12.648 -17.137 1.00 82.69 324 ARG A C 1
ATOM 2504 O O . ARG A 1 324 ? 4.478 -12.599 -17.927 1.00 82.69 324 ARG A O 1
ATOM 2511 N N . LEU A 1 325 ? 3.620 -13.232 -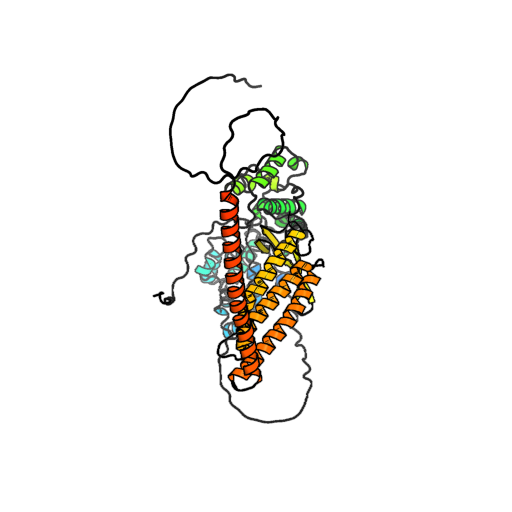15.950 1.00 77.69 325 LEU A N 1
ATOM 2512 C CA . LEU A 1 325 ? 4.785 -13.962 -15.462 1.00 77.69 325 LEU A CA 1
ATOM 2513 C C . LEU A 1 325 ? 4.515 -15.463 -15.579 1.00 77.69 325 LEU A C 1
ATOM 2515 O O . LEU A 1 325 ? 3.390 -15.908 -15.362 1.00 77.69 325 LEU A O 1
ATOM 2519 N N . ILE A 1 326 ? 5.531 -16.254 -15.917 1.00 77.06 326 ILE A N 1
ATOM 2520 C CA . ILE A 1 326 ? 5.441 -17.715 -15.839 1.00 77.06 326 ILE A CA 1
ATOM 2521 C C . ILE A 1 326 ? 6.027 -18.138 -14.494 1.00 77.06 326 ILE A C 1
ATOM 2523 O O . ILE A 1 326 ? 7.229 -18.018 -14.274 1.00 77.06 326 ILE A O 1
ATOM 2527 N N . GLN A 1 327 ? 5.182 -18.631 -13.589 1.00 78.25 327 GLN A N 1
ATOM 2528 C CA . GLN A 1 327 ? 5.593 -19.132 -12.280 1.00 78.25 327 GLN A CA 1
ATOM 2529 C C . GLN A 1 327 ? 5.149 -20.591 -12.158 1.00 78.25 327 GLN A C 1
ATOM 2531 O O . GLN A 1 327 ? 3.971 -20.903 -12.308 1.00 78.25 327 GLN A O 1
ATOM 2536 N N . ASN A 1 328 ? 6.103 -21.502 -11.934 1.00 84.75 328 ASN A N 1
ATOM 2537 C CA . ASN A 1 328 ? 5.863 -22.952 -11.871 1.00 84.75 328 ASN A CA 1
ATOM 2538 C C . ASN A 1 328 ? 5.141 -23.521 -13.114 1.00 84.75 328 ASN A C 1
ATOM 2540 O O . ASN A 1 328 ? 4.296 -24.403 -13.002 1.00 84.75 328 ASN A O 1
ATOM 2544 N N . GLY A 1 329 ? 5.444 -22.990 -14.305 1.00 82.31 329 GLY A N 1
ATOM 2545 C CA . GLY A 1 329 ? 4.825 -23.415 -15.568 1.00 82.31 329 GLY A CA 1
ATOM 2546 C C . GLY A 1 329 ? 3.413 -22.868 -15.820 1.00 82.31 329 GLY A C 1
ATOM 2547 O O . GLY A 1 329 ? 2.877 -23.074 -16.906 1.00 82.31 329 GLY A O 1
ATOM 2548 N N . ALA A 1 330 ? 2.825 -22.132 -14.873 1.00 84.62 330 ALA A N 1
ATOM 2549 C CA . ALA A 1 330 ? 1.542 -21.459 -15.042 1.00 84.62 330 ALA A CA 1
ATOM 2550 C C . ALA A 1 330 ? 1.735 -19.962 -15.323 1.00 84.62 330 ALA A C 1
ATOM 2552 O O . ALA A 1 330 ? 2.616 -19.311 -14.760 1.00 84.62 330 ALA A O 1
ATOM 2553 N N . ALA A 1 331 ? 0.889 -19.404 -16.189 1.00 82.00 331 ALA A N 1
ATOM 2554 C CA . ALA A 1 331 ? 0.843 -17.966 -16.410 1.00 82.00 331 ALA A CA 1
ATOM 2555 C C . ALA A 1 331 ? 0.095 -17.278 -15.260 1.00 82.00 331 ALA A C 1
ATOM 2557 O O . ALA A 1 331 ? -1.110 -17.460 -15.111 1.00 82.00 331 ALA A O 1
ATOM 2558 N N . VAL A 1 332 ? 0.801 -16.454 -14.494 1.00 87.88 332 VAL A N 1
ATOM 2559 C CA . VAL A 1 332 ? 0.248 -15.596 -13.446 1.00 87.88 332 VAL A CA 1
ATOM 2560 C C . VAL A 1 332 ? 0.225 -14.162 -13.966 1.00 87.88 332 VAL A C 1
ATOM 2562 O O . VAL A 1 332 ? 1.227 -13.662 -14.478 1.00 87.88 332 VAL A O 1
ATOM 2565 N N . ILE A 1 333 ? -0.921 -13.491 -13.862 1.00 85.94 333 ILE A N 1
ATOM 2566 C CA . ILE A 1 333 ? -1.020 -12.057 -14.154 1.00 85.94 333 ILE A CA 1
ATOM 2567 C C . ILE A 1 333 ? -0.706 -11.314 -12.862 1.00 85.94 333 ILE A C 1
ATOM 2569 O O . ILE A 1 333 ? -1.412 -11.468 -11.869 1.00 85.94 333 ILE A O 1
ATOM 2573 N N . ARG A 1 334 ? 0.353 -10.510 -12.878 1.00 87.62 334 ARG A N 1
ATOM 2574 C CA . ARG A 1 334 ? 0.733 -9.636 -11.772 1.00 87.62 334 ARG A CA 1
ATOM 2575 C C . ARG A 1 334 ? 0.578 -8.185 -12.193 1.00 87.62 334 ARG A C 1
ATOM 2577 O O . ARG A 1 334 ? 0.917 -7.818 -13.314 1.00 87.62 334 ARG A O 1
ATOM 2584 N N . GLU A 1 335 ? 0.089 -7.357 -11.283 1.00 91.50 335 GLU A N 1
ATOM 2585 C CA . GLU A 1 335 ? 0.087 -5.908 -11.459 1.00 91.50 335 GLU A CA 1
ATOM 2586 C C . GLU A 1 335 ? 1.405 -5.336 -10.938 1.00 91.50 335 GLU A C 1
ATOM 2588 O O . GLU A 1 335 ? 1.767 -5.567 -9.778 1.00 91.50 335 GLU A O 1
ATOM 2593 N N . ASP A 1 336 ? 2.130 -4.620 -11.793 1.00 90.69 336 ASP A N 1
ATOM 2594 C CA . ASP A 1 336 ? 3.394 -3.980 -11.430 1.00 90.69 336 ASP A CA 1
ATOM 2595 C C . ASP A 1 336 ? 3.616 -2.686 -12.227 1.00 90.69 336 ASP A C 1
ATOM 2597 O O . ASP A 1 336 ? 2.945 -2.431 -13.234 1.00 90.69 336 ASP A O 1
ATOM 2601 N N . CYS A 1 337 ? 4.560 -1.857 -11.782 1.00 90.12 337 CYS A N 1
ATOM 2602 C CA . CYS A 1 337 ? 4.972 -0.667 -12.520 1.00 90.12 337 CYS A CA 1
ATOM 2603 C C . CYS A 1 337 ? 5.531 -1.074 -13.898 1.00 90.12 337 CYS A C 1
ATOM 2605 O O . CYS A 1 337 ? 6.134 -2.147 -14.023 1.00 90.12 337 CYS A O 1
ATOM 2607 N N . PRO A 1 338 ? 5.407 -0.236 -14.946 1.00 88.38 338 PRO A N 1
ATOM 2608 C CA . PRO A 1 338 ? 6.086 -0.501 -16.206 1.00 88.38 338 PRO A CA 1
ATOM 2609 C C . PRO A 1 338 ? 7.600 -0.609 -15.972 1.00 88.38 338 PRO A C 1
ATOM 2611 O O . PRO A 1 338 ? 8.225 0.302 -15.426 1.00 88.38 338 PRO A O 1
ATOM 2614 N N . LEU A 1 339 ? 8.201 -1.714 -16.421 1.00 83.62 339 LEU A N 1
ATOM 2615 C CA . LEU A 1 339 ? 9.611 -2.043 -16.155 1.00 83.62 339 LEU A CA 1
ATOM 2616 C C . LEU A 1 339 ? 10.591 -0.980 -16.667 1.00 83.62 339 LEU A C 1
ATOM 2618 O O . LEU A 1 339 ? 11.698 -0.836 -16.150 1.00 83.62 339 LEU A O 1
ATOM 2622 N N . LEU A 1 340 ? 10.195 -0.251 -17.712 1.00 86.06 340 LEU A N 1
ATOM 2623 C CA . LEU A 1 340 ? 11.059 0.696 -18.409 1.00 86.06 340 LEU A CA 1
ATOM 2624 C C . LEU A 1 340 ? 11.129 2.066 -17.752 1.00 86.06 340 LEU A C 1
ATOM 2626 O O . LEU A 1 340 ? 12.096 2.785 -17.990 1.00 86.06 340 LEU A O 1
ATOM 2630 N N . CYS A 1 341 ? 10.195 2.389 -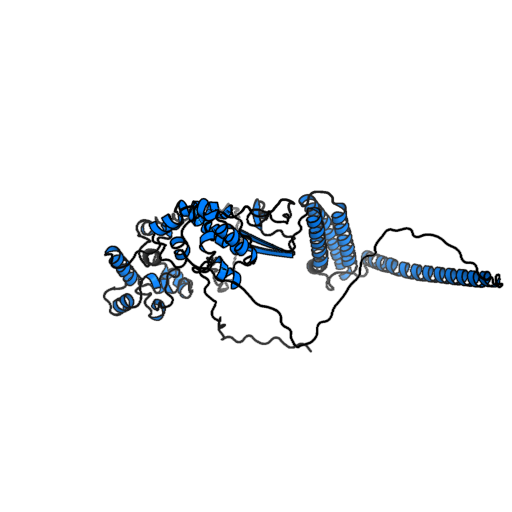16.860 1.00 86.94 341 CYS A N 1
ATOM 2631 C CA . CYS A 1 341 ? 10.217 3.650 -16.137 1.00 86.94 341 CYS A CA 1
ATOM 2632 C C . CYS A 1 341 ? 11.549 3.863 -15.412 1.00 86.94 341 CYS A C 1
ATOM 2634 O O . CYS A 1 341 ? 12.111 2.939 -14.813 1.00 86.94 341 CYS A O 1
ATOM 2636 N N . ARG A 1 342 ? 12.059 5.100 -15.451 1.00 86.00 342 ARG A N 1
ATOM 2637 C CA .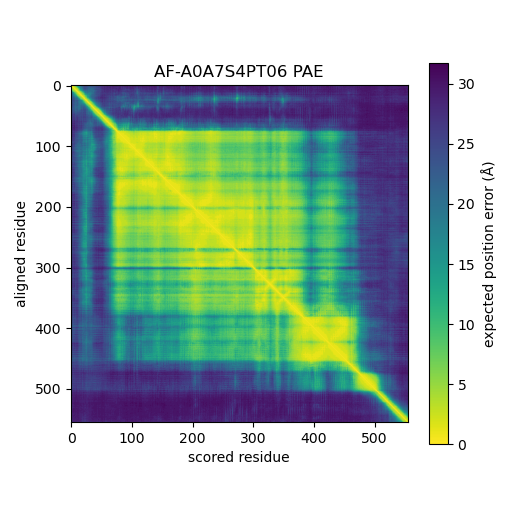 ARG A 1 342 ? 13.276 5.487 -14.714 1.00 86.00 342 ARG A CA 1
ATOM 2638 C C . ARG A 1 342 ? 13.120 5.271 -13.216 1.00 86.00 342 ARG A C 1
ATOM 2640 O O . ARG A 1 342 ? 14.067 4.861 -12.553 1.00 86.00 342 ARG A O 1
ATOM 2647 N N . SER A 1 343 ? 11.924 5.531 -12.702 1.00 84.31 343 SER A N 1
ATOM 2648 C CA . SER A 1 343 ? 11.521 5.140 -11.361 1.00 84.31 343 SER A CA 1
ATOM 2649 C C . SER A 1 343 ? 10.098 4.603 -11.392 1.00 84.31 343 SER A C 1
ATOM 2651 O O . SER A 1 343 ? 9.208 5.180 -12.015 1.00 84.31 343 SER A O 1
ATOM 2653 N N . GLY A 1 344 ? 9.904 3.466 -10.735 1.00 84.19 344 GLY A N 1
ATOM 2654 C CA . GLY A 1 344 ? 8.612 2.837 -10.525 1.00 84.19 344 GLY A CA 1
ATOM 2655 C C . GLY A 1 344 ? 8.555 2.372 -9.081 1.00 84.19 344 GLY A C 1
ATOM 2656 O O . GLY A 1 344 ? 9.446 1.647 -8.641 1.00 84.19 344 GLY A O 1
ATOM 2657 N N . GLN A 1 345 ? 7.551 2.819 -8.337 1.00 87.00 345 GLN A N 1
ATOM 2658 C CA . GLN A 1 345 ? 7.260 2.286 -7.019 1.00 87.00 345 GLN A CA 1
ATOM 2659 C C . GLN A 1 345 ? 5.835 1.759 -7.000 1.00 87.00 345 GLN A C 1
ATOM 2661 O O . GLN A 1 345 ? 4.879 2.500 -7.229 1.00 87.00 345 GLN A O 1
ATOM 2666 N N . LYS A 1 346 ? 5.727 0.464 -6.716 1.00 88.81 346 LYS A N 1
ATOM 2667 C CA . LYS A 1 346 ? 4.463 -0.191 -6.440 1.00 88.81 346 LYS A CA 1
ATOM 2668 C C . LYS A 1 346 ? 4.119 -0.005 -4.964 1.00 88.81 346 LYS A C 1
ATOM 2670 O O . LYS A 1 346 ? 4.976 -0.198 -4.099 1.00 88.81 346 LYS A O 1
ATOM 2675 N N . TYR A 1 347 ? 2.877 0.355 -4.690 1.00 86.50 347 TYR A N 1
ATOM 2676 C CA . TYR A 1 347 ? 2.305 0.384 -3.353 1.00 86.50 347 TYR A CA 1
ATOM 2677 C C . TYR A 1 347 ? 1.136 -0.587 -3.306 1.00 86.50 347 TYR A C 1
ATOM 2679 O O . TYR A 1 347 ? 0.311 -0.592 -4.213 1.00 86.50 347 TYR A O 1
ATOM 2687 N N . ASP A 1 348 ? 1.068 -1.399 -2.260 1.00 85.56 348 ASP A N 1
ATOM 2688 C CA . ASP A 1 348 ? -0.061 -2.289 -2.024 1.00 85.56 348 ASP A CA 1
ATOM 2689 C C . ASP A 1 348 ? -0.930 -1.684 -0.919 1.00 85.56 348 ASP A C 1
ATOM 2691 O O . ASP A 1 348 ? -0.462 -1.442 0.197 1.00 85.56 348 ASP A O 1
ATOM 2695 N N . PHE A 1 349 ? -2.182 -1.393 -1.261 1.00 82.44 349 PHE A N 1
ATOM 2696 C CA . PHE A 1 349 ? -3.194 -0.856 -0.359 1.00 82.44 349 PHE A CA 1
ATOM 2697 C C . PHE A 1 349 ? -4.364 -1.837 -0.227 1.00 82.44 349 PHE A C 1
ATOM 2699 O O . PHE A 1 349 ? -4.480 -2.805 -0.978 1.00 82.44 349 PHE A O 1
ATOM 2706 N N . THR A 1 350 ? -5.274 -1.568 0.710 1.00 76.56 350 THR A N 1
ATOM 2707 C CA . THR A 1 350 ? -6.478 -2.390 0.929 1.00 76.56 350 THR A CA 1
ATOM 2708 C C . THR A 1 350 ? -7.425 -2.393 -0.273 1.00 76.56 350 THR A C 1
ATOM 2710 O O . THR A 1 350 ? -8.168 -3.347 -0.475 1.00 76.56 350 THR A O 1
ATOM 2713 N N . HIS A 1 351 ? -7.383 -1.356 -1.113 1.00 74.94 351 HIS A N 1
ATOM 2714 C CA . HIS A 1 351 ? -8.133 -1.278 -2.372 1.00 74.94 351 HIS A CA 1
ATOM 2715 C C . HIS A 1 351 ? -7.361 -1.798 -3.595 1.00 74.94 351 HIS A C 1
ATOM 2717 O O . HIS A 1 351 ? -7.834 -1.634 -4.719 1.00 74.94 351 HIS A O 1
ATOM 2723 N N . GLY A 1 352 ? -6.205 -2.436 -3.397 1.00 83.56 352 GLY A N 1
ATOM 2724 C CA . GLY A 1 352 ? -5.379 -3.012 -4.455 1.00 83.56 352 GLY A CA 1
ATOM 2725 C C . GLY A 1 352 ? -4.033 -2.314 -4.625 1.00 83.56 352 GLY A C 1
ATOM 2726 O O . GLY A 1 352 ? -3.618 -1.478 -3.821 1.00 83.56 352 GLY A O 1
ATOM 2727 N N . SER A 1 353 ? -3.319 -2.698 -5.679 1.00 86.75 353 SER A N 1
ATOM 2728 C CA . SER A 1 353 ? -2.010 -2.136 -5.988 1.00 86.75 353 SER A CA 1
ATOM 2729 C C . SER A 1 353 ? -2.124 -0.786 -6.697 1.00 86.75 353 SER A C 1
ATOM 2731 O O . SER A 1 353 ? -3.047 -0.556 -7.471 1.00 86.75 353 SER A O 1
ATOM 2733 N N . GLU A 1 354 ? -1.147 0.088 -6.490 1.00 86.81 354 GLU A N 1
ATOM 2734 C CA . GLU A 1 354 ? -0.969 1.347 -7.211 1.00 86.81 354 GLU A CA 1
ATOM 2735 C C . GLU A 1 354 ? 0.471 1.487 -7.684 1.00 86.81 354 GLU A C 1
ATOM 2737 O O . GLU A 1 354 ? 1.407 1.064 -7.002 1.00 86.81 354 GLU A O 1
ATOM 2742 N N . CYS A 1 355 ? 0.657 2.133 -8.832 1.00 88.00 355 CYS A N 1
ATOM 2743 C CA . CYS A 1 355 ? 1.969 2.314 -9.426 1.00 88.00 355 CYS A CA 1
ATOM 2744 C C . CYS A 1 355 ? 2.283 3.798 -9.616 1.00 88.00 355 CYS A C 1
ATOM 2746 O O . CYS A 1 355 ? 1.624 4.525 -10.360 1.00 88.00 355 CYS A O 1
ATOM 2748 N N . GLN A 1 356 ? 3.336 4.242 -8.932 1.00 86.62 356 GLN A N 1
ATOM 2749 C CA . GLN A 1 356 ? 3.921 5.567 -9.076 1.00 86.62 356 GLN A CA 1
ATOM 2750 C C . GLN A 1 356 ? 5.113 5.473 -10.015 1.00 86.62 356 GLN A C 1
ATOM 2752 O O . GLN A 1 356 ? 6.155 4.922 -9.655 1.00 86.62 356 GLN A O 1
ATOM 2757 N N . CYS A 1 357 ? 4.965 6.017 -11.218 1.00 87.00 357 CYS A N 1
ATOM 2758 C CA . CYS A 1 357 ? 5.956 5.841 -12.266 1.00 87.00 357 CYS A CA 1
ATOM 2759 C C . CYS A 1 357 ? 6.371 7.181 -12.882 1.00 87.00 357 CYS A C 1
ATOM 2761 O O . CYS A 1 357 ? 5.521 8.012 -13.205 1.00 87.00 357 CYS A O 1
ATOM 2763 N N . PHE A 1 358 ? 7.678 7.388 -13.052 1.00 87.50 358 PHE A N 1
ATOM 2764 C CA . PHE A 1 358 ? 8.239 8.589 -13.670 1.00 87.50 358 PHE A CA 1
ATOM 2765 C C . PHE A 1 358 ? 9.276 8.247 -14.729 1.00 87.50 358 PHE A C 1
ATOM 2767 O O . PHE A 1 358 ? 9.980 7.236 -14.648 1.00 87.50 358 PHE A O 1
ATOM 2774 N N . GLY A 1 359 ? 9.395 9.143 -15.713 1.00 88.69 359 GLY A N 1
ATOM 2775 C CA . GLY A 1 359 ? 10.295 8.952 -16.845 1.00 88.69 359 GLY A CA 1
ATOM 2776 C C . GLY A 1 359 ? 9.988 7.650 -17.574 1.00 88.69 359 GLY A C 1
ATOM 2777 O O . GLY A 1 359 ? 10.902 6.886 -17.857 1.00 88.69 359 GLY A O 1
ATOM 2778 N N . CYS A 1 360 ? 8.704 7.362 -17.760 1.00 91.88 360 CYS A N 1
ATOM 2779 C CA . CYS A 1 360 ? 8.243 6.202 -18.499 1.00 91.88 360 CYS A CA 1
ATOM 2780 C C . CYS A 1 360 ? 8.109 6.556 -19.981 1.00 91.88 360 CYS A C 1
ATOM 2782 O O . CYS A 1 360 ? 7.744 7.692 -20.304 1.00 91.88 360 CYS A O 1
ATOM 2784 N N . PRO A 1 361 ? 8.349 5.600 -20.883 1.00 91.62 361 PRO A N 1
ATOM 2785 C CA . PRO A 1 361 ? 8.155 5.824 -22.302 1.00 91.62 361 PRO A CA 1
ATOM 2786 C C . PRO A 1 361 ? 6.662 5.981 -22.626 1.00 91.62 361 PRO A C 1
ATOM 2788 O O . PRO A 1 361 ? 5.818 5.203 -22.181 1.00 91.62 361 PRO A O 1
ATOM 2791 N N . SER A 1 362 ? 6.343 6.992 -23.431 1.00 92.50 362 SER A N 1
ATOM 2792 C CA . SER A 1 362 ? 4.977 7.327 -23.863 1.00 92.50 362 SER A CA 1
ATOM 2793 C C . SER A 1 362 ? 4.600 6.779 -25.234 1.00 92.50 362 SER A C 1
ATOM 2795 O O . SER A 1 362 ? 3.450 6.865 -25.652 1.00 92.50 362 SER A O 1
ATOM 2797 N N . THR A 1 363 ? 5.562 6.204 -25.953 1.00 90.31 363 THR A N 1
ATOM 2798 C CA . THR A 1 363 ? 5.361 5.673 -27.302 1.00 90.31 363 THR A CA 1
ATOM 2799 C C . THR A 1 363 ? 5.963 4.283 -27.420 1.00 90.31 363 THR A C 1
ATOM 2801 O O . THR A 1 363 ? 6.927 3.946 -26.731 1.00 90.31 363 THR A O 1
ATOM 2804 N N . THR A 1 364 ? 5.430 3.475 -28.331 1.00 85.06 364 THR A N 1
ATOM 2805 C CA . THR A 1 364 ? 5.966 2.141 -28.641 1.00 85.06 364 THR A CA 1
ATOM 2806 C C . THR A 1 364 ? 7.414 2.212 -29.137 1.00 85.06 364 THR A C 1
ATOM 2808 O O . THR A 1 364 ? 8.234 1.374 -28.765 1.00 85.06 364 THR A O 1
ATOM 2811 N N . THR A 1 365 ? 7.768 3.254 -29.897 1.00 85.69 365 THR A N 1
ATOM 2812 C CA . THR A 1 365 ? 9.148 3.523 -30.330 1.00 85.69 365 THR A CA 1
ATOM 2813 C C . THR A 1 365 ? 10.072 3.812 -29.146 1.00 85.69 365 THR A C 1
ATOM 2815 O O . THR A 1 365 ? 11.176 3.268 -29.093 1.00 85.69 365 THR A O 1
ATOM 2818 N N . ALA A 1 366 ? 9.626 4.612 -28.170 1.00 87.50 366 ALA A N 1
ATOM 2819 C CA . ALA A 1 366 ? 10.393 4.885 -26.954 1.00 87.50 366 ALA A CA 1
ATOM 2820 C C . ALA A 1 366 ? 10.521 3.639 -26.063 1.00 87.50 366 ALA A C 1
ATOM 2822 O O . ALA A 1 366 ? 11.624 3.351 -25.605 1.00 87.50 366 ALA A O 1
ATOM 2823 N N . ILE A 1 367 ? 9.441 2.859 -25.887 1.00 84.31 367 ILE A N 1
ATOM 2824 C CA . ILE A 1 367 ? 9.464 1.556 -25.192 1.00 84.31 367 ILE A CA 1
ATOM 2825 C C . ILE A 1 367 ? 10.536 0.672 -25.807 1.00 84.31 367 ILE A C 1
ATOM 2827 O O . ILE A 1 367 ? 11.385 0.139 -25.097 1.00 84.31 367 ILE A O 1
ATOM 2831 N N . ARG A 1 368 ? 10.511 0.541 -27.138 1.00 81.94 368 ARG A N 1
ATOM 2832 C CA . ARG A 1 368 ? 11.492 -0.259 -27.858 1.00 81.94 368 ARG A CA 1
ATOM 2833 C C . ARG A 1 368 ? 12.885 0.281 -27.569 1.00 81.94 368 ARG A C 1
ATOM 2835 O O . ARG A 1 368 ? 13.669 -0.432 -26.966 1.00 81.94 368 ARG A O 1
ATOM 2842 N N . SER A 1 369 ? 13.175 1.542 -27.881 1.00 84.94 369 SER A N 1
ATOM 2843 C CA . SER A 1 369 ? 14.503 2.133 -27.665 1.00 84.94 369 SER A CA 1
ATOM 2844 C C . SER A 1 369 ? 15.030 1.971 -26.229 1.00 84.94 369 SER A C 1
ATOM 2846 O O . SER A 1 369 ? 16.211 1.671 -26.044 1.00 84.94 369 SER A O 1
ATOM 2848 N N . GLU A 1 370 ? 14.193 2.159 -25.206 1.00 86.50 370 GLU A N 1
ATOM 2849 C CA . GLU A 1 370 ? 14.611 2.019 -23.808 1.00 86.50 370 GLU A CA 1
ATOM 2850 C C . GLU A 1 370 ? 14.830 0.567 -23.397 1.00 86.50 370 GLU A C 1
ATOM 2852 O O . GLU A 1 370 ? 15.829 0.276 -22.731 1.00 86.50 370 GLU A O 1
ATOM 2857 N N . LEU A 1 371 ? 13.946 -0.347 -23.809 1.00 81.81 371 LEU A N 1
ATOM 2858 C CA . LEU A 1 371 ? 14.143 -1.772 -23.568 1.00 81.81 371 LEU A CA 1
ATOM 2859 C C . LEU A 1 371 ? 15.402 -2.266 -24.270 1.00 81.81 371 LEU A C 1
ATOM 2861 O O . LEU A 1 371 ? 16.200 -2.950 -23.642 1.00 81.81 371 LEU A O 1
ATOM 2865 N N . LEU A 1 372 ? 15.619 -1.868 -25.526 1.00 79.69 372 LEU A N 1
ATOM 2866 C CA . LEU A 1 372 ? 16.836 -2.190 -26.267 1.00 79.69 372 LEU A CA 1
ATOM 2867 C C . LEU A 1 372 ? 18.068 -1.705 -25.495 1.00 79.69 372 LEU A C 1
ATOM 2869 O O . LEU A 1 372 ? 18.998 -2.472 -25.261 1.00 79.69 372 LEU A O 1
ATOM 2873 N N . GLY A 1 373 ? 18.042 -0.462 -25.006 1.00 83.81 373 GLY A N 1
ATOM 2874 C CA . GLY A 1 373 ? 19.108 0.079 -24.169 1.00 83.81 373 GLY A CA 1
ATOM 2875 C C . GLY A 1 373 ? 19.325 -0.704 -22.868 1.00 83.81 373 GLY A C 1
ATOM 2876 O O . GLY A 1 373 ? 20.473 -0.893 -22.469 1.00 83.81 373 GLY A O 1
ATOM 2877 N N . ARG A 1 374 ? 18.260 -1.164 -22.196 1.00 83.00 374 ARG A N 1
ATOM 2878 C CA . ARG A 1 374 ? 18.363 -1.968 -20.964 1.00 83.00 374 ARG A CA 1
ATOM 2879 C C . ARG A 1 374 ? 18.883 -3.371 -21.233 1.00 83.00 374 ARG A C 1
ATOM 2881 O O . ARG A 1 374 ? 19.860 -3.745 -20.601 1.00 83.00 374 ARG A O 1
ATOM 2888 N N . VAL A 1 375 ? 18.301 -4.096 -22.186 1.00 78.69 375 VAL A N 1
ATOM 2889 C CA . VAL A 1 375 ? 18.723 -5.459 -22.531 1.00 78.69 375 VAL A CA 1
ATOM 2890 C C . VAL A 1 375 ? 20.175 -5.464 -22.986 1.00 78.69 375 VAL A C 1
ATOM 2892 O O . VAL A 1 375 ? 20.941 -6.308 -22.544 1.00 78.69 375 VAL A O 1
ATOM 2895 N N . ILE A 1 376 ? 20.601 -4.480 -23.784 1.00 79.38 376 ILE A N 1
ATOM 2896 C CA . ILE A 1 376 ? 22.011 -4.333 -24.159 1.00 79.38 376 ILE A CA 1
ATOM 2897 C C . ILE A 1 376 ? 22.876 -4.067 -22.918 1.00 79.38 376 ILE A C 1
ATOM 2899 O O . ILE A 1 376 ? 23.876 -4.751 -22.726 1.00 79.38 376 ILE A O 1
ATOM 2903 N N . ARG A 1 377 ? 22.509 -3.118 -22.044 1.00 82.81 377 ARG A N 1
ATOM 2904 C CA . ARG A 1 377 ? 23.289 -2.830 -20.824 1.00 82.81 377 ARG A CA 1
ATOM 2905 C C . ARG A 1 377 ? 23.367 -4.021 -19.874 1.00 82.81 377 ARG A C 1
ATOM 2907 O O . ARG A 1 377 ? 24.431 -4.262 -19.319 1.00 82.81 377 ARG A O 1
ATOM 2914 N N . GLU A 1 378 ? 22.279 -4.758 -19.689 1.00 80.81 378 GLU A N 1
ATOM 2915 C CA . GLU A 1 378 ? 22.231 -5.932 -18.819 1.00 80.81 378 GLU A CA 1
ATOM 2916 C C . GLU A 1 378 ? 22.955 -7.117 -19.448 1.00 80.81 378 GLU A C 1
ATOM 2918 O O . GLU A 1 378 ? 23.798 -7.712 -18.787 1.00 80.81 378 GLU A O 1
ATOM 2923 N N . ALA A 1 379 ? 22.723 -7.435 -20.723 1.00 75.44 379 ALA A N 1
ATOM 2924 C CA . ALA A 1 379 ? 23.408 -8.530 -21.410 1.00 75.44 379 ALA A CA 1
ATOM 2925 C C . ALA A 1 379 ? 24.923 -8.295 -21.515 1.00 75.44 379 ALA A C 1
ATOM 2927 O O . ALA A 1 379 ? 25.693 -9.244 -21.360 1.00 75.44 379 ALA A O 1
ATOM 2928 N N . ILE A 1 380 ? 25.351 -7.044 -21.730 1.00 76.50 380 ILE A N 1
ATOM 2929 C CA . ILE A 1 380 ? 26.770 -6.660 -21.754 1.00 76.50 380 ILE A CA 1
ATOM 2930 C C . ILE A 1 380 ? 27.338 -6.608 -20.332 1.00 76.50 380 ILE A C 1
ATOM 2932 O O . ILE A 1 380 ? 28.383 -7.200 -20.066 1.00 76.50 380 ILE A O 1
ATOM 2936 N N . GLY A 1 381 ? 26.654 -5.933 -19.406 1.00 79.25 381 GLY A N 1
ATOM 2937 C CA . GLY A 1 381 ? 27.114 -5.746 -18.028 1.00 79.25 381 GLY A CA 1
ATOM 2938 C C . GLY A 1 381 ? 27.189 -7.053 -17.237 1.00 79.25 381 GLY A C 1
ATOM 2939 O O . GLY A 1 381 ? 28.135 -7.268 -16.483 1.00 79.25 381 GLY A O 1
ATOM 2940 N N . SER A 1 382 ? 26.241 -7.966 -17.459 1.00 84.25 382 SER A N 1
ATOM 2941 C CA . SER A 1 382 ? 26.255 -9.316 -16.881 1.00 84.25 382 SER A CA 1
ATOM 2942 C C . SER A 1 382 ? 27.198 -10.276 -17.610 1.00 84.25 382 SER A C 1
ATOM 2944 O O . SER A 1 382 ? 27.560 -11.307 -17.043 1.00 84.25 382 SER A O 1
ATOM 2946 N N . GLY A 1 383 ? 27.657 -9.938 -18.822 1.00 88.69 383 GLY A N 1
ATOM 2947 C CA . GLY A 1 383 ? 28.545 -10.783 -19.621 1.00 88.69 383 GLY A CA 1
ATOM 2948 C C . GLY A 1 383 ? 29.834 -11.156 -18.884 1.00 88.69 383 GLY A C 1
ATOM 2949 O O . GLY A 1 383 ? 30.242 -12.313 -18.906 1.00 88.69 383 GLY A O 1
ATOM 2950 N N . GLN A 1 384 ? 30.432 -10.225 -18.136 1.00 90.88 384 GLN A N 1
ATOM 2951 C CA . GLN A 1 384 ? 31.632 -10.512 -17.338 1.00 90.88 384 GLN A CA 1
ATOM 2952 C C . GLN A 1 384 ? 31.353 -11.477 -16.177 1.00 90.88 384 GLN A C 1
ATOM 2954 O O . GLN A 1 384 ? 32.134 -12.395 -15.935 1.00 90.88 384 GLN A O 1
ATOM 2959 N N . LEU A 1 385 ? 30.213 -11.328 -15.494 1.00 89.75 385 LEU A N 1
ATOM 2960 C CA . LEU A 1 385 ? 29.801 -12.262 -14.440 1.00 89.75 385 LEU A CA 1
ATOM 2961 C C . LEU A 1 385 ? 29.548 -13.663 -15.007 1.00 89.75 385 LEU A C 1
ATOM 2963 O O . LEU A 1 385 ? 29.939 -14.655 -14.393 1.00 89.75 385 LEU A O 1
ATOM 2967 N N . LEU A 1 386 ? 28.943 -13.744 -16.195 1.00 91.19 386 LEU A N 1
ATOM 2968 C CA . LEU A 1 386 ? 28.732 -15.002 -16.902 1.00 91.19 386 LEU A CA 1
ATOM 2969 C C . LEU A 1 386 ? 30.062 -15.669 -17.279 1.00 91.19 386 LEU A C 1
ATOM 2971 O O . LEU A 1 386 ? 30.230 -16.857 -17.019 1.00 91.19 386 LEU A O 1
ATOM 2975 N N . LEU A 1 387 ? 31.026 -14.916 -17.820 1.00 95.56 387 LEU A N 1
ATOM 2976 C CA . LEU A 1 387 ? 32.360 -15.435 -18.134 1.00 95.56 387 LEU A CA 1
ATOM 2977 C C . LEU A 1 387 ? 33.066 -15.989 -16.895 1.00 95.56 387 LEU A C 1
ATOM 2979 O O . LEU A 1 387 ? 33.598 -17.097 -16.936 1.00 95.56 387 LEU A O 1
ATOM 2983 N N . VAL A 1 388 ? 33.048 -15.242 -15.787 1.00 95.00 388 VAL A N 1
ATOM 2984 C CA . VAL A 1 388 ? 33.638 -15.675 -14.510 1.00 95.00 388 VAL A CA 1
ATOM 2985 C C . VAL A 1 388 ? 32.973 -16.956 -14.009 1.00 95.00 388 VAL A C 1
ATOM 2987 O O . VAL A 1 388 ? 33.670 -17.873 -13.573 1.00 95.00 388 VAL A O 1
ATOM 2990 N N . ARG A 1 389 ? 31.643 -17.052 -14.114 1.00 94.06 389 ARG A N 1
ATOM 2991 C CA . ARG A 1 389 ? 30.891 -18.253 -13.742 1.00 94.06 389 ARG A CA 1
ATOM 2992 C C . ARG A 1 389 ? 31.288 -19.461 -14.592 1.00 94.06 389 ARG A C 1
ATOM 2994 O O . ARG A 1 389 ? 31.611 -20.492 -14.015 1.00 94.06 389 ARG A O 1
ATOM 3001 N N . ILE A 1 390 ? 31.312 -19.324 -15.920 1.00 95.56 390 ILE A N 1
ATOM 3002 C CA . ILE A 1 390 ? 31.704 -20.403 -16.844 1.00 95.56 390 ILE A CA 1
ATOM 3003 C C . ILE A 1 390 ? 33.141 -20.857 -16.557 1.00 95.56 390 ILE A C 1
ATOM 3005 O O . ILE A 1 390 ? 33.408 -22.050 -16.433 1.00 95.56 390 ILE A O 1
ATOM 3009 N N . ALA A 1 391 ? 34.070 -19.911 -16.388 1.00 96.94 391 ALA A N 1
ATOM 3010 C CA . ALA A 1 391 ? 35.460 -20.224 -16.073 1.00 96.94 391 ALA A CA 1
ATOM 3011 C C . ALA A 1 391 ? 35.597 -20.995 -14.749 1.00 96.94 391 ALA A C 1
ATOM 3013 O O . ALA A 1 391 ? 36.372 -21.949 -14.671 1.00 96.94 391 ALA A O 1
ATOM 3014 N N . ALA A 1 392 ? 34.834 -20.613 -13.720 1.00 94.94 392 ALA A N 1
ATOM 3015 C CA . ALA A 1 392 ? 34.811 -21.313 -12.440 1.00 94.94 392 ALA A CA 1
ATOM 3016 C C . ALA A 1 392 ? 34.193 -22.719 -12.548 1.00 94.94 392 ALA A C 1
ATOM 3018 O O . ALA A 1 392 ? 34.731 -23.659 -11.968 1.00 94.94 392 ALA A O 1
ATOM 3019 N N . GLU A 1 393 ? 33.106 -22.869 -13.308 1.00 95.06 393 GLU A N 1
ATOM 3020 C CA . GLU A 1 393 ? 32.396 -24.136 -13.524 1.00 95.06 393 GLU A CA 1
ATOM 3021 C C . GLU A 1 393 ? 33.268 -25.179 -14.234 1.00 95.06 393 GLU A C 1
ATOM 3023 O O . GLU A 1 393 ? 33.345 -26.326 -13.799 1.00 95.06 393 GLU A O 1
ATOM 3028 N N . VAL A 1 394 ? 34.015 -24.759 -15.258 1.00 97.25 394 VAL A N 1
ATOM 3029 C CA . VAL A 1 394 ? 34.976 -25.613 -15.982 1.00 97.25 394 VAL A CA 1
ATOM 3030 C C . VAL A 1 394 ? 36.301 -25.781 -15.208 1.00 97.25 394 VAL A C 1
ATOM 3032 O O . VAL A 1 394 ? 37.130 -26.648 -15.502 1.00 97.25 394 VAL A O 1
ATOM 3035 N N . GLY A 1 395 ? 36.522 -24.970 -14.170 1.00 96.19 395 GLY A N 1
ATOM 3036 C CA . GLY A 1 395 ? 37.689 -25.046 -13.295 1.00 96.19 395 GLY A CA 1
ATOM 3037 C C . GLY A 1 395 ? 38.959 -24.417 -13.873 1.00 96.19 395 GLY A C 1
ATOM 3038 O O . GLY A 1 395 ? 40.060 -24.890 -13.571 1.00 96.19 395 GLY A O 1
ATOM 3039 N N . LEU A 1 396 ? 38.845 -23.379 -14.705 1.00 96.00 396 LEU A N 1
ATOM 3040 C CA . LEU A 1 396 ? 39.983 -22.593 -15.196 1.00 96.00 396 LEU A CA 1
ATOM 3041 C C . LEU A 1 396 ? 40.669 -21.860 -14.038 1.00 96.00 396 LEU A C 1
ATOM 3043 O O . LEU A 1 396 ? 40.043 -21.090 -13.309 1.00 96.00 396 LEU A O 1
ATOM 3047 N N . LYS A 1 397 ? 41.980 -22.063 -13.865 1.00 94.62 397 LYS A N 1
ATOM 3048 C CA . LYS A 1 397 ? 42.705 -21.523 -12.697 1.00 94.62 397 LYS A CA 1
ATOM 3049 C C . LYS A 1 397 ? 42.946 -20.021 -12.788 1.00 94.62 397 LYS A C 1
ATOM 3051 O O . LYS A 1 397 ? 43.102 -19.362 -11.765 1.00 94.62 397 LYS A O 1
ATOM 3056 N N . ARG A 1 398 ? 43.033 -19.495 -14.011 1.00 94.31 398 ARG A N 1
ATOM 3057 C CA . ARG A 1 398 ? 43.357 -18.087 -14.291 1.00 94.31 398 ARG A CA 1
ATOM 3058 C C . ARG A 1 398 ? 42.125 -17.227 -14.589 1.00 94.31 398 ARG A C 1
ATOM 3060 O O . ARG A 1 398 ? 42.285 -16.056 -14.909 1.00 94.31 398 ARG A O 1
ATOM 3067 N N . GLY A 1 399 ? 40.923 -17.790 -14.458 1.00 94.31 399 GLY A N 1
ATOM 3068 C CA . GLY A 1 399 ? 39.679 -17.124 -14.838 1.00 94.31 399 GLY A CA 1
ATOM 3069 C C . GLY A 1 399 ? 39.416 -17.167 -16.352 1.00 94.31 399 GLY A C 1
ATOM 3070 O O . GLY A 1 399 ? 39.970 -18.029 -17.038 1.00 94.31 399 GLY A O 1
ATOM 3071 N N . PRO A 1 400 ? 38.545 -16.277 -16.868 1.00 96.56 400 PRO A N 1
ATOM 3072 C CA . PRO A 1 400 ? 38.189 -16.227 -18.287 1.00 96.56 400 PRO A CA 1
ATOM 3073 C C . PRO A 1 400 ? 39.392 -15.940 -19.195 1.00 96.56 400 PRO A C 1
ATOM 3075 O O . PRO A 1 400 ? 40.219 -15.084 -18.879 1.00 96.56 400 PRO A O 1
ATOM 3078 N N . THR A 1 401 ? 39.475 -16.619 -20.340 1.00 95.00 401 THR A N 1
ATOM 3079 C CA . THR A 1 401 ? 40.546 -16.409 -21.330 1.00 95.00 401 THR A CA 1
ATOM 3080 C C . THR A 1 401 ? 40.268 -15.209 -22.244 1.00 95.00 401 THR A C 1
ATOM 3082 O O . THR A 1 401 ? 39.154 -14.685 -22.275 1.00 95.00 401 THR A O 1
ATOM 3085 N N . GLY A 1 402 ? 41.278 -14.769 -23.007 1.00 92.00 402 GLY A N 1
ATOM 3086 C CA . GLY A 1 402 ? 41.107 -13.732 -24.034 1.00 92.00 402 GLY A CA 1
ATOM 3087 C C . GLY A 1 402 ? 40.109 -14.146 -25.121 1.00 92.00 402 GLY A C 1
ATOM 3088 O O . GLY A 1 402 ? 39.222 -13.369 -25.456 1.00 92.00 402 GLY A O 1
ATOM 3089 N N . ASP A 1 403 ? 40.171 -15.399 -25.578 1.00 93.12 403 ASP A N 1
ATOM 3090 C CA . ASP A 1 403 ? 39.247 -15.936 -26.586 1.00 93.12 403 ASP A CA 1
ATOM 3091 C C . ASP A 1 403 ? 37.799 -15.986 -26.074 1.00 93.12 403 ASP A C 1
ATOM 3093 O O . ASP A 1 403 ? 36.866 -15.623 -26.789 1.00 93.12 403 ASP A O 1
ATOM 3097 N N . MET A 1 404 ? 37.595 -16.338 -24.798 1.00 95.38 404 MET A N 1
ATOM 3098 C CA . MET A 1 404 ? 36.275 -16.248 -24.162 1.00 95.38 404 MET A CA 1
ATOM 3099 C C . MET A 1 404 ? 35.748 -14.804 -24.129 1.00 95.38 404 MET A C 1
ATOM 3101 O O . MET A 1 404 ? 34.554 -14.582 -24.341 1.00 95.38 404 MET A O 1
ATOM 3105 N N . GLN A 1 405 ? 36.613 -13.816 -23.865 1.00 94.62 405 GLN A N 1
ATOM 3106 C CA . GLN A 1 405 ? 36.227 -12.399 -23.891 1.00 94.62 405 GLN A CA 1
ATOM 3107 C C . GLN A 1 405 ? 35.876 -11.930 -25.304 1.00 94.62 405 GLN A C 1
ATOM 3109 O O . GLN A 1 405 ? 34.889 -11.217 -25.481 1.00 94.62 405 GLN A O 1
ATOM 3114 N N . GLU A 1 406 ? 36.625 -12.371 -26.311 1.00 92.81 406 GLU A N 1
ATOM 3115 C CA . GLU A 1 406 ? 36.348 -12.046 -27.708 1.00 92.81 406 GLU A CA 1
ATOM 3116 C C . GLU A 1 406 ? 35.023 -12.665 -28.181 1.00 92.81 406 GLU A C 1
ATOM 3118 O O . GLU A 1 406 ? 34.176 -11.970 -28.744 1.00 92.81 406 GLU A O 1
ATOM 3123 N N . LEU A 1 407 ? 34.754 -13.931 -27.844 1.00 94.50 407 LEU A N 1
ATOM 3124 C CA . LEU A 1 407 ? 33.450 -14.557 -28.097 1.00 94.50 407 LEU A CA 1
ATOM 3125 C C . LEU A 1 407 ? 32.306 -13.821 -27.384 1.00 94.50 407 LEU A C 1
ATOM 3127 O O . LEU A 1 407 ? 31.222 -13.669 -27.950 1.00 94.50 407 LEU A O 1
ATOM 3131 N N . MET A 1 408 ? 32.532 -13.317 -26.168 1.00 94.56 408 MET A N 1
A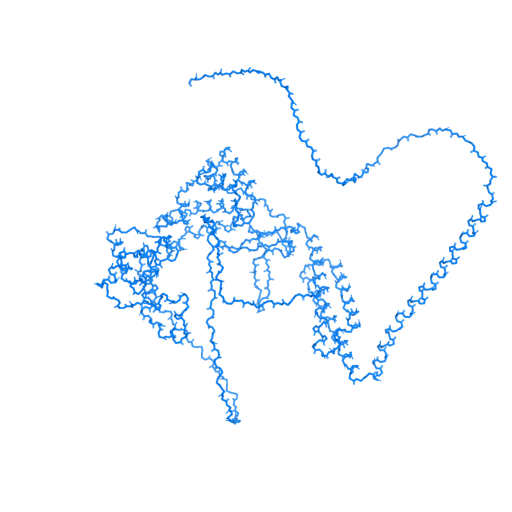TOM 3132 C CA . MET A 1 408 ? 31.548 -12.492 -25.462 1.00 94.56 408 MET A CA 1
ATOM 3133 C C . MET A 1 408 ? 31.306 -11.151 -26.171 1.00 94.56 408 MET A C 1
ATOM 3135 O O . MET A 1 408 ? 30.158 -10.716 -26.286 1.00 94.56 408 MET A O 1
ATOM 3139 N N . ASN A 1 409 ? 32.348 -10.508 -26.703 1.00 91.69 409 ASN A N 1
ATOM 3140 C CA . ASN A 1 409 ? 32.203 -9.294 -27.510 1.00 91.69 409 ASN A CA 1
ATOM 3141 C C . ASN A 1 409 ? 31.389 -9.564 -28.781 1.00 91.69 409 ASN A C 1
ATOM 3143 O O . ASN A 1 409 ? 30.475 -8.802 -29.109 1.00 91.69 409 ASN A O 1
ATOM 3147 N N . GLN A 1 410 ? 31.657 -10.678 -29.465 1.00 93.56 410 GLN A N 1
ATOM 3148 C CA . GLN A 1 410 ? 30.913 -11.087 -30.656 1.00 93.56 410 GLN A CA 1
ATOM 3149 C C . GLN A 1 410 ? 29.448 -11.403 -30.343 1.00 93.56 410 GLN A C 1
ATOM 3151 O O . GLN A 1 410 ? 28.562 -10.912 -31.048 1.00 93.56 410 GLN A O 1
ATOM 3156 N N . ARG A 1 411 ? 29.180 -12.120 -29.244 1.00 92.56 411 ARG A N 1
ATOM 3157 C CA . ARG A 1 411 ? 27.829 -12.328 -28.701 1.00 92.56 411 ARG A CA 1
ATOM 3158 C C . ARG A 1 411 ? 27.113 -10.999 -28.492 1.00 92.56 411 ARG A C 1
ATOM 3160 O O . ARG A 1 411 ? 25.997 -10.823 -28.970 1.00 92.56 411 ARG A O 1
ATOM 3167 N N . ASN A 1 412 ? 27.753 -10.044 -27.822 1.00 89.50 412 ASN A N 1
ATOM 3168 C CA . ASN A 1 412 ? 27.163 -8.738 -27.529 1.00 89.50 412 ASN A CA 1
ATOM 3169 C C . ASN A 1 412 ? 26.846 -7.944 -28.807 1.00 89.50 412 ASN A C 1
ATOM 3171 O O . ASN A 1 412 ? 25.774 -7.346 -28.915 1.00 89.50 412 ASN A O 1
ATOM 3175 N N . MET A 1 413 ? 27.732 -7.982 -29.808 1.00 91.12 413 MET A N 1
ATOM 3176 C CA . MET A 1 413 ? 27.470 -7.386 -31.121 1.00 91.12 413 MET A CA 1
ATOM 3177 C C . MET A 1 413 ? 26.319 -8.079 -31.859 1.00 91.12 413 MET A C 1
ATOM 3179 O O . MET A 1 413 ? 25.510 -7.401 -32.493 1.00 91.12 413 MET A O 1
ATOM 3183 N N . ALA A 1 414 ? 26.233 -9.409 -31.795 1.00 90.88 414 ALA A N 1
ATOM 3184 C CA . ALA A 1 414 ? 25.159 -10.174 -32.422 1.00 90.88 414 ALA A CA 1
ATOM 3185 C C . ALA A 1 414 ? 23.803 -9.879 -31.763 1.00 90.88 414 ALA A C 1
ATOM 3187 O O . ALA A 1 414 ? 22.835 -9.592 -32.466 1.00 90.88 414 ALA A O 1
ATOM 3188 N N . LEU A 1 415 ? 23.754 -9.851 -30.426 1.00 86.06 415 LEU A N 1
ATOM 3189 C CA . LEU A 1 415 ? 22.566 -9.472 -29.658 1.00 86.06 415 LEU A CA 1
ATOM 3190 C C . LEU A 1 415 ? 22.101 -8.060 -30.017 1.00 86.06 415 LEU A C 1
ATOM 3192 O O . LEU A 1 415 ? 20.920 -7.865 -30.297 1.00 86.06 415 LEU A O 1
ATOM 3196 N N . LYS A 1 416 ? 23.028 -7.094 -30.098 1.00 85.75 416 LYS A N 1
ATOM 3197 C CA . LYS A 1 416 ? 22.719 -5.727 -30.540 1.00 85.75 416 LYS A CA 1
ATOM 3198 C C . LYS A 1 416 ? 22.113 -5.704 -31.947 1.00 85.75 416 LYS A C 1
ATOM 3200 O O . LYS A 1 416 ? 21.143 -4.991 -32.169 1.00 85.75 416 LYS A O 1
ATOM 3205 N N . ARG A 1 417 ? 22.641 -6.490 -32.892 1.00 89.88 417 ARG A N 1
ATOM 3206 C CA . ARG A 1 417 ? 22.101 -6.553 -34.262 1.00 89.88 417 ARG A CA 1
ATOM 3207 C C . ARG A 1 417 ? 20.686 -7.118 -34.310 1.00 89.88 417 ARG A C 1
ATOM 3209 O O . ARG A 1 417 ? 19.860 -6.531 -34.998 1.00 89.88 417 ARG A O 1
ATOM 3216 N N . VAL A 1 418 ? 20.410 -8.209 -33.588 1.00 89.25 418 VAL A N 1
ATOM 3217 C CA . VAL A 1 418 ? 19.052 -8.786 -33.496 1.00 89.25 418 VAL A CA 1
ATOM 3218 C C . VAL A 1 418 ? 18.079 -7.754 -32.941 1.00 89.25 418 VAL A C 1
ATOM 3220 O O . VAL A 1 418 ? 17.016 -7.528 -33.503 1.00 89.25 418 VAL A O 1
ATOM 3223 N N . VAL A 1 419 ? 18.488 -7.068 -31.880 1.00 83.75 419 VAL A N 1
ATOM 3224 C CA . VAL A 1 419 ? 17.758 -5.961 -31.265 1.00 83.75 419 VAL A CA 1
ATOM 3225 C C . VAL A 1 419 ? 17.446 -4.835 -32.266 1.00 83.75 419 VAL A C 1
ATOM 3227 O O . VAL A 1 419 ? 16.284 -4.427 -32.403 1.00 83.75 419 VAL A O 1
ATOM 3230 N N . ASP A 1 420 ? 18.465 -4.349 -32.977 1.00 84.19 420 ASP A N 1
ATOM 3231 C CA . ASP A 1 420 ? 18.355 -3.223 -33.908 1.00 84.19 420 ASP A CA 1
ATOM 3232 C C . ASP A 1 420 ? 17.453 -3.569 -35.106 1.00 84.19 420 ASP A C 1
ATOM 3234 O O . ASP A 1 420 ? 16.616 -2.760 -35.514 1.00 84.19 420 ASP A O 1
ATOM 3238 N N . SER A 1 421 ? 17.560 -4.788 -35.644 1.00 88.00 421 SER A N 1
ATOM 3239 C CA . SER A 1 421 ? 16.827 -5.199 -36.846 1.00 88.00 421 SER A CA 1
ATOM 3240 C C . SER A 1 421 ? 15.397 -5.689 -36.589 1.00 88.00 421 SER A C 1
ATOM 3242 O O . SER A 1 421 ? 14.644 -5.829 -37.550 1.00 88.00 421 SER A O 1
ATOM 3244 N N . HIS A 1 422 ? 14.987 -5.911 -35.330 1.00 84.56 422 HIS A N 1
ATOM 3245 C CA . HIS A 1 422 ? 13.873 -6.827 -35.040 1.00 84.56 422 HIS A CA 1
ATOM 3246 C C . HIS A 1 422 ? 12.499 -6.557 -35.672 1.00 84.56 422 HIS A C 1
ATOM 3248 O O . HIS A 1 422 ? 11.948 -7.481 -36.200 1.00 84.56 422 HIS A O 1
ATOM 3254 N N . GLN A 1 423 ? 11.848 -5.400 -35.638 1.00 85.56 423 GLN A N 1
ATOM 3255 C CA . GLN A 1 423 ? 10.472 -5.160 -36.172 1.00 85.56 423 GLN A CA 1
ATOM 3256 C C . GLN A 1 423 ? 9.288 -5.965 -35.573 1.00 85.56 423 GLN A C 1
ATOM 3258 O O . GLN A 1 423 ? 8.178 -5.439 -35.572 1.00 85.56 423 GLN A O 1
ATOM 3263 N N . GLY A 1 424 ? 9.478 -7.177 -35.045 1.00 81.31 424 GLY A N 1
ATOM 3264 C CA . GLY A 1 424 ? 8.415 -8.001 -34.456 1.00 81.31 424 GLY A CA 1
ATOM 3265 C C . GLY A 1 424 ? 7.942 -7.547 -33.066 1.00 81.31 424 GLY A C 1
ATOM 3266 O O . GLY A 1 424 ? 8.408 -6.553 -32.508 1.00 81.31 424 GLY A O 1
ATOM 3267 N N . SER A 1 425 ? 7.013 -8.311 -32.479 1.00 79.62 425 SER A N 1
ATOM 3268 C CA . SER A 1 425 ? 6.502 -8.063 -31.122 1.00 79.62 425 SER A CA 1
ATOM 3269 C C . SER A 1 425 ? 7.583 -8.246 -30.055 1.00 79.62 425 SER A C 1
ATOM 3271 O O . SER A 1 425 ? 8.546 -8.990 -30.250 1.00 79.62 425 SER A O 1
ATOM 3273 N N . LEU A 1 426 ? 7.391 -7.645 -28.882 1.00 72.44 426 LEU A N 1
ATOM 3274 C CA . LEU A 1 426 ? 8.358 -7.745 -27.791 1.00 72.44 426 LEU A CA 1
ATOM 3275 C C . LEU A 1 426 ? 8.638 -9.185 -27.348 1.00 72.44 426 LEU A C 1
ATOM 3277 O O . LEU A 1 426 ? 9.789 -9.577 -27.214 1.00 72.44 426 LEU A O 1
ATOM 3281 N N . ALA A 1 427 ? 7.590 -9.999 -27.226 1.00 71.81 427 ALA A N 1
ATOM 3282 C CA . ALA A 1 427 ? 7.716 -11.411 -26.872 1.00 71.81 427 ALA A CA 1
ATOM 3283 C C . ALA A 1 427 ? 8.440 -12.243 -27.949 1.00 71.81 427 ALA A C 1
ATOM 3285 O O . ALA A 1 427 ? 8.947 -13.327 -27.668 1.00 71.81 427 ALA A O 1
ATOM 3286 N N . SER A 1 428 ? 8.445 -11.791 -29.210 1.00 81.62 428 SER A N 1
ATOM 3287 C CA . SER A 1 428 ? 9.256 -12.422 -30.261 1.00 81.62 428 SER A CA 1
ATOM 3288 C C . SER A 1 428 ? 10.715 -11.965 -30.214 1.00 81.62 428 SER A C 1
ATOM 3290 O O . SER A 1 428 ? 11.598 -12.769 -30.489 1.00 81.62 428 SER A O 1
ATOM 3292 N N . LEU A 1 429 ? 10.967 -10.713 -29.813 1.00 82.25 429 LEU A N 1
ATOM 3293 C CA . LEU A 1 429 ? 12.317 -10.198 -29.592 1.00 82.25 429 LEU A CA 1
ATOM 3294 C C . LEU A 1 429 ? 12.992 -10.909 -28.418 1.00 82.25 429 LEU A C 1
ATOM 3296 O O . LEU A 1 429 ? 14.134 -11.330 -28.540 1.00 82.25 429 LEU A O 1
ATOM 3300 N N . GLU A 1 430 ? 12.281 -11.057 -27.300 1.00 77.56 430 GLU A N 1
ATOM 3301 C CA . GLU A 1 430 ? 12.781 -11.729 -26.098 1.00 77.56 430 GLU A CA 1
ATOM 3302 C C . GLU A 1 430 ? 13.225 -13.163 -26.406 1.00 77.56 430 GLU A C 1
ATOM 3304 O O . GLU A 1 430 ? 14.380 -13.502 -26.168 1.00 77.56 430 GLU A O 1
ATOM 3309 N N . ARG A 1 431 ? 12.376 -13.950 -27.082 1.00 76.94 431 ARG A N 1
ATOM 3310 C CA . ARG A 1 431 ? 12.738 -15.300 -27.543 1.00 76.94 431 ARG A CA 1
ATOM 3311 C C . ARG A 1 431 ? 13.953 -15.311 -28.473 1.00 76.94 431 ARG A C 1
ATOM 3313 O O . ARG A 1 431 ? 14.858 -16.109 -28.278 1.00 76.94 431 ARG A O 1
ATOM 3320 N N . ALA A 1 432 ? 14.016 -14.399 -29.447 1.00 85.25 432 ALA A N 1
ATOM 3321 C CA . ALA A 1 432 ? 15.162 -14.316 -30.356 1.00 85.25 432 ALA A CA 1
ATOM 3322 C C . ALA A 1 432 ? 16.475 -13.980 -29.621 1.00 85.25 432 ALA A C 1
ATOM 3324 O O . ALA A 1 432 ? 17.544 -14.467 -29.993 1.00 85.25 432 ALA A O 1
ATOM 3325 N N . ILE A 1 433 ? 16.401 -13.155 -28.573 1.00 84.44 433 ILE A N 1
ATOM 3326 C CA . ILE A 1 433 ? 17.534 -12.822 -27.704 1.00 84.44 433 ILE A CA 1
ATOM 3327 C C . ILE A 1 433 ? 17.950 -14.031 -26.864 1.00 84.44 433 ILE A C 1
ATOM 3329 O O . ILE A 1 433 ? 19.147 -14.298 -26.771 1.00 84.44 433 ILE A O 1
ATOM 3333 N N . GLU A 1 434 ? 16.998 -14.756 -26.276 1.00 78.19 434 GLU A N 1
ATOM 3334 C CA . GLU A 1 434 ? 17.256 -15.964 -25.483 1.00 78.19 434 GLU A CA 1
ATOM 3335 C C . GLU A 1 434 ? 17.906 -17.070 -26.322 1.00 78.19 434 GLU A C 1
ATOM 3337 O O . GLU A 1 434 ? 18.951 -17.590 -25.925 1.00 78.19 434 GLU A O 1
ATOM 3342 N N . ASP A 1 435 ? 17.360 -17.364 -27.505 1.00 83.75 435 ASP A N 1
ATOM 3343 C CA . ASP A 1 435 ? 17.886 -18.382 -28.424 1.00 83.75 435 ASP A CA 1
ATOM 3344 C C . ASP A 1 435 ? 19.319 -18.047 -28.864 1.00 83.75 435 ASP A C 1
ATOM 3346 O O . ASP A 1 435 ? 20.225 -18.884 -28.805 1.00 83.75 435 ASP A O 1
ATOM 3350 N N . LEU A 1 436 ? 19.557 -16.789 -29.256 1.00 89.06 436 LEU A N 1
ATOM 3351 C CA . LEU A 1 436 ? 20.885 -16.339 -29.662 1.00 89.06 436 LEU A CA 1
ATOM 3352 C C . LEU A 1 436 ? 21.863 -16.356 -28.479 1.00 89.06 436 LEU A C 1
ATOM 3354 O O . LEU A 1 436 ? 23.012 -16.776 -28.626 1.00 89.06 436 LEU A O 1
ATOM 3358 N N . ALA A 1 437 ? 21.428 -15.912 -27.299 1.00 86.75 437 ALA A N 1
ATOM 3359 C CA . ALA A 1 437 ? 22.249 -15.958 -26.099 1.00 86.75 437 ALA A CA 1
ATOM 3360 C C . ALA A 1 437 ? 22.625 -17.399 -25.732 1.00 86.75 437 ALA A C 1
ATOM 3362 O O . ALA A 1 437 ? 23.776 -17.625 -25.364 1.00 86.75 437 ALA A O 1
ATOM 3363 N N . ALA A 1 438 ? 21.702 -18.356 -25.857 1.00 80.50 438 ALA A N 1
ATOM 3364 C CA . ALA A 1 438 ? 21.955 -19.767 -25.592 1.00 80.50 438 ALA A CA 1
ATOM 3365 C C . ALA A 1 438 ? 23.021 -20.351 -26.537 1.00 80.50 438 ALA A C 1
ATOM 3367 O O . ALA A 1 438 ? 23.972 -20.969 -26.051 1.00 80.50 438 ALA A O 1
ATOM 3368 N N . ASP A 1 439 ? 22.932 -20.092 -27.850 1.00 92.12 439 ASP A N 1
ATOM 3369 C CA . ASP A 1 439 ? 23.936 -20.547 -28.832 1.00 92.12 439 ASP A CA 1
ATOM 3370 C C . ASP A 1 439 ? 25.335 -19.998 -28.514 1.00 92.12 439 ASP A C 1
ATOM 3372 O O . ASP A 1 439 ? 26.315 -20.742 -28.425 1.00 92.12 439 ASP A O 1
ATOM 3376 N N . TRP A 1 440 ? 25.444 -18.691 -28.261 1.00 95.12 440 TRP A N 1
ATOM 3377 C CA . TRP A 1 440 ? 26.731 -18.084 -27.920 1.00 95.12 440 TRP A CA 1
ATOM 3378 C C . TRP A 1 440 ? 27.281 -18.568 -26.579 1.00 95.12 440 TRP A C 1
ATOM 3380 O O . TRP A 1 440 ? 28.489 -18.777 -26.457 1.00 95.12 440 TRP A O 1
ATOM 3390 N N . ASN A 1 441 ? 26.424 -18.775 -25.579 1.00 90.88 441 ASN A N 1
ATOM 3391 C CA . ASN A 1 441 ? 26.849 -19.310 -24.289 1.00 90.88 441 ASN A CA 1
ATOM 3392 C C . ASN A 1 441 ? 27.426 -20.726 -24.441 1.00 90.88 441 ASN A C 1
ATOM 3394 O O . ASN A 1 441 ? 28.438 -21.029 -23.812 1.00 90.88 441 ASN A O 1
ATOM 3398 N N . ALA A 1 442 ? 26.849 -21.560 -25.314 1.00 91.38 442 ALA A N 1
ATOM 3399 C CA . ALA A 1 442 ? 27.388 -22.882 -25.626 1.00 91.38 442 ALA A CA 1
ATOM 3400 C C . ALA A 1 442 ? 28.776 -22.800 -26.291 1.00 91.38 442 ALA A C 1
ATOM 3402 O O . ALA A 1 442 ? 29.681 -23.548 -25.923 1.00 91.38 442 ALA A O 1
ATOM 3403 N N . ARG A 1 443 ? 28.987 -21.847 -27.212 1.00 96.19 443 ARG A N 1
ATOM 3404 C CA . ARG A 1 443 ? 30.306 -21.610 -27.839 1.00 96.19 443 ARG A CA 1
ATOM 3405 C C . ARG A 1 443 ? 31.360 -21.163 -26.824 1.00 96.19 443 ARG A C 1
ATOM 3407 O O . ARG A 1 443 ? 32.485 -21.651 -26.855 1.00 96.19 443 ARG A O 1
ATOM 3414 N N . ILE A 1 444 ? 30.996 -20.256 -25.918 1.00 96.12 444 ILE A N 1
ATOM 3415 C CA . ILE A 1 444 ? 31.887 -19.761 -24.857 1.00 96.12 444 ILE A CA 1
ATOM 3416 C C . ILE A 1 444 ? 32.243 -20.884 -23.875 1.00 96.12 444 ILE A C 1
ATOM 3418 O O . ILE A 1 444 ? 33.394 -20.983 -23.454 1.00 96.12 444 ILE A O 1
ATOM 3422 N N . LEU A 1 445 ? 31.278 -21.740 -23.524 1.00 94.50 445 LEU A N 1
ATOM 3423 C CA . LEU A 1 445 ? 31.518 -22.912 -22.682 1.00 94.50 445 LEU A CA 1
ATOM 3424 C C . LEU A 1 445 ? 32.483 -23.896 -23.357 1.00 94.50 445 LEU A C 1
ATOM 3426 O O . LEU A 1 445 ? 33.459 -24.305 -22.734 1.00 94.50 445 LEU A O 1
ATOM 3430 N N . ALA A 1 446 ? 32.266 -24.209 -24.637 1.00 95.69 446 ALA A N 1
ATOM 3431 C CA . ALA A 1 446 ? 33.162 -25.075 -25.401 1.00 95.69 446 ALA A CA 1
ATOM 3432 C C . ALA A 1 446 ? 34.594 -24.510 -25.468 1.00 95.69 446 ALA A C 1
ATOM 3434 O O . ALA A 1 446 ? 35.568 -25.255 -25.359 1.00 95.69 446 ALA A O 1
ATOM 3435 N N . GLU A 1 447 ? 34.742 -23.187 -25.594 1.00 96.19 447 GLU A N 1
ATOM 3436 C CA . GLU A 1 447 ? 36.053 -22.535 -25.544 1.00 96.19 447 GLU A CA 1
ATOM 3437 C C . GLU A 1 447 ? 36.705 -22.641 -24.159 1.00 96.19 447 GLU A C 1
ATOM 3439 O O . GLU A 1 447 ? 37.895 -22.941 -24.050 1.00 96.19 447 GLU A O 1
ATOM 3444 N N . ALA A 1 448 ? 35.931 -22.484 -23.082 1.00 96.44 448 ALA A N 1
ATOM 3445 C CA . ALA A 1 448 ? 36.432 -22.687 -21.726 1.00 96.44 448 ALA A CA 1
ATOM 3446 C C . ALA A 1 448 ? 36.923 -24.132 -21.501 1.00 96.44 448 ALA A C 1
ATOM 3448 O O . ALA A 1 448 ? 37.978 -24.340 -20.895 1.00 96.44 448 ALA A O 1
ATOM 3449 N N . GLU A 1 449 ? 36.203 -25.133 -22.013 1.00 95.00 449 GLU A N 1
ATOM 3450 C CA . GLU A 1 449 ? 36.601 -26.548 -21.957 1.00 95.00 449 GLU A CA 1
ATOM 3451 C C . GLU A 1 449 ? 37.886 -26.818 -22.753 1.00 95.00 449 GLU A C 1
ATOM 3453 O O . GLU A 1 449 ? 38.794 -27.500 -22.264 1.00 95.00 449 GLU A O 1
ATOM 3458 N N . ASN A 1 450 ? 38.015 -26.224 -23.943 1.00 92.62 450 ASN A N 1
ATOM 3459 C CA . ASN A 1 450 ? 39.238 -26.295 -24.744 1.00 92.62 450 ASN A CA 1
ATOM 3460 C C . ASN A 1 450 ? 40.432 -25.684 -23.996 1.00 92.62 450 ASN A C 1
ATOM 3462 O O . ASN A 1 450 ? 41.488 -26.316 -23.879 1.00 92.62 450 ASN A O 1
ATOM 3466 N N . ALA A 1 451 ? 40.258 -24.489 -23.427 1.00 93.25 451 ALA A N 1
ATOM 3467 C CA . ALA A 1 451 ? 41.276 -23.828 -22.619 1.00 93.25 451 ALA A CA 1
ATOM 3468 C C . ALA A 1 451 ? 41.681 -24.681 -21.407 1.00 93.25 451 ALA A C 1
ATOM 3470 O O . ALA A 1 451 ? 42.867 -24.783 -21.074 1.00 93.25 451 ALA A O 1
ATOM 3471 N N . LYS A 1 452 ? 40.717 -25.362 -20.777 1.00 94.62 452 LYS A N 1
ATOM 3472 C CA . LYS A 1 452 ? 40.980 -26.249 -19.644 1.00 94.62 452 LYS A CA 1
ATOM 3473 C C . LYS A 1 452 ? 41.817 -27.460 -20.036 1.00 94.62 452 LYS A C 1
ATOM 3475 O O . LYS A 1 452 ? 42.759 -27.806 -19.318 1.00 94.62 452 LYS A O 1
ATOM 3480 N N . ALA A 1 453 ? 41.522 -28.073 -21.180 1.00 91.75 453 ALA A N 1
ATOM 3481 C CA . ALA A 1 453 ? 42.334 -29.158 -21.725 1.00 91.75 453 ALA A CA 1
ATOM 3482 C C . ALA A 1 453 ? 43.786 -28.702 -21.981 1.00 91.75 453 ALA A C 1
ATOM 3484 O O . ALA A 1 453 ? 44.734 -29.449 -21.718 1.00 91.75 453 ALA A O 1
ATOM 3485 N N . CYS A 1 454 ? 43.977 -27.446 -22.399 1.00 89.50 454 CYS A N 1
ATOM 3486 C CA . CYS A 1 454 ? 45.297 -26.850 -22.599 1.00 89.50 454 CYS A CA 1
ATOM 3487 C C . CYS A 1 454 ? 46.078 -26.586 -21.304 1.00 89.50 454 CYS A C 1
ATOM 3489 O O . CYS A 1 454 ? 47.303 -26.721 -21.313 1.00 89.50 454 CYS A O 1
ATOM 3491 N N . GLU A 1 455 ? 45.414 -26.276 -20.181 1.00 88.69 455 GLU A N 1
ATOM 3492 C CA . GLU A 1 455 ? 46.085 -26.175 -18.872 1.00 88.69 455 GLU A CA 1
ATOM 3493 C C . GLU A 1 455 ? 46.713 -27.514 -18.443 1.00 88.69 455 GLU A C 1
ATOM 3495 O O . GLU A 1 455 ? 47.745 -27.523 -17.770 1.00 88.69 455 GLU A O 1
ATOM 3500 N N . GLY A 1 456 ? 46.094 -28.639 -18.822 1.00 84.06 456 GLY A N 1
ATOM 3501 C CA . GLY A 1 456 ? 46.574 -29.986 -18.506 1.00 84.06 456 GLY A CA 1
ATOM 3502 C C . GLY A 1 456 ? 47.680 -30.494 -19.435 1.00 84.06 456 GLY A C 1
ATOM 3503 O O . GLY A 1 456 ? 48.518 -31.285 -19.005 1.00 84.06 456 GLY A O 1
ATOM 3504 N N . ASN A 1 457 ? 47.711 -30.044 -20.695 1.00 84.12 457 ASN A N 1
ATOM 3505 C CA . ASN A 1 457 ? 48.716 -30.460 -21.676 1.00 84.12 457 ASN A CA 1
ATOM 3506 C C . ASN A 1 457 ? 49.046 -29.338 -22.688 1.00 84.12 457 ASN A C 1
ATOM 3508 O O . ASN A 1 457 ? 48.519 -29.325 -23.807 1.00 84.12 457 ASN A O 1
ATOM 3512 N N . PRO A 1 458 ? 49.978 -28.425 -22.351 1.00 75.81 458 PRO A N 1
ATOM 3513 C CA . PRO A 1 458 ? 50.301 -27.261 -23.181 1.00 75.81 458 PRO A CA 1
ATOM 3514 C C . PRO A 1 458 ? 51.006 -27.609 -24.503 1.00 75.81 458 PRO A C 1
ATOM 3516 O O . PRO A 1 458 ? 51.208 -26.729 -25.336 1.00 75.81 458 PRO A O 1
ATOM 3519 N N . ARG A 1 459 ? 51.410 -28.873 -24.704 1.00 78.75 459 ARG A N 1
ATOM 3520 C CA . ARG A 1 459 ? 52.072 -29.348 -25.931 1.00 78.75 459 ARG A CA 1
ATOM 3521 C C . ARG A 1 459 ? 51.113 -29.965 -26.946 1.00 78.75 459 ARG A C 1
ATOM 3523 O O . ARG A 1 459 ? 51.569 -30.347 -28.022 1.00 78.75 459 ARG A O 1
ATOM 3530 N N . SER A 1 460 ? 49.822 -30.089 -26.635 1.00 79.19 460 SER A N 1
ATOM 3531 C CA . SER A 1 460 ? 48.876 -30.614 -27.621 1.00 79.19 460 SER A CA 1
ATOM 3532 C C . SER A 1 460 ? 48.800 -29.676 -28.837 1.00 79.19 460 SER A C 1
ATOM 3534 O O . SER A 1 460 ? 48.803 -28.451 -28.684 1.00 79.19 460 SER A O 1
ATOM 3536 N N . LEU A 1 461 ? 48.760 -30.242 -30.052 1.00 71.88 461 LEU A N 1
ATOM 3537 C CA . LEU A 1 461 ? 48.719 -29.462 -31.299 1.00 71.88 461 LEU A CA 1
ATOM 3538 C C . LEU A 1 461 ? 47.553 -28.460 -31.318 1.00 71.88 461 LEU A C 1
ATOM 3540 O O . LEU A 1 461 ? 47.749 -27.317 -31.716 1.00 71.88 461 LEU A O 1
ATOM 3544 N N . ARG A 1 462 ? 46.387 -28.835 -30.768 1.00 72.06 462 ARG A N 1
ATOM 3545 C CA . ARG A 1 462 ? 45.218 -27.945 -30.631 1.00 72.06 462 ARG A CA 1
ATOM 3546 C C . ARG A 1 462 ? 45.526 -26.652 -29.872 1.00 72.06 462 ARG A C 1
ATOM 3548 O O . ARG A 1 462 ? 45.080 -25.587 -30.283 1.00 72.06 462 ARG A O 1
ATOM 3555 N N . CYS A 1 463 ? 46.316 -26.724 -28.801 1.00 75.81 463 CYS A N 1
ATOM 3556 C CA . CYS A 1 463 ? 46.692 -25.543 -28.016 1.00 75.81 463 CYS A CA 1
ATOM 3557 C C . CYS A 1 463 ? 47.720 -24.664 -28.737 1.00 75.81 463 CYS A C 1
ATOM 3559 O O . CYS A 1 463 ? 47.820 -23.466 -28.473 1.00 75.81 463 CYS A O 1
ATOM 3561 N N . ARG A 1 464 ? 48.502 -25.259 -29.645 1.00 69.00 464 ARG A N 1
ATOM 3562 C CA . ARG A 1 464 ? 49.506 -24.554 -30.442 1.00 69.00 464 ARG A CA 1
ATOM 3563 C C . ARG A 1 464 ? 48.858 -23.776 -31.590 1.00 69.00 464 ARG A C 1
ATOM 3565 O O . ARG A 1 464 ? 49.235 -22.628 -31.803 1.00 69.00 464 ARG A O 1
ATOM 3572 N N . ASP A 1 465 ? 47.844 -24.352 -32.234 1.00 67.44 465 ASP A N 1
ATOM 3573 C CA . ASP A 1 465 ? 47.075 -23.696 -33.300 1.00 67.44 465 ASP A CA 1
ATOM 3574 C C . ASP A 1 465 ? 46.236 -22.524 -32.772 1.00 67.44 465 ASP A C 1
ATOM 3576 O O . ASP A 1 465 ? 46.206 -21.464 -33.395 1.00 67.44 465 ASP A O 1
ATOM 3580 N N . ALA A 1 466 ? 45.614 -22.667 -31.595 1.00 63.12 466 ALA A N 1
ATOM 3581 C CA . ALA A 1 466 ? 44.901 -21.564 -30.939 1.00 63.12 466 ALA A CA 1
ATOM 3582 C C . ALA A 1 466 ? 45.837 -20.374 -30.655 1.00 63.12 466 ALA A C 1
ATOM 3584 O O . ALA A 1 466 ? 45.513 -19.222 -30.934 1.00 63.12 466 ALA A O 1
ATOM 3585 N N . ARG A 1 467 ? 47.061 -20.664 -30.196 1.00 61.53 467 ARG A N 1
ATOM 3586 C CA . ARG A 1 467 ? 48.081 -19.646 -29.920 1.00 61.53 467 ARG A CA 1
ATOM 3587 C C . ARG A 1 467 ? 48.605 -18.955 -31.185 1.00 61.53 467 ARG A C 1
ATOM 3589 O O . ARG A 1 467 ? 48.964 -17.785 -31.118 1.00 61.53 467 ARG A O 1
ATOM 3596 N N . LEU A 1 468 ? 48.656 -19.664 -32.315 1.00 63.56 468 LEU A N 1
ATOM 3597 C CA . LEU A 1 468 ? 49.069 -19.106 -33.609 1.00 63.56 468 LEU A CA 1
ATOM 3598 C C . LEU A 1 468 ? 48.005 -18.171 -34.199 1.00 63.56 468 LEU A C 1
ATOM 3600 O O . LEU A 1 468 ? 48.361 -17.092 -34.666 1.00 63.56 468 LEU A O 1
ATOM 3604 N N . ARG A 1 469 ? 46.711 -18.507 -34.083 1.00 63.22 469 ARG A N 1
ATOM 3605 C CA . ARG A 1 469 ? 45.619 -17.615 -34.525 1.00 63.22 469 ARG A CA 1
ATOM 3606 C C . ARG A 1 469 ? 45.592 -16.286 -33.767 1.00 63.22 469 ARG A C 1
ATOM 3608 O O . ARG A 1 469 ? 45.321 -15.256 -34.375 1.00 63.22 469 ARG A O 1
ATOM 3615 N N . GLY A 1 470 ? 45.926 -16.294 -32.474 1.00 55.47 470 GLY A N 1
ATOM 3616 C CA . GLY A 1 470 ? 46.060 -15.060 -31.690 1.00 55.47 470 GLY A CA 1
ATOM 3617 C C . GLY A 1 470 ? 47.208 -14.156 -32.164 1.00 55.47 470 GLY A C 1
ATOM 3618 O O . GLY A 1 470 ? 47.088 -12.937 -32.128 1.00 55.47 470 GLY A O 1
ATOM 3619 N N . LEU A 1 471 ? 48.303 -14.738 -32.667 1.00 56.81 471 LEU A N 1
ATOM 3620 C CA . LEU A 1 471 ? 49.476 -13.993 -33.143 1.00 56.81 471 LEU A CA 1
ATOM 3621 C C . LEU A 1 471 ? 49.319 -13.463 -34.580 1.00 56.81 471 LEU A C 1
ATOM 3623 O O . LEU A 1 471 ? 49.814 -12.377 -34.883 1.00 56.81 471 LEU A O 1
ATOM 3627 N N . GLU A 1 472 ? 48.622 -14.185 -35.464 1.00 56.69 472 GLU A N 1
ATOM 3628 C CA . GLU A 1 472 ? 48.390 -13.739 -36.850 1.00 56.69 472 GLU A CA 1
ATOM 3629 C C . GLU A 1 472 ? 47.429 -12.538 -36.946 1.00 56.69 472 GLU A C 1
ATOM 3631 O O . GLU A 1 472 ? 47.581 -11.700 -37.843 1.00 56.69 472 GLU A O 1
ATOM 3636 N N . GLY A 1 473 ? 46.490 -12.409 -36.000 1.00 51.69 473 GLY A N 1
ATOM 3637 C CA . GLY A 1 473 ? 45.540 -11.293 -35.935 1.00 51.69 473 GLY A CA 1
ATOM 3638 C C . GLY A 1 473 ? 46.171 -9.952 -35.539 1.00 51.69 473 GLY A C 1
ATOM 3639 O O . GLY A 1 473 ? 45.890 -8.932 -36.168 1.00 51.69 473 GLY A O 1
ATOM 3640 N N . GLU A 1 474 ? 47.066 -9.935 -34.547 1.00 52.88 474 GLU A N 1
ATOM 3641 C CA . GLU A 1 474 ? 47.710 -8.692 -34.083 1.00 52.88 474 GLU A CA 1
ATOM 3642 C C . GLU A 1 474 ? 48.925 -8.291 -34.939 1.00 52.88 474 GLU A C 1
ATOM 3644 O O . GLU A 1 474 ? 49.154 -7.101 -35.178 1.00 52.88 474 GLU A O 1
ATOM 3649 N N . GLY A 1 475 ? 49.681 -9.263 -35.468 1.00 54.81 475 GLY A N 1
ATOM 3650 C CA . GLY A 1 475 ? 50.865 -8.993 -36.292 1.00 54.81 475 GLY A CA 1
ATOM 3651 C C . GLY A 1 475 ? 50.536 -8.365 -37.650 1.00 54.81 475 GLY A C 1
ATOM 3652 O O . GLY A 1 475 ? 51.228 -7.450 -38.099 1.00 54.81 475 GLY A O 1
ATOM 3653 N N . SER A 1 476 ? 49.443 -8.798 -38.284 1.00 59.75 476 SER A N 1
ATOM 3654 C CA . SER A 1 476 ? 49.031 -8.273 -39.592 1.00 59.75 476 SER A CA 1
ATOM 3655 C C . SER A 1 476 ? 48.554 -6.820 -39.500 1.00 59.75 476 SER A C 1
ATOM 3657 O O . SER A 1 476 ? 48.879 -6.005 -40.364 1.00 59.75 476 SER A O 1
ATOM 3659 N N . PHE A 1 477 ? 47.841 -6.454 -38.429 1.00 64.00 477 PHE A N 1
ATOM 3660 C CA . PHE A 1 477 ? 47.297 -5.103 -38.262 1.00 64.00 477 PHE A CA 1
ATOM 3661 C C . PHE A 1 477 ? 48.398 -4.046 -38.078 1.00 64.00 477 PHE A C 1
ATOM 3663 O O . PHE A 1 477 ? 48.331 -2.967 -38.671 1.00 64.00 477 PHE A O 1
ATOM 3670 N N . LEU A 1 478 ? 49.459 -4.367 -37.328 1.00 68.94 478 LEU A N 1
ATOM 3671 C CA . LEU A 1 478 ? 50.627 -3.493 -37.161 1.00 68.94 478 LEU A CA 1
ATOM 3672 C C . LEU A 1 478 ? 51.367 -3.262 -38.486 1.00 68.94 478 LEU A C 1
ATOM 3674 O O . LEU A 1 478 ? 51.717 -2.124 -38.799 1.00 68.94 478 LEU A O 1
ATOM 3678 N N . ILE A 1 479 ? 51.537 -4.311 -39.298 1.00 76.06 479 ILE A N 1
ATOM 3679 C CA . ILE A 1 479 ? 52.180 -4.208 -40.615 1.00 76.06 479 ILE A CA 1
ATOM 3680 C C . ILE A 1 479 ? 51.349 -3.321 -41.550 1.00 76.06 479 ILE A C 1
ATOM 3682 O O . ILE A 1 479 ? 51.898 -2.389 -42.136 1.00 76.06 479 ILE A O 1
ATOM 3686 N N . PHE A 1 480 ? 50.030 -3.535 -41.646 1.00 78.62 480 PHE A N 1
ATOM 3687 C CA . PHE A 1 480 ? 49.164 -2.702 -42.490 1.00 78.62 480 PHE A CA 1
ATOM 3688 C C . PHE A 1 480 ? 49.112 -1.240 -42.029 1.00 78.62 480 PHE A C 1
ATOM 3690 O O . PHE A 1 480 ? 49.133 -0.344 -42.871 1.00 78.62 480 PHE A O 1
ATOM 3697 N N . THR A 1 481 ? 49.107 -0.979 -40.718 1.00 77.69 481 THR A N 1
ATOM 3698 C CA . THR A 1 481 ? 49.075 0.391 -40.173 1.00 77.69 481 THR A CA 1
ATOM 3699 C C . THR A 1 481 ? 50.367 1.149 -40.484 1.00 77.69 481 THR A C 1
ATOM 3701 O O . THR A 1 481 ? 50.321 2.304 -40.910 1.00 77.69 481 THR A O 1
ATOM 3704 N N . VAL A 1 482 ? 51.525 0.492 -40.351 1.00 83.44 482 VAL A N 1
ATOM 3705 C CA . VAL A 1 482 ? 52.819 1.074 -40.741 1.00 83.44 482 VAL A CA 1
ATOM 3706 C C . VAL A 1 482 ? 52.864 1.318 -42.252 1.00 83.44 482 VAL A C 1
ATOM 3708 O O . VAL A 1 482 ? 53.276 2.394 -42.684 1.00 83.44 482 VAL A O 1
ATOM 3711 N N . LEU A 1 483 ? 52.377 0.374 -43.062 1.00 87.62 483 LEU A N 1
ATOM 3712 C CA . LEU A 1 483 ? 52.378 0.495 -44.522 1.00 87.62 483 LEU A CA 1
ATOM 3713 C C . LEU A 1 483 ? 51.487 1.654 -45.008 1.00 87.62 483 LEU A C 1
ATOM 3715 O O . LEU A 1 483 ? 51.928 2.477 -45.809 1.00 87.62 483 LEU A O 1
ATOM 3719 N N . PHE A 1 484 ? 50.266 1.778 -44.474 1.00 87.00 484 PHE A N 1
ATOM 3720 C CA . PHE A 1 484 ? 49.358 2.894 -44.776 1.00 87.00 484 PHE A CA 1
ATOM 3721 C C . PHE A 1 484 ? 49.886 4.237 -44.268 1.00 87.00 484 PHE A C 1
ATOM 3723 O O . PHE A 1 484 ? 49.714 5.254 -44.947 1.00 87.00 484 PHE A O 1
ATOM 3730 N N . GLY A 1 485 ? 50.557 4.247 -43.113 1.00 90.38 485 GLY A N 1
ATOM 3731 C CA . GLY A 1 485 ? 51.228 5.432 -42.587 1.00 90.38 485 GLY A CA 1
ATOM 3732 C C . GLY A 1 485 ? 52.306 5.939 -43.543 1.00 90.38 485 GLY A C 1
ATOM 3733 O O . GLY A 1 485 ? 52.312 7.120 -43.884 1.00 90.38 485 GLY A O 1
ATOM 3734 N N . VAL A 1 486 ? 53.159 5.043 -44.054 1.00 91.44 486 VAL A N 1
ATOM 3735 C CA . VAL A 1 486 ? 54.222 5.389 -45.013 1.00 91.44 486 VAL A CA 1
ATOM 3736 C C . VAL A 1 486 ? 53.641 5.876 -46.344 1.00 91.44 486 VAL A C 1
ATOM 3738 O O . VAL A 1 486 ? 54.072 6.912 -46.848 1.00 91.44 486 VAL A O 1
ATOM 3741 N N . ILE A 1 487 ? 52.629 5.192 -46.890 1.00 92.38 487 ILE A N 1
ATOM 3742 C CA . ILE A 1 487 ? 51.973 5.604 -48.145 1.00 92.38 487 ILE A CA 1
ATOM 3743 C C . ILE A 1 487 ? 51.331 6.990 -48.001 1.00 92.38 487 ILE A C 1
ATOM 3745 O O . ILE A 1 487 ? 51.504 7.842 -48.874 1.00 92.38 487 ILE A O 1
ATOM 3749 N N . SER A 1 488 ? 50.642 7.247 -46.886 1.00 89.38 488 SER A N 1
ATOM 3750 C CA . SER A 1 488 ? 50.029 8.553 -46.623 1.00 89.38 488 SER A CA 1
ATOM 3751 C C . SER A 1 488 ? 51.083 9.655 -46.531 1.00 89.38 488 SER A C 1
ATOM 3753 O O . SER A 1 488 ? 50.907 10.720 -47.115 1.00 89.38 488 SER A O 1
ATOM 3755 N N . LEU A 1 489 ? 52.215 9.395 -45.870 1.00 91.50 489 LEU A N 1
ATOM 3756 C CA . LEU A 1 489 ? 53.311 10.360 -45.743 1.00 91.50 489 LEU A CA 1
ATOM 3757 C C . LEU A 1 489 ? 53.932 10.706 -47.107 1.00 91.50 489 LEU A C 1
ATOM 3759 O O . LEU A 1 489 ? 54.201 11.874 -47.384 1.00 91.50 489 LEU A O 1
ATOM 3763 N N . VAL A 1 490 ? 54.089 9.716 -47.991 1.00 90.50 490 VAL A N 1
ATOM 3764 C CA . VAL A 1 490 ? 54.583 9.918 -49.364 1.00 90.50 490 VAL A CA 1
ATOM 3765 C C . VAL A 1 490 ? 53.574 10.693 -50.219 1.00 90.50 490 VAL A C 1
ATOM 3767 O O . VAL A 1 490 ? 53.966 11.592 -50.970 1.00 90.50 490 VAL A O 1
ATOM 3770 N N . LEU A 1 491 ? 52.275 10.408 -50.086 1.00 92.31 491 LEU A N 1
ATOM 3771 C CA . LEU A 1 491 ? 51.215 11.158 -50.770 1.00 92.31 491 LEU A CA 1
ATOM 3772 C C . LEU A 1 491 ? 51.156 12.615 -50.296 1.00 92.31 491 LEU A C 1
ATOM 3774 O O . LEU A 1 491 ? 51.109 13.528 -51.116 1.00 92.31 491 LEU A O 1
ATOM 3778 N N . PHE A 1 492 ? 51.248 12.861 -48.990 1.00 90.31 492 PHE A N 1
ATOM 3779 C CA . PHE A 1 492 ? 51.292 14.224 -48.461 1.00 90.31 492 PHE A CA 1
ATOM 3780 C C . PHE A 1 492 ? 52.549 14.976 -48.907 1.00 90.31 492 PHE A C 1
ATOM 3782 O O . PHE A 1 492 ? 52.445 16.129 -49.323 1.00 90.31 492 PHE A O 1
ATOM 3789 N N . ALA A 1 493 ? 53.720 14.334 -48.897 1.00 88.38 493 ALA A N 1
ATOM 3790 C CA . ALA A 1 493 ? 54.957 14.951 -49.373 1.00 88.38 493 ALA A CA 1
ATOM 3791 C C . ALA A 1 493 ? 54.891 15.298 -50.872 1.00 88.38 493 ALA A C 1
ATOM 3793 O O . ALA A 1 493 ? 55.318 16.379 -51.278 1.00 88.38 493 ALA A O 1
ATOM 3794 N N . SER A 1 494 ? 54.314 14.420 -51.696 1.00 85.19 494 SER A N 1
ATOM 3795 C CA . SER A 1 494 ? 54.164 14.657 -53.138 1.00 85.19 494 SER A CA 1
ATOM 3796 C C . SER A 1 494 ? 53.137 15.749 -53.458 1.00 85.19 494 SER A C 1
ATOM 3798 O O . SER A 1 494 ? 53.419 16.606 -54.298 1.00 85.19 494 SER A O 1
ATOM 3800 N N . ILE A 1 495 ? 52.008 15.804 -52.742 1.00 88.31 495 ILE A N 1
ATOM 3801 C CA . ILE A 1 495 ? 51.034 16.906 -52.843 1.00 88.31 495 ILE A CA 1
ATOM 3802 C C . ILE A 1 495 ? 51.673 18.232 -52.411 1.00 88.31 495 ILE A C 1
ATOM 3804 O O . ILE A 1 495 ? 51.515 19.245 -53.089 1.00 88.31 495 ILE A O 1
ATOM 3808 N N . PHE A 1 496 ? 52.446 18.239 -51.324 1.00 86.44 496 PHE A N 1
ATOM 3809 C CA . PHE A 1 496 ? 53.104 19.447 -50.825 1.00 86.44 496 PHE A CA 1
ATOM 3810 C C . PHE A 1 496 ? 54.142 19.997 -51.819 1.00 86.44 496 PHE A C 1
ATOM 3812 O O . PHE A 1 496 ? 54.172 21.198 -52.093 1.00 86.44 496 PHE A O 1
ATOM 3819 N N . VAL A 1 497 ? 54.940 19.122 -52.440 1.00 84.06 497 VAL A N 1
ATOM 3820 C CA . VAL A 1 497 ? 55.880 19.503 -53.510 1.00 84.06 497 VAL A CA 1
ATOM 3821 C C . VAL A 1 497 ? 55.140 20.007 -54.754 1.00 84.06 497 VAL A C 1
ATOM 3823 O O . VAL A 1 497 ? 55.575 20.985 -55.366 1.00 84.06 497 VAL A O 1
ATOM 3826 N N . TYR A 1 498 ? 54.010 19.390 -55.114 1.00 84.00 498 TYR A N 1
ATOM 3827 C CA . TYR A 1 498 ? 53.178 19.831 -56.236 1.00 84.00 498 TYR A CA 1
ATOM 3828 C C . TYR A 1 498 ? 52.610 21.241 -56.009 1.00 84.00 498 TYR A C 1
ATOM 3830 O O . TYR A 1 498 ? 52.756 22.102 -56.877 1.00 84.00 498 TYR A O 1
ATOM 3838 N N . LEU A 1 499 ? 52.067 21.520 -54.819 1.00 81.94 499 LEU A N 1
ATOM 3839 C CA . LEU A 1 499 ? 51.519 22.834 -54.459 1.00 81.94 499 LEU A CA 1
ATOM 3840 C C . LEU A 1 499 ? 52.593 23.935 -54.429 1.00 81.94 499 LEU A C 1
ATOM 3842 O O . LEU A 1 499 ? 52.358 25.041 -54.916 1.00 81.94 499 LEU A O 1
ATOM 3846 N N . ILE A 1 500 ? 53.804 23.637 -53.942 1.00 78.69 500 ILE A N 1
ATOM 3847 C CA . ILE A 1 500 ? 54.930 24.589 -53.983 1.00 78.69 500 ILE A CA 1
ATOM 3848 C C . ILE A 1 500 ? 55.368 24.876 -55.426 1.00 78.69 500 ILE A C 1
ATOM 3850 O O . ILE A 1 500 ? 55.745 26.005 -55.748 1.00 78.69 500 ILE A O 1
ATOM 3854 N N . LYS A 1 501 ? 55.305 23.878 -56.314 1.00 72.94 501 LYS A N 1
ATOM 3855 C CA . LYS A 1 501 ? 55.652 24.049 -57.729 1.00 72.94 501 LYS A CA 1
ATOM 3856 C C . LYS A 1 501 ? 54.584 24.846 -58.488 1.00 72.94 501 LYS A C 1
ATOM 3858 O O . LYS A 1 501 ? 54.940 25.628 -59.365 1.00 72.94 501 LYS A O 1
ATOM 3863 N N . GLN A 1 502 ? 53.310 24.704 -58.118 1.00 70.81 502 GLN A N 1
ATOM 3864 C CA . GLN A 1 502 ? 52.189 25.424 -58.730 1.00 70.81 502 GLN A CA 1
ATOM 3865 C C . GLN A 1 502 ? 52.131 26.902 -58.293 1.00 70.81 502 GLN A C 1
ATOM 3867 O O . GLN A 1 502 ? 51.860 27.775 -59.113 1.00 70.81 502 GLN A O 1
ATOM 3872 N N . ASN A 1 503 ? 52.509 27.211 -57.046 1.00 58.09 503 ASN A N 1
ATOM 3873 C CA . ASN A 1 503 ? 52.533 28.586 -56.526 1.00 58.09 503 ASN A CA 1
ATOM 3874 C C . ASN A 1 503 ? 53.738 29.436 -56.973 1.00 58.09 503 ASN A C 1
ATOM 3876 O O . ASN A 1 503 ? 53.790 30.624 -56.665 1.00 58.09 503 ASN A O 1
ATOM 3880 N N . ARG A 1 504 ? 54.700 28.883 -57.726 1.00 56.84 504 ARG A N 1
ATOM 3881 C CA . ARG A 1 504 ? 55.822 29.663 -58.291 1.00 56.84 504 ARG A CA 1
ATOM 3882 C C . ARG A 1 504 ? 55.505 30.348 -59.631 1.00 56.84 504 ARG A C 1
ATOM 3884 O O . ARG A 1 504 ? 56.383 31.008 -60.175 1.00 56.84 504 ARG A O 1
ATOM 3891 N N . GLY A 1 505 ? 54.282 30.212 -60.157 1.00 54.50 505 GLY A N 1
ATOM 3892 C CA . GLY A 1 505 ? 53.909 30.684 -61.499 1.00 54.50 505 GLY A CA 1
ATOM 3893 C C . GLY A 1 505 ? 52.996 31.913 -61.602 1.00 54.50 505 GLY A C 1
ATOM 3894 O O . GLY A 1 505 ? 52.725 32.329 -62.722 1.00 54.50 505 GLY A O 1
ATOM 3895 N N . ALA A 1 506 ? 52.507 32.510 -60.511 1.00 49.50 506 ALA A N 1
ATOM 3896 C CA . ALA A 1 506 ? 51.552 33.623 -60.611 1.00 49.50 506 ALA A CA 1
ATOM 3897 C C . ALA A 1 506 ? 51.816 34.716 -59.566 1.00 49.50 506 ALA A C 1
ATOM 3899 O O . ALA A 1 506 ? 51.266 34.714 -58.469 1.00 49.50 506 ALA A O 1
ATOM 3900 N N . LEU A 1 507 ? 52.672 35.665 -59.936 1.00 51.75 507 LEU A N 1
ATOM 3901 C CA . LEU A 1 507 ? 52.888 36.938 -59.251 1.00 51.75 507 LEU A CA 1
ATOM 3902 C C . LEU A 1 507 ? 52.688 38.042 -60.291 1.00 51.75 507 LEU A C 1
ATOM 3904 O O . LEU A 1 507 ? 53.616 38.283 -61.047 1.00 51.75 507 LEU A O 1
ATOM 3908 N N . VAL A 1 508 ? 51.504 38.668 -60.339 1.00 46.28 508 VAL A N 1
ATOM 3909 C CA . VAL A 1 508 ? 51.249 40.083 -60.713 1.00 46.28 508 VAL A CA 1
ATOM 3910 C C . VAL A 1 508 ? 49.837 40.458 -60.192 1.00 46.28 508 VAL A C 1
ATOM 3912 O O . VAL A 1 508 ? 48.947 39.607 -60.233 1.00 46.28 508 VAL A O 1
ATOM 3915 N N . PRO A 1 509 ? 49.618 41.683 -59.660 1.00 63.69 509 PRO A N 1
ATOM 3916 C CA . PRO A 1 509 ? 48.449 42.048 -58.859 1.00 63.69 509 PRO A CA 1
ATOM 3917 C C . PRO A 1 509 ? 47.352 42.734 -59.688 1.00 63.69 509 PRO A C 1
ATOM 3919 O O . PRO A 1 509 ? 47.632 43.311 -60.739 1.00 63.69 509 PRO A O 1
ATOM 3922 N N . SER A 1 510 ? 46.108 42.761 -59.193 1.00 41.41 510 SER A N 1
ATOM 3923 C CA . SER A 1 510 ? 45.130 43.729 -59.700 1.00 41.41 510 SER A CA 1
ATOM 3924 C C . SER A 1 510 ? 44.115 44.197 -58.661 1.00 41.41 510 SER A C 1
ATOM 3926 O O . SER A 1 510 ? 43.576 43.438 -57.859 1.00 41.41 510 SER A O 1
ATOM 3928 N N . THR A 1 511 ? 43.937 45.506 -58.709 1.00 46.38 511 THR A N 1
ATOM 3929 C CA . THR A 1 511 ? 43.091 46.423 -57.955 1.00 46.38 511 THR A CA 1
ATOM 3930 C C . THR A 1 511 ? 41.603 46.337 -58.308 1.00 46.38 511 THR A C 1
ATOM 3932 O O . THR A 1 511 ? 41.255 46.117 -59.458 1.00 46.38 511 THR A O 1
ATOM 3935 N N . ALA A 1 512 ? 40.777 46.655 -57.303 1.00 46.59 512 ALA A N 1
ATOM 3936 C CA . ALA A 1 512 ? 39.507 47.396 -57.345 1.00 46.59 512 ALA A CA 1
ATOM 3937 C C . ALA A 1 512 ? 38.451 47.065 -58.420 1.00 46.59 512 ALA A C 1
ATOM 3939 O O . ALA A 1 512 ? 38.619 47.416 -59.580 1.00 46.59 512 ALA A O 1
ATOM 3940 N N . GLN A 1 513 ? 37.260 46.633 -57.978 1.00 41.44 513 GLN A N 1
ATOM 3941 C CA . GLN A 1 513 ? 35.990 47.249 -58.395 1.00 41.44 513 GLN A CA 1
ATOM 3942 C C . GLN A 1 513 ? 34.809 46.800 -57.524 1.00 41.44 513 GLN A C 1
ATOM 3944 O O . GLN A 1 513 ? 34.651 45.629 -57.192 1.00 41.44 513 GLN A O 1
ATOM 3949 N N . ALA A 1 514 ? 33.991 47.783 -57.156 1.00 44.00 514 ALA A N 1
ATOM 3950 C CA . ALA A 1 514 ? 32.699 47.640 -56.509 1.00 44.00 514 ALA A CA 1
ATOM 3951 C C . ALA A 1 514 ? 31.600 47.326 -57.537 1.00 44.00 514 ALA A C 1
ATOM 3953 O O . ALA A 1 514 ? 31.648 47.873 -58.635 1.00 44.00 514 ALA A O 1
ATOM 3954 N N . ALA A 1 515 ? 30.591 46.540 -57.147 1.00 40.00 515 ALA A N 1
ATOM 3955 C CA . ALA A 1 515 ? 29.162 46.828 -57.348 1.00 40.00 515 ALA A CA 1
ATOM 3956 C C . ALA A 1 515 ? 28.285 45.632 -56.928 1.00 40.00 515 ALA A C 1
ATOM 3958 O O . ALA A 1 515 ? 28.497 44.513 -57.378 1.00 40.00 515 ALA A O 1
ATOM 3959 N N . ASN A 1 516 ? 27.273 45.944 -56.110 1.00 42.03 516 ASN A N 1
ATOM 3960 C CA . ASN A 1 516 ? 25.909 45.401 -56.075 1.00 42.03 516 ASN A CA 1
ATOM 3961 C C . ASN A 1 516 ? 25.689 43.893 -56.251 1.00 42.03 516 ASN A C 1
ATOM 3963 O O . ASN A 1 516 ? 25.813 43.406 -57.365 1.00 42.03 516 ASN A O 1
ATOM 3967 N N . HIS A 1 517 ? 25.106 43.237 -55.236 1.00 38.88 517 HIS A N 1
ATOM 3968 C CA . HIS A 1 517 ? 23.941 42.350 -55.404 1.00 38.88 517 HIS A CA 1
ATOM 3969 C C . HIS A 1 517 ? 23.142 42.202 -54.090 1.00 38.88 517 HIS A C 1
ATOM 3971 O O . HIS A 1 517 ? 23.695 42.227 -52.994 1.00 38.88 517 HIS A O 1
ATOM 3977 N N . SER A 1 518 ? 21.821 42.137 -54.261 1.00 34.00 518 SER A N 1
ATOM 3978 C CA . SER A 1 518 ? 20.714 42.250 -53.299 1.00 34.00 518 SER A CA 1
ATOM 3979 C C . SER A 1 518 ? 20.595 41.116 -52.258 1.00 34.00 518 SER A C 1
ATOM 3981 O O . SER A 1 518 ? 21.122 40.027 -52.483 1.00 34.00 518 SER A O 1
ATOM 3983 N N . PRO A 1 519 ? 19.852 41.324 -51.147 1.00 40.94 519 PRO A N 1
ATOM 3984 C CA . PRO A 1 519 ? 19.665 40.318 -50.099 1.00 40.94 519 PRO A CA 1
ATOM 3985 C C . PRO A 1 519 ? 18.607 39.263 -50.458 1.00 40.94 519 PRO A C 1
ATOM 3987 O O . PRO A 1 519 ? 17.531 39.589 -50.961 1.00 40.94 519 PRO A O 1
ATOM 3990 N N . GLN A 1 520 ? 18.891 38.005 -50.113 1.00 38.72 520 GLN A N 1
ATOM 3991 C CA . GLN A 1 520 ? 17.944 36.887 -50.126 1.00 38.72 520 GLN A CA 1
ATOM 3992 C C . GLN A 1 520 ? 17.662 36.462 -48.664 1.00 38.72 520 GLN A C 1
ATOM 3994 O O . GLN A 1 520 ? 18.620 36.238 -47.921 1.00 38.72 520 GLN A O 1
ATOM 3999 N N . PRO A 1 521 ? 16.394 36.404 -48.208 1.00 39.91 521 PRO A N 1
ATOM 4000 C CA . PRO A 1 521 ? 16.041 36.095 -46.821 1.00 39.91 521 PRO A CA 1
ATOM 4001 C C . PRO A 1 521 ? 15.730 34.603 -46.614 1.00 39.91 521 PRO A C 1
ATOM 4003 O O . PRO A 1 521 ? 15.044 34.003 -47.439 1.00 39.91 521 PRO A O 1
ATOM 4006 N N . GLY A 1 522 ? 16.150 34.044 -45.473 1.00 39.66 522 GLY A N 1
ATOM 4007 C CA . GLY A 1 522 ? 15.650 32.756 -44.967 1.00 39.66 522 GLY A CA 1
ATOM 4008 C C . GLY A 1 522 ? 16.732 31.811 -44.447 1.00 39.66 522 GLY A C 1
ATOM 4009 O O . GLY A 1 522 ? 17.272 31.020 -45.206 1.00 39.66 522 GLY A O 1
ATOM 4010 N N . ASP A 1 523 ? 17.091 31.941 -43.168 1.00 32.59 523 ASP A N 1
ATOM 4011 C CA . ASP A 1 523 ? 16.855 30.912 -42.139 1.00 32.59 523 ASP A CA 1
ATOM 4012 C C . ASP A 1 523 ? 17.670 31.233 -40.881 1.00 32.59 523 ASP A C 1
ATOM 4014 O O . ASP A 1 523 ? 18.899 31.325 -40.875 1.00 32.59 523 ASP A O 1
ATOM 4018 N N . ALA A 1 524 ? 16.931 31.492 -39.802 1.00 40.28 524 ALA A N 1
ATOM 4019 C CA . ALA A 1 524 ? 17.452 31.923 -38.521 1.00 40.28 524 ALA A CA 1
ATOM 4020 C C . ALA A 1 524 ? 18.168 30.770 -37.812 1.00 40.28 524 ALA A C 1
ATOM 4022 O O . ALA A 1 524 ? 17.591 29.723 -37.518 1.00 40.28 524 ALA A O 1
ATOM 4023 N N . ASN A 1 525 ? 19.435 31.024 -37.501 1.00 37.84 525 ASN A N 1
ATOM 4024 C CA . ASN A 1 525 ? 20.262 30.184 -36.662 1.00 37.84 525 ASN A CA 1
ATOM 4025 C C . ASN A 1 525 ? 19.731 30.096 -35.227 1.00 37.84 525 ASN A C 1
ATOM 4027 O O . ASN A 1 525 ? 19.344 31.079 -34.595 1.00 37.84 525 ASN A O 1
ATOM 4031 N N . VAL A 1 526 ? 19.812 28.866 -34.734 1.00 37.03 526 VAL A N 1
ATOM 4032 C CA . VAL A 1 526 ? 19.686 28.407 -33.356 1.00 37.03 526 VAL A CA 1
ATOM 4033 C C . VAL A 1 526 ? 20.600 29.212 -32.425 1.00 37.03 526 VAL A C 1
ATOM 4035 O O . VAL A 1 526 ? 21.815 29.264 -32.611 1.00 37.03 526 VAL A O 1
ATOM 4038 N N . VAL A 1 527 ? 20.007 29.802 -31.387 1.00 37.09 527 VAL A N 1
ATOM 4039 C CA . VAL A 1 527 ? 20.712 30.455 -30.278 1.00 37.09 527 VAL A CA 1
ATOM 4040 C C . VAL A 1 527 ? 21.274 29.384 -29.341 1.00 37.09 527 VAL A C 1
ATOM 4042 O O . VAL A 1 527 ? 20.528 28.649 -28.694 1.00 37.09 527 VAL A O 1
ATOM 4045 N N . VAL A 1 528 ? 22.602 29.317 -29.247 1.00 39.06 528 VAL A N 1
ATOM 4046 C CA . VAL A 1 528 ? 23.325 28.636 -28.167 1.00 39.06 528 VAL A CA 1
ATOM 4047 C C . VAL A 1 528 ? 23.500 29.637 -27.027 1.00 39.06 528 VAL A C 1
ATOM 4049 O O . VAL A 1 528 ? 24.164 30.655 -27.195 1.00 39.06 528 VAL A O 1
ATOM 4052 N N . GLY A 1 529 ? 22.922 29.338 -25.864 1.00 31.62 529 GLY A N 1
ATOM 4053 C CA . GLY A 1 529 ? 23.115 30.104 -24.636 1.00 31.62 529 GLY A CA 1
ATOM 4054 C C . GLY A 1 529 ? 23.295 29.189 -23.424 1.00 31.62 529 GLY A C 1
ATOM 4055 O O . GLY A 1 529 ? 22.404 28.425 -23.064 1.00 31.62 529 GLY A O 1
ATOM 4056 N N . ARG A 1 530 ? 24.464 29.289 -22.793 1.00 34.47 530 ARG A N 1
ATOM 4057 C CA . ARG A 1 530 ? 24.822 28.868 -21.426 1.00 34.47 530 ARG A CA 1
ATOM 4058 C C . ARG A 1 530 ? 25.736 29.973 -20.870 1.00 34.47 530 ARG A C 1
ATOM 4060 O O . ARG A 1 530 ? 26.447 30.571 -21.673 1.00 34.47 530 ARG A O 1
ATOM 4067 N N . PRO A 1 531 ? 25.929 30.073 -19.548 1.00 47.78 531 PRO A N 1
ATOM 4068 C CA . PRO A 1 531 ? 24.967 30.162 -18.452 1.00 47.78 531 PRO A CA 1
ATOM 4069 C C . PRO A 1 531 ? 25.032 31.569 -17.806 1.00 47.78 531 PRO A C 1
ATOM 4071 O O . PRO A 1 531 ? 25.898 32.368 -18.148 1.00 47.78 531 PRO A O 1
ATOM 4074 N N . VAL A 1 532 ? 24.139 31.878 -16.861 1.00 35.28 532 VAL A N 1
ATOM 4075 C CA . VAL A 1 532 ? 24.249 33.091 -16.029 1.00 35.28 532 VAL A CA 1
ATOM 4076 C C . VAL A 1 532 ? 24.598 32.666 -14.607 1.00 35.28 532 VAL A C 1
ATOM 4078 O O . VAL A 1 532 ? 23.876 31.863 -14.013 1.00 35.28 532 VAL A O 1
ATOM 4081 N N . ASP A 1 533 ? 25.713 33.188 -14.098 1.00 38.03 533 ASP A N 1
ATOM 4082 C CA . ASP A 1 533 ? 26.111 33.106 -12.696 1.00 38.03 533 ASP A CA 1
ATOM 4083 C C . ASP A 1 533 ? 25.274 34.054 -11.830 1.00 38.03 533 ASP A C 1
ATOM 4085 O O . ASP A 1 533 ? 24.883 35.151 -12.234 1.00 38.03 533 ASP A O 1
ATOM 4089 N N . ALA A 1 534 ? 25.019 33.605 -10.606 1.00 42.25 534 ALA A N 1
ATOM 4090 C CA . ALA A 1 534 ? 24.418 34.380 -9.537 1.00 42.25 534 ALA A CA 1
ATOM 4091 C C . ALA A 1 534 ? 25.469 35.253 -8.841 1.00 42.25 534 ALA A C 1
ATOM 4093 O O . ALA A 1 534 ? 26.522 34.730 -8.497 1.00 42.25 534 ALA A O 1
ATOM 4094 N N . SER A 1 535 ? 25.132 36.509 -8.515 1.00 34.97 535 SER A N 1
ATOM 4095 C CA . SER A 1 535 ? 25.418 37.127 -7.201 1.00 34.97 535 SER A CA 1
ATOM 4096 C C . SER A 1 535 ? 25.126 38.635 -7.167 1.00 34.97 535 SER A C 1
ATOM 4098 O O . SER A 1 535 ? 25.632 39.352 -8.022 1.00 34.97 535 SER A O 1
ATOM 4100 N N . GLN A 1 536 ? 24.468 39.066 -6.074 1.00 34.97 536 GLN A N 1
ATOM 4101 C CA . GLN A 1 536 ? 24.568 40.383 -5.397 1.00 34.97 536 GLN A CA 1
ATOM 4102 C C . GLN A 1 536 ? 24.030 41.623 -6.155 1.00 34.97 536 GLN A C 1
ATOM 4104 O O . GLN A 1 536 ? 24.178 41.732 -7.356 1.00 34.97 536 GLN A O 1
ATOM 4109 N N . ALA A 1 537 ? 23.421 42.648 -5.553 1.00 34.97 537 ALA A N 1
ATOM 4110 C CA . ALA A 1 537 ? 23.014 42.965 -4.187 1.00 34.97 537 ALA A CA 1
ATOM 4111 C C . ALA A 1 537 ? 22.057 44.190 -4.231 1.00 34.97 537 ALA A C 1
ATOM 4113 O O . ALA A 1 537 ? 22.186 45.033 -5.107 1.00 34.97 537 ALA A O 1
ATOM 4114 N N . SER A 1 538 ? 21.133 44.238 -3.266 1.00 40.72 538 SER A N 1
ATOM 4115 C CA . SER A 1 538 ? 20.680 45.378 -2.437 1.00 40.72 538 SER A CA 1
ATOM 4116 C C . SER A 1 538 ? 20.369 46.794 -2.980 1.00 40.72 538 SER A C 1
ATOM 4118 O O . SER A 1 538 ? 21.204 47.426 -3.613 1.00 40.72 538 SER A O 1
ATOM 4120 N N . ALA A 1 539 ? 19.274 47.337 -2.401 1.00 35.19 539 ALA A N 1
ATOM 4121 C CA . ALA A 1 539 ? 18.929 48.752 -2.122 1.00 35.19 539 ALA A CA 1
ATOM 4122 C C . ALA A 1 539 ? 18.444 49.609 -3.310 1.00 35.19 539 ALA A C 1
ATOM 4124 O O . ALA A 1 539 ? 18.874 49.397 -4.431 1.00 35.19 539 ALA A O 1
ATOM 4125 N N . ALA A 1 540 ? 17.611 50.643 -3.183 1.00 39.31 540 ALA A N 1
ATOM 4126 C CA . ALA A 1 540 ? 16.606 51.167 -2.243 1.00 39.31 540 ALA A CA 1
ATOM 4127 C C . ALA A 1 540 ? 16.021 52.427 -2.947 1.00 39.31 540 ALA A C 1
ATOM 4129 O O . ALA A 1 540 ? 16.633 52.901 -3.899 1.00 39.31 540 ALA A O 1
ATOM 4130 N N . GLU A 1 541 ? 14.912 52.988 -2.436 1.00 33.59 541 GLU A N 1
ATOM 4131 C CA . GLU A 1 541 ? 14.254 54.252 -2.873 1.00 33.59 541 GLU A CA 1
ATOM 4132 C C . GLU A 1 541 ? 13.492 54.146 -4.213 1.00 33.59 541 GLU A C 1
ATOM 4134 O O . GLU A 1 541 ? 13.954 53.521 -5.153 1.00 33.59 541 GLU A O 1
ATOM 4139 N N . GLY A 1 542 ? 12.287 54.674 -4.434 1.00 33.91 542 GLY A N 1
ATOM 4140 C CA . GLY A 1 542 ? 11.414 55.654 -3.783 1.00 33.91 542 GLY A CA 1
ATOM 4141 C C . GLY A 1 542 ? 10.499 56.245 -4.888 1.00 33.91 542 GLY A C 1
ATOM 4142 O O . GLY A 1 542 ? 10.771 56.011 -6.062 1.00 33.91 542 GLY A O 1
ATOM 4143 N N . VAL A 1 543 ? 9.483 57.048 -4.524 1.00 35.38 543 VAL A N 1
ATOM 4144 C CA . VAL A 1 543 ? 8.527 57.815 -5.387 1.00 35.38 543 VAL A CA 1
ATOM 4145 C C . VAL A 1 543 ? 7.223 57.051 -5.727 1.00 35.38 543 VAL A C 1
ATOM 4147 O O . VAL A 1 543 ? 7.242 56.096 -6.491 1.00 35.38 543 VAL A O 1
ATOM 4150 N N . LEU A 1 544 ? 6.102 57.245 -5.008 1.00 34.81 544 LEU A N 1
ATOM 4151 C CA . LEU A 1 544 ? 5.124 58.368 -4.971 1.00 34.81 544 LEU A CA 1
ATOM 4152 C C . LEU A 1 544 ? 4.287 58.556 -6.253 1.00 34.81 544 LEU A C 1
ATOM 4154 O O . LEU A 1 544 ? 4.760 59.169 -7.198 1.00 34.81 544 LEU A O 1
ATOM 4158 N N . ASP A 1 545 ? 3.041 58.072 -6.223 1.00 33.69 545 ASP A N 1
ATOM 4159 C CA . ASP A 1 545 ? 1.767 58.718 -6.636 1.00 33.69 545 ASP A CA 1
ATOM 4160 C C . ASP A 1 545 ? 0.694 57.608 -6.644 1.00 33.69 545 ASP A C 1
ATOM 4162 O O . ASP A 1 545 ? 0.995 56.472 -6.989 1.00 33.69 545 ASP A O 1
ATOM 4166 N N . GLY A 1 546 ? -0.571 57.749 -6.263 1.00 30.75 546 GLY A N 1
ATOM 4167 C CA . GLY A 1 546 ? -1.425 58.854 -5.857 1.00 30.75 546 GLY A CA 1
ATOM 4168 C C . GLY A 1 546 ? -2.792 58.228 -5.505 1.00 30.75 546 GLY A C 1
ATOM 4169 O O . GLY A 1 546 ? -3.151 57.166 -6.011 1.00 30.75 546 GLY A O 1
ATOM 4170 N N . SER A 1 547 ? -3.495 58.843 -4.557 1.00 33.41 547 SER A N 1
ATOM 4171 C CA . SER A 1 547 ? -4.654 58.323 -3.808 1.00 33.41 547 SER A CA 1
ATOM 4172 C C . SER A 1 547 ? -6.010 58.407 -4.582 1.00 33.41 547 SER A C 1
ATOM 4174 O O . SER A 1 547 ? -6.003 58.445 -5.806 1.00 33.41 547 SER A O 1
ATOM 4176 N N . PRO A 1 548 ? -7.198 58.470 -3.930 1.00 57.78 548 PRO A N 1
ATOM 4177 C CA . PRO A 1 548 ? -8.095 57.352 -3.599 1.00 57.78 548 PRO A CA 1
ATOM 4178 C C . PRO A 1 548 ? -9.550 57.605 -4.096 1.00 57.78 548 PRO A C 1
ATOM 4180 O O . PRO A 1 548 ? -9.755 58.469 -4.940 1.00 57.78 548 PRO A O 1
ATOM 4183 N N . MET A 1 549 ? -10.538 56.909 -3.494 1.00 33.41 549 MET A N 1
ATOM 4184 C CA . MET A 1 549 ? -12.017 57.122 -3.445 1.00 33.41 549 MET A CA 1
ATOM 4185 C C . MET A 1 549 ? -12.762 55.865 -3.951 1.00 33.41 549 MET A C 1
ATOM 4187 O O . MET A 1 549 ? -12.353 55.272 -4.936 1.00 33.41 549 MET A O 1
ATOM 4191 N N . ALA A 1 550 ? -13.856 55.367 -3.375 1.00 35.97 550 ALA A N 1
ATOM 4192 C CA . ALA A 1 550 ? -14.694 55.826 -2.278 1.00 35.97 550 ALA A CA 1
ATOM 4193 C C . ALA A 1 550 ? -15.482 54.643 -1.687 1.00 35.97 550 ALA A C 1
ATOM 4195 O O . ALA A 1 550 ? -15.750 53.633 -2.334 1.00 35.97 550 ALA A O 1
ATOM 4196 N N . THR A 1 551 ? -15.874 54.842 -0.438 1.00 42.19 551 THR A N 1
ATOM 4197 C CA . THR A 1 551 ? -16.865 54.114 0.345 1.00 42.19 551 THR A CA 1
ATOM 4198 C C . THR A 1 551 ? -18.302 54.435 -0.095 1.00 42.19 551 THR A C 1
ATOM 4200 O O . THR A 1 551 ? -18.612 55.561 -0.474 1.00 42.19 551 THR A O 1
ATOM 4203 N N . GLY A 1 552 ? -19.208 53.466 0.059 1.00 32.62 552 GLY A N 1
ATOM 4204 C CA . GLY A 1 552 ? -20.666 53.658 0.053 1.00 32.62 552 GLY A CA 1
ATOM 4205 C C . GLY A 1 552 ? -21.359 52.341 0.422 1.00 32.62 552 GLY A C 1
ATOM 4206 O O . GLY A 1 552 ? -21.307 51.396 -0.349 1.00 32.62 552 GLY A O 1
ATOM 4207 N N . LYS A 1 553 ? -21.682 52.126 1.703 1.00 35.62 553 LYS A N 1
ATOM 4208 C CA . LYS A 1 553 ? -22.990 52.334 2.366 1.00 35.62 553 LYS A CA 1
ATOM 4209 C C . LYS A 1 553 ? -24.097 51.341 1.956 1.00 35.62 553 LYS A C 1
ATOM 4211 O O . LYS A 1 553 ? -24.636 51.407 0.862 1.00 35.62 553 LYS A O 1
ATOM 4216 N N . THR A 1 554 ? -24.395 50.476 2.926 1.00 38.75 554 THR A N 1
ATOM 4217 C CA . THR A 1 554 ? -25.693 49.922 3.356 1.00 38.75 554 THR A CA 1
ATOM 4218 C C . THR A 1 554 ? -26.966 50.288 2.585 1.00 38.75 554 THR A C 1
ATOM 4220 O O . THR A 1 554 ? -27.315 51.465 2.483 1.00 38.75 554 THR A O 1
ATOM 4223 N N . VAL A 1 555 ? -27.744 49.242 2.277 1.00 45.06 555 VAL A N 1
ATOM 4224 C CA . VAL A 1 555 ? -29.109 49.021 2.803 1.00 45.06 555 VAL A CA 1
ATOM 4225 C C . VAL A 1 555 ? -29.154 47.618 3.391 1.00 45.06 555 VAL A C 1
ATOM 4227 O O . VAL A 1 555 ? -28.561 46.722 2.750 1.00 45.06 555 VAL A O 1
#

Organism: NCBI:txid311494

Mean predicted aligned error: 16.32 Å

Solvent-accessible surface area (backbone atoms only — not comparable to full-atom values): 33589 Å² total; per-residue (Å²): 136,85,84,81,88,79,83,86,79,92,84,78,81,83,84,77,74,88,75,82,87,65,92,81,75,84,80,84,79,87,78,89,77,84,89,74,84,84,82,78,89,75,91,81,81,88,81,89,80,92,80,88,77,97,68,83,78,76,79,73,77,76,75,71,77,74,77,73,80,62,57,69,63,78,70,51,64,52,32,33,44,25,31,69,53,44,50,52,52,50,50,44,51,72,68,54,58,54,68,65,33,52,76,70,60,40,44,78,35,81,93,33,32,57,69,61,50,45,42,82,82,59,63,61,84,38,70,66,32,48,49,31,53,71,71,27,59,27,38,50,71,30,86,92,64,38,57,94,85,55,49,33,76,82,71,63,28,52,39,38,41,68,48,24,28,50,51,37,43,53,34,35,76,69,66,75,38,78,68,32,45,19,59,76,62,42,73,68,30,68,27,47,53,43,23,42,59,44,45,54,76,32,52,53,68,22,47,40,35,39,55,27,37,51,41,18,21,34,49,76,31,42,28,47,58,48,32,56,74,30,36,23,42,80,40,81,78,38,28,66,59,58,71,52,68,68,53,54,72,68,64,45,66,34,71,68,36,49,51,34,56,50,51,35,54,66,59,22,59,48,55,54,86,91,56,76,52,70,67,28,35,54,48,37,63,34,93,85,17,89,32,31,61,55,32,25,29,83,78,73,87,71,80,74,75,75,36,38,23,88,87,59,45,72,44,47,67,35,46,23,21,86,40,81,42,78,56,95,87,39,82,42,79,42,79,37,39,39,84,74,23,75,42,54,46,71,44,83,51,98,64,44,67,34,24,52,70,40,75,45,35,58,42,64,68,46,42,48,56,51,48,51,53,46,54,51,50,48,58,52,65,45,40,59,59,50,42,47,49,50,16,56,75,67,60,37,89,84,46,60,51,71,65,44,51,50,51,48,51,50,41,49,53,50,50,49,48,53,62,74,69,54,93,66,55,68,75,56,50,52,50,55,47,51,57,52,49,50,56,46,49,52,53,39,48,53,47,46,51,53,53,40,54,30,75,78,41,71,80,42,66,72,48,49,52,57,55,47,55,60,49,57,61,57,54,51,52,56,52,52,51,52,51,53,50,52,53,50,52,53,51,52,53,50,52,53,53,49,53,58,62,60,68,73,74,77,88,85,87,86,80,89,85,91,80,89,86,85,92,83,90,88,82,86,79,83,85,86,85,83,85,84,84,88,80,88,80,85,89,79,90,81,88,91,88,80,88,90,87,83,88,82,82,87,134